Protein AF-0000000080323546 (afdb_homodimer)

Secondary structure (DSSP, 8-state):
--------------------------------PPPEEEEEEEEEPTT--HHHHHHHIIIIIHHHHHHTT----EEEEESS--SS-EEEEEEEESSHHHHHHHHHHHHH-HHHHHHTHHHHT--TTS-SEEEEEEEEEEEBTTB-S------SS-EEEEEEEE-SSHHHHHHHHHHIIIIIHHHHHHHT--EEEEEEEEEEEEESEEEEEEEESSHHHHHHHHHHHHH-HHHHHHHH-GGGTT--SEEEEEEEEE-TT---/-----------------------------------EEEEEEEEEPTT--HHHHHHHIIIIIHHHHHHTT----EEEEESS--SS-EEEEEEEESSHHHHHHHHHHHHH-HHHHHHTHHHHT--TTS-SEEEEEEEEEEEBTTB-S------SS-EEEEEEEE-SSHHHHHHHHHHIIIIIHHHHHHHT--EEEEEEEEEEEEESEEEEEEEESSHHHHHHHHHHHHH-HHHHHHHH-GGGTT--SEEEEEEEEE-TT---

Foldseek 3Di:
DDDPPPPPPDPDDPPPPPPPPVPPPPPPPPQPQFKKKKKKKFFFDPPADLVLVVQLVQQAVQVLLVVLPFQFKFKKWFPDADVRTMIMIITIARDVVRVVVSVVSSVVDPRNCVSCVVVVPDDPVRHGTPDMWMWMWIFQSVFRDFDDDPDDAKKKKKKKFAAPDPVLQVLVSVLCVVDLVVLCVVLVQAWGTKTQTPDTPRPRMIMTMTMDNDPVSVVSSVVSSCVDPVNVVSQPDPSNPRSGDDMDMTMIDTDPSRSD/DDDDVVVDDDDPPPPPPPPPPVPPPPPPPPQPQFKKKKKKKFFFDPPADLVLVVQLCQQAVQVLLVVLPFQFKFKKWFPDADVRTMIMIITIARDVVRVVVSVVSSVVDPSNCVSCVVVVPDDPVRHGTPDMWIWMWIFQSVFRAFDDDPDDAKKKKKKKFAAPDPVLQVLVSVLCVVDLVVLCVVLVQAWGTKTATPDTPRPRMIMTMTMDNDPVSVVSSVVSSCVDPVNVVSQPDPSNPRSGDDMDMTMIDTDPSRSD

pLDDT: mean 88.25, std 22.08, range [18.3, 98.88]

Organism: NCBI:txid1503925

InterPro domains:
  IPR011008 Dimeric alpha-beta barrel [SSF54909] (35-144)
  IPR011008 Dimeric alpha-beta barrel [SSF54909] (149-259)
  IPR012577 NIPSNAP [PF07978] (156-259)

Solvent-accessible surface area (backbone atoms only — not comparable to full-atom values): 27634 Å² total; per-residue (Å²): 137,83,84,78,77,74,74,75,75,80,71,79,76,78,76,72,71,73,70,75,69,66,73,74,70,73,69,78,71,67,76,80,77,39,26,23,34,38,43,34,44,36,35,36,28,88,89,41,65,64,63,54,58,52,47,29,42,63,64,9,52,51,55,35,38,38,76,66,71,36,76,54,41,26,32,32,31,47,66,73,70,54,90,62,39,51,42,35,39,39,42,60,26,74,29,60,54,45,45,53,51,42,56,53,50,37,71,67,29,68,66,26,52,61,48,30,42,71,61,65,62,51,52,76,89,56,36,56,40,72,35,27,34,27,30,34,21,42,31,33,86,89,39,28,55,75,45,75,78,88,65,86,59,55,38,31,39,40,38,38,41,25,18,62,35,64,58,25,33,49,37,44,54,48,47,43,70,74,50,43,57,64,43,37,58,78,23,55,39,48,66,30,42,39,25,44,49,76,26,15,68,63,34,34,29,34,40,34,30,28,39,26,68,36,72,66,53,41,53,52,14,52,54,46,37,72,66,31,69,68,47,53,54,54,73,66,36,72,84,50,58,73,18,61,74,46,77,47,77,45,52,28,30,58,44,94,80,28,56,80,138,80,84,79,73,78,76,67,82,83,74,79,75,77,74,72,72,71,71,74,70,65,72,76,71,73,69,77,70,68,75,79,78,38,26,24,35,40,43,34,43,36,36,36,28,88,89,40,64,64,62,53,57,53,46,27,42,64,61,9,51,52,54,36,38,37,76,65,70,37,77,54,42,28,33,32,33,48,66,74,70,54,91,62,39,51,42,36,38,39,42,58,27,72,29,58,54,46,44,54,50,43,55,54,49,36,71,67,29,66,66,28,52,61,48,31,42,71,62,64,61,52,51,76,90,56,37,54,39,73,35,27,34,28,27,34,22,41,31,34,87,88,38,27,56,75,45,75,77,89,64,86,59,56,38,33,40,39,38,36,40,26,16,62,34,64,56,25,34,51,38,42,54,47,46,42,70,74,51,42,57,65,43,36,59,77,22,55,39,47,66,29,41,37,25,43,50,77,27,16,67,64,32,35,30,35,40,34,30,28,39,27,67,37,73,66,51,42,53,50,14,52,54,43,37,71,67,30,68,67,45,53,52,54,73,68,34,72,84,50,57,72,19,59,75,46,77,46,78,45,52,29,31,58,43,95,81,28,56,80

Sequence (520 aa):
MQRRKFLQSSLVATAGIALNVNPAIAGDMYPVQKEVYEWREYEIRFGSDQSQLENYFKTALIPALNKQGVKTVGVFKEWAPSEPAKFYLLTPYSSLDNYLSVNTKVKADADYIKNSAAYNSLPADKPIYSRFTSSLMIAFDGFPKIVLPSGESRIFELRTYEGNSEDAVRRKIKMFHDGEFPIFERAKLNPVFCGEVIAGDKLPRLTYMITCNSMDERNKGWSAFVADAEWKRLVSDPQYANTISKISNTFLVPASYSQVMQRRKFLQSSLVATAGIALNVNPAIAGDMYPVQKEVYEWREYEIRFGSDQSQLENYFKTALIPALNKQGVKTVGVFKEWAPSEPAKFYLLTPYSSLDNYLSVNTKVKADADYIKNSAAYNSLPADKPIYSRFTSSLMIAFDGFPKIVLPSGESRIFELRTYEGNSEDAVRRKIKMFHDGEFPIFERAKLNPVFCGEVIAGDKLPRLTYMITCNSMDERNKGWSAFVADAEWKRLVSDPQYANTISKISNTFLVPASYSQV

Structure (mmCIF, N/CA/C/O backbone):
data_AF-0000000080323546-model_v1
#
loop_
_entity.id
_entity.type
_entity.pdbx_description
1 polymer 'NIPSNAP family containing protein'
#
loop_
_atom_site.group_PDB
_atom_site.id
_atom_site.type_symbol
_atom_site.label_atom_id
_atom_site.label_alt_id
_atom_site.label_comp_id
_atom_site.label_asym_id
_atom_site.label_entity_id
_atom_site.label_seq_id
_atom_site.pdbx_PDB_ins_code
_atom_site.Cartn_x
_atom_site.Cartn_y
_atom_site.Cartn_z
_atom_site.occupancy
_atom_site.B_iso_or_equiv
_atom_site.auth_seq_id
_atom_site.auth_comp_id
_atom_site.auth_asym_id
_atom_site.auth_atom_id
_atom_site.pdbx_PDB_model_num
ATOM 1 N N . MET A 1 1 ? -60.75 76.75 -2.133 1 25.05 1 MET A N 1
ATOM 2 C CA . MET A 1 1 ? -61.156 76.188 -3.43 1 25.05 1 MET A CA 1
ATOM 3 C C . MET A 1 1 ? -59.938 75.875 -4.293 1 25.05 1 MET A C 1
ATOM 5 O O . MET A 1 1 ? -60.062 75.625 -5.488 1 25.05 1 MET A O 1
ATOM 9 N N . GLN A 1 2 ? -58.688 76.188 -3.701 1 23.92 2 GLN A N 1
ATOM 10 C CA . GLN A 1 2 ? -57.406 76.438 -4.355 1 23.92 2 GLN A CA 1
ATOM 11 C C . GLN A 1 2 ? -56.969 75.188 -5.145 1 23.92 2 GLN A C 1
ATOM 13 O O . GLN A 1 2 ? -57.312 74.062 -4.785 1 23.92 2 GLN A O 1
ATOM 18 N N . ARG A 1 3 ? -56.438 75.438 -6.375 1 19.81 3 ARG A N 1
ATOM 19 C CA . ARG A 1 3 ? -55.969 74.938 -7.648 1 19.81 3 ARG A CA 1
ATOM 20 C C . ARG A 1 3 ? -54.906 73.812 -7.43 1 19.81 3 ARG A C 1
ATOM 22 O O . ARG A 1 3 ? -53.938 74.062 -6.707 1 19.81 3 ARG A O 1
ATOM 29 N N . ARG A 1 4 ? -55.375 72.562 -7.617 1 24.86 4 ARG A N 1
ATOM 30 C CA . ARG A 1 4 ? -54.875 71.188 -7.672 1 24.86 4 ARG A CA 1
ATOM 31 C C . ARG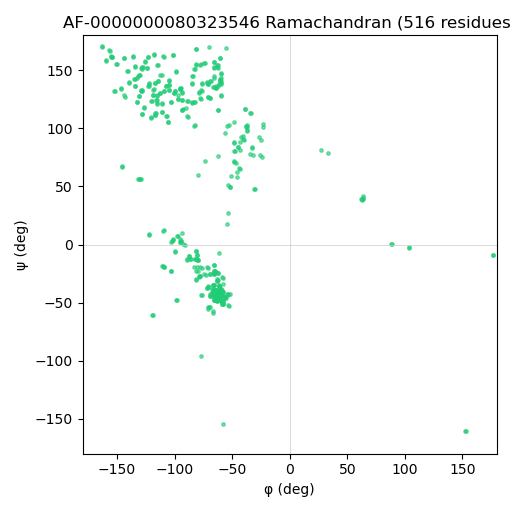 A 1 4 ? -53.688 71.062 -8.648 1 24.86 4 ARG A C 1
ATOM 33 O O . ARG A 1 4 ? -53.906 71.188 -9.867 1 24.86 4 ARG A O 1
ATOM 40 N N . LYS A 1 5 ? -52.625 71.875 -8.312 1 23.2 5 LYS A N 1
ATOM 41 C CA . LYS A 1 5 ? -51.406 71.875 -9.141 1 23.2 5 LYS A CA 1
ATOM 42 C C . LYS A 1 5 ? -51 70.438 -9.547 1 23.2 5 LYS A C 1
ATOM 44 O O . LYS A 1 5 ? -50.75 69.625 -8.688 1 23.2 5 LYS A O 1
ATOM 49 N N . PHE A 1 6 ? -51.688 69.938 -10.609 1 25.5 6 PHE A N 1
ATOM 50 C CA . PHE A 1 6 ? -51.531 68.625 -11.273 1 25.5 6 PHE A CA 1
ATOM 51 C C . PHE A 1 6 ? -50.094 68.375 -11.695 1 25.5 6 PHE A C 1
ATOM 53 O O . PHE A 1 6 ? -49.594 69.062 -12.594 1 25.5 6 PHE A O 1
ATOM 60 N N . LEU A 1 7 ? -49.125 68.562 -10.688 1 26.17 7 LEU A N 1
ATOM 61 C CA . LEU A 1 7 ? -47.719 68.312 -11.023 1 26.17 7 LEU A CA 1
ATOM 62 C C . LEU A 1 7 ? -47.531 67.062 -11.859 1 26.17 7 LEU A C 1
ATOM 64 O O . LEU A 1 7 ? -48.062 66 -11.492 1 26.17 7 LEU A O 1
ATOM 68 N N . GLN A 1 8 ? -47.531 67.188 -13.148 1 23.83 8 GLN A N 1
ATOM 69 C CA . GLN A 1 8 ? -47.312 66.312 -14.281 1 23.83 8 GLN A CA 1
ATOM 70 C C . GLN A 1 8 ? -46 65.562 -14.125 1 23.83 8 GLN A C 1
ATOM 72 O O . GLN A 1 8 ? -44.906 66.125 -14.195 1 23.83 8 GLN A O 1
ATOM 77 N N . SER A 1 9 ? -45.75 64.938 -12.961 1 26.73 9 SER A N 1
ATOM 78 C CA . SER A 1 9 ? -44.438 64.312 -12.828 1 26.73 9 SER A CA 1
ATOM 79 C C . SER A 1 9 ? -44.188 63.344 -13.984 1 26.73 9 SER A C 1
ATOM 81 O O . SER A 1 9 ? -45.094 62.562 -14.359 1 26.73 9 SER A O 1
ATOM 83 N N . SER A 1 10 ? -43.375 63.812 -14.969 1 25.27 10 SER A N 1
ATOM 84 C CA . SER A 1 10 ? -42.844 63.156 -16.156 1 25.27 10 SER A CA 1
ATOM 85 C C . SER A 1 10 ? -42.25 61.812 -15.812 1 25.27 10 SER A C 1
ATOM 87 O O . SER A 1 10 ? -41.469 61.688 -14.859 1 25.27 10 SER A O 1
ATOM 89 N N . LEU A 1 11 ? -42.906 60.719 -16.141 1 27.39 11 LEU A N 1
ATOM 90 C CA . LEU A 1 11 ? -42.719 59.281 -16.031 1 27.39 11 LEU A CA 1
ATOM 91 C C . LEU A 1 11 ? -41.469 58.844 -16.797 1 27.39 11 LEU A C 1
ATOM 93 O O . LEU A 1 11 ? -41 57.688 -16.641 1 27.39 11 LEU A O 1
ATOM 97 N N . VAL A 1 12 ? -40.812 59.75 -17.562 1 29.08 12 VAL A N 1
ATOM 98 C CA . VAL A 1 12 ? -40.312 58.906 -18.656 1 29.08 12 VAL A CA 1
ATOM 99 C C . VAL A 1 12 ? -39.5 57.75 -18.109 1 29.08 12 VAL A C 1
ATOM 101 O O . VAL A 1 12 ? -39 57.812 -16.984 1 29.08 12 VAL A O 1
ATOM 104 N N . ALA A 1 13 ? -39.188 56.781 -19.062 1 28.22 13 ALA A N 1
ATOM 105 C CA . ALA A 1 13 ? -38.812 55.438 -19.5 1 28.22 13 ALA A CA 1
ATOM 106 C C . ALA A 1 13 ? -37.344 55.125 -19.219 1 28.22 13 ALA A C 1
ATOM 108 O O . ALA A 1 13 ? -36.469 55.781 -19.75 1 28.22 13 ALA A O 1
ATOM 109 N N . THR A 1 14 ? -37 54.938 -17.984 1 28.62 14 THR A N 1
ATOM 110 C CA . THR A 1 14 ? -35.656 54.5 -17.656 1 28.62 14 THR A CA 1
ATOM 111 C C . THR A 1 14 ? -35.219 53.375 -18.578 1 28.62 14 THR A C 1
ATOM 113 O O . THR A 1 14 ? -35.906 52.344 -18.688 1 28.62 14 THR A O 1
ATOM 116 N N . ALA A 1 15 ? -34.688 53.719 -19.797 1 29.02 15 ALA A N 1
ATOM 117 C CA . ALA A 1 15 ? -34 52.75 -20.672 1 29.02 15 ALA A CA 1
ATOM 118 C C . ALA A 1 15 ? -33.062 51.844 -19.875 1 29.02 15 ALA A C 1
ATOM 120 O O . ALA A 1 15 ? -32.188 52.312 -19.141 1 29.02 15 ALA A O 1
ATOM 121 N N . GLY A 1 16 ? -33.594 50.75 -19.375 1 29.05 16 GLY A N 1
ATOM 122 C CA . GLY A 1 16 ? -32.844 49.656 -18.781 1 29.05 16 GLY A CA 1
ATOM 123 C C . GLY A 1 16 ? -31.641 49.219 -19.594 1 29.05 16 GLY A C 1
ATOM 124 O O . GLY A 1 16 ? -31.797 48.719 -20.703 1 29.05 16 GLY A O 1
ATOM 125 N N . ILE A 1 17 ? -30.656 50.156 -19.781 1 28.88 17 ILE A N 1
ATOM 126 C CA . ILE A 1 17 ? -29.484 49.562 -20.438 1 28.88 17 ILE A CA 1
ATOM 127 C C . ILE A 1 17 ? -29.094 48.281 -19.75 1 28.88 17 ILE A C 1
ATOM 129 O O . ILE A 1 17 ? -28.781 48.25 -18.562 1 28.88 17 ILE A O 1
ATOM 133 N N . ALA A 1 18 ? -29.719 47.156 -20.219 1 31.19 18 ALA A N 1
ATOM 134 C CA . ALA A 1 18 ? -29.234 45.844 -19.859 1 31.19 18 ALA A CA 1
ATOM 135 C C . ALA A 1 18 ? -27.734 45.719 -20.062 1 31.19 18 ALA A C 1
ATOM 137 O O . ALA A 1 18 ? -27.25 45.75 -21.188 1 31.19 18 ALA A O 1
ATOM 138 N N . LEU A 1 19 ? -26.984 46.438 -19.156 1 30.81 19 LEU A N 1
ATOM 139 C CA . LEU A 1 19 ? -25.578 46.031 -19.203 1 30.81 19 LEU A CA 1
ATOM 140 C C . LEU A 1 19 ? -25.469 44.5 -19.344 1 30.81 19 LEU A C 1
ATOM 142 O O . LEU A 1 19 ? -26.094 43.75 -18.594 1 30.81 19 LEU A O 1
ATOM 146 N N . ASN A 1 20 ? -25.375 44.094 -20.594 1 31.12 20 ASN A N 1
ATOM 147 C CA . ASN A 1 20 ? -24.906 42.719 -20.812 1 31.12 20 ASN A CA 1
ATOM 148 C C . ASN A 1 20 ? -23.734 42.375 -19.906 1 31.12 20 ASN A C 1
ATOM 150 O O . ASN A 1 20 ? -22.609 42.844 -20.125 1 31.12 20 ASN A O 1
ATOM 154 N N . VAL A 1 21 ? -23.969 42.344 -18.609 1 31.77 21 VAL A N 1
ATOM 155 C CA . VAL A 1 21 ? -22.922 41.75 -17.797 1 31.77 21 VAL A CA 1
ATOM 156 C C . VAL A 1 21 ? -22.5 40.406 -18.422 1 31.77 21 VAL A C 1
ATOM 158 O O . VAL A 1 21 ? -23.328 39.531 -18.578 1 31.77 21 VAL A O 1
ATOM 161 N N . ASN A 1 22 ? -21.656 40.5 -19.438 1 32.75 22 ASN A N 1
ATOM 162 C CA . ASN A 1 22 ? -21 39.25 -19.781 1 32.75 22 ASN A CA 1
ATOM 163 C C . ASN A 1 22 ? -20.688 38.438 -18.531 1 32.75 22 ASN A C 1
ATOM 165 O O . ASN A 1 22 ? -20 38.906 -17.641 1 32.75 22 ASN A O 1
ATOM 169 N N . PRO A 1 23 ? -21.531 37.469 -18.219 1 35.19 23 PRO A N 1
ATOM 170 C CA . PRO A 1 23 ? -21.094 36.656 -17.078 1 35.19 23 PRO A CA 1
ATOM 171 C C . PRO A 1 23 ? -19.578 36.438 -17.062 1 35.19 23 PRO A C 1
ATOM 173 O O . PRO A 1 23 ? -18.984 36.188 -18.109 1 35.19 23 PRO A O 1
ATOM 176 N N . ALA A 1 24 ? -18.812 37.125 -16.281 1 33.94 24 ALA A N 1
ATOM 177 C CA . ALA A 1 24 ? -17.469 36.656 -15.977 1 33.94 24 ALA A CA 1
ATOM 178 C C . ALA A 1 24 ? -17.391 35.125 -16.094 1 33.94 24 ALA A C 1
ATOM 180 O O . ALA A 1 24 ? -18.172 34.406 -15.461 1 33.94 24 ALA A O 1
ATOM 181 N N . ILE A 1 25 ? -17.031 34.562 -17.219 1 30.98 25 ILE A N 1
ATOM 182 C CA . ILE A 1 25 ? -16.625 33.188 -17.359 1 30.98 25 ILE A CA 1
ATOM 183 C C . ILE A 1 25 ? -15.898 32.719 -16.094 1 30.98 25 ILE A C 1
ATOM 185 O O . ILE A 1 25 ? -14.914 33.344 -15.688 1 30.98 25 ILE A O 1
ATOM 189 N N . ALA A 1 26 ? -16.594 32.312 -15.07 1 34.06 26 ALA A N 1
ATOM 190 C CA . ALA A 1 26 ? -15.914 31.469 -14.086 1 34.06 26 ALA A CA 1
ATOM 191 C C . ALA A 1 26 ? -14.719 30.75 -14.719 1 34.06 26 ALA A C 1
ATOM 193 O O . ALA A 1 26 ? -14.891 29.969 -15.656 1 34.06 26 ALA A O 1
ATOM 194 N N . GLY A 1 27 ? -13.648 31.406 -14.961 1 33.72 27 GLY A N 1
ATOM 195 C CA . GLY A 1 27 ? -12.461 30.688 -15.383 1 33.72 27 GLY A CA 1
ATOM 196 C C . GLY A 1 27 ? -12.461 29.234 -14.953 1 33.72 27 GLY A C 1
ATOM 197 O O . GLY A 1 27 ? -12.844 28.906 -13.82 1 33.72 27 GLY A O 1
ATOM 198 N N . ASP A 1 28 ? -12.727 28.312 -15.805 1 35.53 28 ASP A N 1
ATOM 199 C CA . ASP A 1 28 ? -12.539 26.875 -15.633 1 35.53 28 ASP A CA 1
ATOM 200 C C . ASP A 1 28 ? -11.359 26.578 -14.711 1 35.53 28 ASP A C 1
ATOM 202 O O . ASP A 1 28 ? -10.203 26.703 -15.117 1 35.53 28 ASP A O 1
ATOM 206 N N . MET A 1 29 ? -11.164 27.125 -13.609 1 37.09 29 MET A N 1
ATOM 207 C CA . MET A 1 29 ? -10.078 26.703 -12.727 1 37.09 29 MET A CA 1
ATOM 208 C C . MET A 1 29 ? -9.844 25.188 -12.836 1 37.09 29 MET A C 1
ATOM 210 O O . MET A 1 29 ? -10.703 24.391 -12.445 1 37.09 29 MET A O 1
ATOM 214 N N . TYR A 1 30 ? -9.234 24.656 -13.781 1 41.19 30 TYR A N 1
ATOM 215 C CA . TYR A 1 30 ? -8.789 23.266 -13.859 1 41.19 30 TYR A CA 1
ATOM 216 C C . TYR A 1 30 ? -8.297 22.781 -12.508 1 41.19 30 TYR A C 1
ATOM 218 O O . TYR A 1 30 ? -7.547 23.484 -11.82 1 41.19 30 TYR A O 1
ATOM 226 N N . PRO A 1 31 ? -9.102 22.031 -11.828 1 56.22 31 PRO A N 1
ATOM 227 C CA . PRO A 1 31 ? -8.625 21.516 -10.539 1 56.22 31 PRO A CA 1
ATOM 228 C C . PRO A 1 31 ? -7.125 21.219 -10.539 1 56.22 31 PRO A C 1
ATOM 230 O O . PRO A 1 31 ? -6.582 20.766 -11.547 1 56.22 31 PRO A O 1
ATOM 233 N N . VAL A 1 32 ? -6.254 21.953 -9.773 1 65.56 32 VAL A N 1
ATOM 234 C CA . VAL A 1 32 ? -4.828 21.688 -9.586 1 65.56 32 VAL A CA 1
ATOM 235 C C . VAL A 1 32 ? -4.586 20.188 -9.477 1 65.56 32 VAL A C 1
ATOM 237 O O . VAL A 1 32 ? -5.281 19.5 -8.734 1 65.56 32 VAL A O 1
ATOM 240 N N . GLN A 1 33 ? -3.84 19.688 -10.438 1 86.94 33 GLN A N 1
ATOM 241 C CA . GLN A 1 33 ? -3.482 18.266 -10.422 1 86.94 33 GLN A CA 1
ATOM 242 C C . GLN A 1 33 ? -2.658 17.922 -9.188 1 86.94 33 GLN A C 1
ATOM 244 O O . GLN A 1 33 ? -1.6 18.5 -8.953 1 86.94 33 GLN A O 1
ATOM 249 N N . LYS A 1 34 ? -3.16 17.094 -8.328 1 95.69 34 LYS A N 1
ATOM 250 C CA . LYS A 1 34 ? -2.5 16.625 -7.117 1 95.69 34 LYS A CA 1
ATOM 251 C C . LYS A 1 34 ? -1.434 15.586 -7.438 1 95.69 34 LYS A C 1
ATOM 253 O O . LYS A 1 34 ? -1.643 14.719 -8.289 1 95.69 34 LYS A O 1
ATOM 258 N N . GLU A 1 35 ? -0.323 15.727 -6.75 1 98.19 35 GLU A N 1
ATOM 259 C CA . GLU A 1 35 ? 0.716 14.711 -6.867 1 98.19 35 GLU A CA 1
ATOM 260 C C . GLU A 1 35 ? 0.326 13.438 -6.125 1 98.19 35 GLU A C 1
ATOM 262 O O . GLU A 1 35 ? -0.552 13.461 -5.258 1 98.19 35 GLU A O 1
ATOM 267 N N . VAL A 1 36 ? 0.93 12.383 -6.582 1 98.31 36 VAL A N 1
ATOM 268 C CA . VAL A 1 36 ? 0.912 11.094 -5.902 1 98.31 36 VAL A CA 1
ATOM 269 C C . VAL A 1 36 ? 2.293 10.797 -5.324 1 98.31 36 VAL A C 1
ATOM 271 O O . VAL A 1 36 ? 3.309 10.961 -6.004 1 98.31 36 VAL A O 1
ATOM 274 N N . TYR A 1 37 ? 2.334 10.375 -4.047 1 98.81 37 TYR A N 1
ATOM 275 C CA . TYR A 1 37 ? 3.605 10.062 -3.406 1 98.81 37 TYR A CA 1
ATOM 276 C C . TYR A 1 37 ? 3.713 8.57 -3.113 1 98.81 37 TYR A C 1
ATOM 278 O O . TYR A 1 37 ? 2.785 7.969 -2.568 1 98.81 37 TYR A O 1
ATOM 286 N N . GLU A 1 38 ? 4.805 7.996 -3.494 1 98.88 38 GLU A N 1
ATOM 287 C CA . GLU A 1 38 ? 5.172 6.707 -2.912 1 98.88 38 GLU A CA 1
ATOM 288 C C . GLU A 1 38 ? 6.168 6.879 -1.768 1 98.88 38 GLU A C 1
ATOM 290 O O . GLU A 1 38 ? 7.172 7.582 -1.912 1 98.88 38 GLU A O 1
ATOM 295 N N . TRP A 1 39 ? 5.832 6.355 -0.642 1 98.88 39 TRP A N 1
ATOM 296 C CA . TRP A 1 39 ? 6.711 6.293 0.52 1 98.88 39 TRP A CA 1
ATOM 297 C C . TRP A 1 39 ? 7.133 4.859 0.812 1 98.88 39 TRP A C 1
ATOM 299 O O . TRP A 1 39 ? 6.289 4.008 1.119 1 98.88 39 TRP A O 1
ATOM 309 N N . ARG A 1 40 ? 8.453 4.574 0.647 1 98.88 40 ARG A N 1
ATOM 310 C CA . ARG A 1 40 ? 8.977 3.246 0.968 1 98.88 40 ARG A CA 1
ATOM 311 C C . ARG A 1 40 ? 9.805 3.277 2.244 1 98.88 40 ARG A C 1
ATOM 313 O O . ARG A 1 40 ? 10.562 4.219 2.475 1 98.88 40 ARG A O 1
ATOM 320 N N . GLU A 1 41 ? 9.609 2.312 3.092 1 98.69 41 GLU A N 1
ATOM 321 C CA . GLU A 1 41 ? 10.406 2.078 4.293 1 98.69 41 GLU A CA 1
ATOM 322 C C . GLU A 1 41 ? 11.125 0.732 4.227 1 98.69 41 GLU A C 1
ATOM 324 O O . GLU A 1 41 ? 10.484 -0.321 4.262 1 98.69 41 GLU A O 1
ATOM 329 N N . TYR A 1 42 ? 12.469 0.757 4.109 1 98.44 42 TYR A N 1
ATOM 330 C CA . TYR A 1 42 ? 13.297 -0.444 4.074 1 98.44 42 TYR A CA 1
ATOM 331 C C . TYR A 1 42 ? 13.805 -0.796 5.465 1 98.44 42 TYR A C 1
ATOM 333 O O . TYR A 1 42 ? 14.391 0.045 6.152 1 98.44 42 TYR A O 1
ATOM 341 N N . GLU A 1 43 ? 13.539 -1.991 5.883 1 97.81 43 GLU A N 1
ATOM 342 C CA . GLU A 1 43 ? 14.164 -2.516 7.094 1 97.81 43 GLU A CA 1
ATOM 343 C C . GLU A 1 43 ? 15.43 -3.297 6.773 1 97.81 43 GLU A C 1
ATOM 345 O O . GLU A 1 43 ? 15.367 -4.371 6.168 1 97.81 43 GLU A O 1
ATOM 350 N N . ILE A 1 44 ? 16.547 -2.758 7.266 1 97.06 44 ILE A N 1
ATOM 351 C CA . ILE A 1 44 ? 17.828 -3.311 6.879 1 97.06 44 ILE A CA 1
ATOM 352 C C . ILE A 1 44 ? 18.078 -4.613 7.641 1 97.06 44 ILE A C 1
ATOM 354 O O . ILE A 1 44 ? 17.812 -4.695 8.844 1 97.06 44 ILE A O 1
ATOM 358 N N . ARG A 1 45 ? 18.484 -5.574 6.875 1 95.5 45 ARG A N 1
ATOM 359 C CA . ARG A 1 45 ? 18.844 -6.844 7.5 1 95.5 45 ARG A CA 1
ATOM 360 C C . ARG A 1 45 ? 20.109 -6.703 8.336 1 95.5 45 ARG A C 1
ATOM 362 O O . ARG A 1 45 ? 21.078 -6.059 7.918 1 95.5 45 ARG A O 1
ATOM 369 N N . PHE A 1 46 ? 20.078 -7.367 9.461 1 91.81 46 PHE A N 1
ATOM 370 C CA . PHE A 1 46 ? 21.234 -7.328 10.344 1 91.81 46 PHE A CA 1
ATOM 371 C C . PHE A 1 46 ? 22.469 -7.867 9.633 1 91.81 46 PHE A C 1
ATOM 373 O O . PHE A 1 46 ? 22.422 -8.922 8.992 1 91.81 46 PHE A O 1
ATOM 380 N N . GLY A 1 47 ? 23.547 -7.141 9.641 1 90.5 47 GLY A N 1
ATOM 381 C CA . GLY A 1 47 ? 24.828 -7.582 9.102 1 90.5 47 GLY A CA 1
ATOM 382 C C . GLY A 1 47 ? 24.984 -7.277 7.621 1 90.5 47 GLY A C 1
ATOM 383 O O . GLY A 1 47 ? 26.047 -7.539 7.043 1 90.5 47 GLY A O 1
ATOM 384 N N . SER A 1 48 ? 24.016 -6.684 7.062 1 92.19 48 SER A N 1
ATOM 385 C CA . SER A 1 48 ? 24.094 -6.398 5.633 1 92.19 48 SER A CA 1
ATOM 386 C C . SER A 1 48 ? 24.906 -5.145 5.359 1 92.19 48 SER A C 1
ATOM 388 O O . SER A 1 48 ? 25.109 -4.316 6.254 1 92.19 48 SER A O 1
ATOM 390 N N . ASP A 1 49 ? 25.469 -5.102 4.145 1 93.38 49 ASP A N 1
ATOM 391 C CA . ASP A 1 49 ? 26.203 -3.918 3.693 1 93.38 49 ASP A CA 1
ATOM 392 C C . ASP A 1 49 ? 25.234 -2.863 3.15 1 93.38 49 ASP A C 1
ATOM 394 O O . ASP A 1 49 ? 24.875 -2.895 1.973 1 93.38 49 ASP A O 1
ATOM 398 N N . GLN A 1 50 ? 24.984 -1.867 3.936 1 94.56 50 GLN A N 1
ATOM 399 C CA . GLN A 1 50 ? 24 -0.841 3.611 1 94.56 50 GLN A CA 1
ATOM 400 C C . GLN A 1 50 ? 24.438 -0.021 2.402 1 94.56 50 GLN A C 1
ATOM 402 O O . GLN A 1 50 ? 23.609 0.6 1.733 1 94.56 50 GLN A O 1
ATOM 407 N N . SER A 1 51 ? 25.75 0.022 2.184 1 95.62 51 SER A N 1
ATOM 408 C CA . SER A 1 51 ? 26.266 0.821 1.076 1 95.62 51 SER A CA 1
ATOM 409 C C . SER A 1 51 ? 25.75 0.304 -0.265 1 95.62 51 SER A C 1
ATOM 411 O O . SER A 1 51 ? 25.672 1.058 -1.237 1 95.62 51 SER A O 1
ATOM 413 N N . GLN A 1 52 ? 25.391 -0.954 -0.328 1 95.75 52 GLN A N 1
ATOM 414 C CA . GLN A 1 52 ? 24.844 -1.52 -1.561 1 95.75 52 GLN A CA 1
ATOM 415 C C . GLN A 1 52 ? 23.5 -0.885 -1.918 1 95.75 52 GLN A C 1
ATOM 417 O O . GLN A 1 52 ? 23.234 -0.601 -3.088 1 95.75 52 GLN A O 1
ATOM 422 N N . LEU A 1 53 ? 22.672 -0.661 -0.901 1 97.5 53 LEU A N 1
ATOM 423 C CA . LEU A 1 53 ? 21.406 0.003 -1.134 1 97.5 53 LEU A CA 1
ATOM 424 C C . LEU A 1 53 ? 21.609 1.469 -1.498 1 97.5 53 LEU A C 1
ATOM 426 O O . LEU A 1 53 ? 20.969 1.98 -2.42 1 97.5 53 LEU A O 1
ATOM 430 N N . GLU A 1 54 ? 22.484 2.105 -0.767 1 98.06 54 GLU A N 1
ATOM 431 C CA . GLU A 1 54 ? 22.781 3.506 -1.047 1 98.06 54 GLU A CA 1
ATOM 432 C C . GLU A 1 54 ? 23.312 3.686 -2.471 1 98.06 54 GLU A C 1
ATOM 434 O O . GLU A 1 54 ? 22.891 4.613 -3.174 1 98.06 54 GLU A O 1
ATOM 439 N N . ASN A 1 55 ? 24.203 2.773 -2.842 1 97.94 55 ASN A N 1
ATOM 440 C CA . ASN A 1 55 ? 24.75 2.834 -4.195 1 97.94 55 ASN A CA 1
ATOM 441 C C . ASN A 1 55 ? 23.656 2.594 -5.242 1 97.94 55 ASN A C 1
ATOM 443 O O . ASN A 1 55 ? 23.656 3.238 -6.293 1 97.94 55 ASN A O 1
ATOM 447 N N . TYR A 1 56 ? 22.797 1.686 -5 1 98.31 56 TYR A N 1
ATOM 448 C CA . TYR A 1 56 ? 21.672 1.422 -5.895 1 98.31 56 TYR A CA 1
ATOM 449 C C . TYR A 1 56 ? 20.812 2.668 -6.078 1 98.31 56 TYR A C 1
ATOM 451 O O . TYR A 1 56 ? 20.484 3.039 -7.207 1 98.31 56 TYR A O 1
ATOM 459 N N . PHE A 1 57 ? 20.438 3.338 -4.93 1 98.75 57 PHE A N 1
ATOM 460 C CA . PHE A 1 57 ? 19.641 4.559 -5.02 1 98.75 57 PHE A CA 1
ATOM 461 C C . PHE A 1 57 ? 20.375 5.617 -5.836 1 98.75 57 PHE A C 1
ATOM 463 O O . PHE A 1 57 ? 19.812 6.172 -6.785 1 98.75 57 PHE A O 1
ATOM 470 N N . LYS A 1 58 ? 21.609 5.797 -5.531 1 98.5 58 LYS A N 1
ATOM 471 C CA . LYS A 1 58 ? 22.406 6.918 -6.027 1 98.5 58 LYS A CA 1
ATOM 472 C C . LYS A 1 58 ? 22.734 6.746 -7.508 1 98.5 58 LYS A C 1
ATOM 474 O O . LYS A 1 58 ? 22.703 7.711 -8.273 1 98.5 58 LYS A O 1
ATOM 479 N N . THR A 1 59 ? 23 5.516 -7.938 1 98.56 59 THR A N 1
ATOM 480 C CA . THR A 1 59 ? 23.609 5.34 -9.25 1 98.56 59 THR A CA 1
ATOM 481 C C . THR A 1 59 ? 22.625 4.719 -10.227 1 98.56 59 THR A C 1
ATOM 483 O O . THR A 1 59 ? 22.828 4.773 -11.445 1 98.56 59 THR A O 1
ATOM 486 N N . ALA A 1 60 ? 21.578 4.113 -9.688 1 98.69 60 ALA A N 1
ATOM 487 C CA . ALA A 1 60 ? 20.672 3.395 -10.586 1 98.69 60 ALA A CA 1
ATOM 488 C C . ALA A 1 60 ? 19.266 3.979 -10.523 1 98.69 60 ALA A C 1
ATOM 490 O O . ALA A 1 60 ? 18.781 4.566 -11.5 1 98.69 60 ALA A O 1
ATOM 491 N N . LEU A 1 61 ? 18.641 3.961 -9.367 1 98.69 61 LEU A N 1
ATOM 492 C CA . LEU A 1 61 ? 17.219 4.273 -9.258 1 98.69 61 LEU A CA 1
ATOM 493 C C . LEU A 1 61 ? 16.953 5.758 -9.5 1 98.69 61 LEU A C 1
ATOM 495 O O . LEU A 1 61 ? 16.156 6.121 -10.367 1 98.69 61 LEU A O 1
ATOM 499 N N . ILE A 1 62 ? 17.641 6.648 -8.758 1 98.81 62 ILE A N 1
ATOM 500 C CA . ILE A 1 62 ? 17.359 8.078 -8.805 1 98.81 62 ILE A CA 1
ATOM 501 C C . ILE A 1 62 ? 17.672 8.617 -10.203 1 98.81 62 ILE A C 1
ATOM 503 O O . ILE A 1 62 ? 16.844 9.312 -10.805 1 98.81 62 ILE A O 1
ATOM 507 N N . PRO A 1 63 ? 18.828 8.273 -10.852 1 98.81 63 PRO A N 1
ATOM 508 C CA . PRO A 1 63 ? 19.062 8.742 -12.219 1 98.81 63 PRO A CA 1
ATOM 509 C C . PRO A 1 63 ? 18 8.266 -13.203 1 98.81 63 PRO A C 1
ATOM 511 O O . PRO A 1 63 ? 17.594 9.016 -14.094 1 98.81 63 PRO A O 1
ATOM 514 N N . ALA A 1 64 ? 17.578 7.051 -13.062 1 98.81 64 ALA A N 1
ATOM 515 C CA . ALA A 1 64 ? 16.562 6.523 -13.961 1 98.81 64 ALA A CA 1
ATOM 516 C C . ALA A 1 64 ? 15.234 7.254 -13.766 1 98.81 64 ALA A C 1
ATOM 518 O O . ALA A 1 64 ? 14.539 7.562 -14.734 1 98.81 64 ALA A O 1
ATOM 519 N N . LEU A 1 65 ? 14.867 7.496 -12.5 1 98.81 65 LEU A N 1
ATOM 520 C CA . LEU A 1 65 ? 13.664 8.266 -12.203 1 98.81 65 LEU A CA 1
ATOM 521 C C . LEU A 1 65 ? 13.766 9.672 -12.789 1 98.81 65 LEU A C 1
ATOM 523 O O . LEU A 1 65 ? 12.805 10.172 -13.383 1 98.81 65 LEU A O 1
ATOM 527 N N . ASN A 1 66 ? 14.898 10.266 -12.656 1 98.75 66 ASN A N 1
ATOM 528 C CA . ASN A 1 66 ? 15.117 11.602 -13.195 1 98.75 66 ASN A CA 1
ATOM 529 C C . ASN A 1 66 ? 14.938 11.625 -14.711 1 98.75 66 ASN A C 1
ATOM 531 O O . ASN A 1 66 ? 14.359 12.562 -15.266 1 98.75 66 ASN A O 1
ATOM 535 N N . LYS A 1 67 ? 15.438 10.609 -15.391 1 98.31 67 LYS A N 1
ATOM 536 C CA . LYS A 1 67 ? 15.289 10.484 -16.844 1 98.31 67 LYS A CA 1
ATOM 537 C C . LYS A 1 67 ? 13.82 10.453 -17.25 1 98.31 67 LYS A C 1
ATOM 539 O O . LYS A 1 67 ? 13.469 10.891 -18.344 1 98.31 67 LYS A O 1
ATOM 544 N N . GLN A 1 68 ? 13.031 9.969 -16.328 1 98.31 68 GLN A N 1
ATOM 545 C CA . GLN A 1 68 ? 11.609 9.844 -16.625 1 98.31 68 GLN A CA 1
ATOM 546 C C . GLN A 1 68 ? 10.82 11.031 -16.062 1 98.31 68 GLN A C 1
ATOM 548 O O . GLN A 1 68 ? 9.594 10.977 -15.961 1 98.31 68 GLN A O 1
ATOM 553 N N . GLY A 1 69 ? 11.438 12.039 -15.547 1 97.81 69 GLY A N 1
ATOM 554 C CA . GLY A 1 69 ? 10.781 13.289 -15.195 1 97.81 69 GLY A CA 1
ATOM 555 C C . GLY A 1 69 ? 10.539 13.438 -13.703 1 97.81 69 GLY A C 1
ATOM 556 O O . GLY A 1 69 ? 9.992 14.445 -13.25 1 97.81 69 GLY A O 1
ATOM 557 N N . VAL A 1 70 ? 10.883 12.453 -12.93 1 98.31 70 VAL A N 1
ATOM 558 C CA . VAL A 1 70 ? 10.781 12.555 -11.477 1 98.31 70 VAL A CA 1
ATOM 559 C C . VAL A 1 70 ? 12.07 13.133 -10.906 1 98.31 70 VAL A C 1
ATOM 561 O O . VAL A 1 70 ? 13.07 12.422 -10.773 1 98.31 70 VAL A O 1
ATOM 564 N N . LYS A 1 71 ? 12.055 14.375 -10.398 1 96.25 71 LYS A N 1
ATOM 565 C CA . LYS A 1 71 ? 13.312 15.07 -10.133 1 96.25 71 LYS A CA 1
ATOM 566 C C . LYS A 1 71 ? 13.414 15.484 -8.664 1 96.25 71 LYS A C 1
ATOM 568 O O . LYS A 1 71 ? 14.289 16.266 -8.297 1 96.25 71 LYS A O 1
ATOM 573 N N . THR A 1 72 ? 12.516 15.031 -7.824 1 97 72 THR A N 1
ATOM 574 C CA . THR A 1 72 ? 12.508 15.367 -6.402 1 97 72 THR A CA 1
ATOM 575 C C . THR A 1 72 ? 12.398 14.109 -5.551 1 97 72 THR A C 1
ATOM 577 O O . THR A 1 72 ? 11.531 14.016 -4.672 1 97 72 THR A O 1
ATOM 580 N N . VAL A 1 73 ? 13.352 13.219 -5.781 1 98.44 73 VAL A N 1
ATOM 581 C CA . VAL A 1 73 ? 13.367 11.961 -5.035 1 98.44 73 VAL A CA 1
ATOM 582 C C . VAL A 1 73 ? 14.086 12.164 -3.703 1 98.44 73 VAL A C 1
ATOM 584 O O . VAL A 1 73 ? 15.234 12.609 -3.67 1 98.44 73 VAL A O 1
ATOM 587 N N . GLY A 1 74 ? 13.375 11.875 -2.578 1 98 74 GLY A N 1
ATOM 588 C CA . GLY A 1 74 ? 13.977 11.992 -1.258 1 98 74 GLY A CA 1
ATOM 589 C C . GLY A 1 74 ? 14.438 10.664 -0.696 1 98 74 GLY A C 1
ATOM 590 O O . GLY A 1 74 ? 13.727 9.664 -0.787 1 98 74 GLY A O 1
ATOM 591 N N . VAL A 1 75 ? 15.672 10.609 -0.184 1 98.25 75 VAL A N 1
ATOM 592 C CA . VAL A 1 75 ? 16.203 9.477 0.572 1 98.25 75 VAL A CA 1
ATOM 593 C C . VAL A 1 75 ? 16.578 9.93 1.979 1 98.25 75 VAL A C 1
ATOM 595 O O . VAL A 1 75 ? 17.297 10.93 2.148 1 98.25 75 VAL A O 1
ATOM 598 N N . PHE A 1 76 ? 16.078 9.188 2.951 1 97.88 76 PHE A N 1
ATOM 599 C CA . PHE A 1 76 ? 16.281 9.617 4.332 1 97.88 76 PHE A CA 1
ATOM 600 C C . PHE A 1 76 ? 16.719 8.445 5.207 1 97.88 76 PHE A C 1
ATOM 602 O O . PHE A 1 76 ? 16.422 7.289 4.895 1 97.88 76 PHE A O 1
ATOM 609 N N . LYS A 1 77 ? 17.422 8.828 6.23 1 97.25 77 LYS A N 1
ATOM 610 C CA . LYS A 1 77 ? 17.734 7.941 7.352 1 97.25 77 LYS A CA 1
ATOM 611 C C . LYS A 1 77 ? 17.25 8.531 8.672 1 97.25 77 LYS A C 1
ATOM 613 O O . LYS A 1 77 ? 16.906 9.719 8.742 1 97.25 77 LYS A O 1
ATOM 618 N N . GLU A 1 78 ? 17.141 7.668 9.656 1 97.5 78 GLU A N 1
ATOM 619 C CA . GLU A 1 78 ? 16.703 8.156 10.961 1 97.5 78 GLU A CA 1
ATOM 620 C C . GLU A 1 78 ? 17.781 9.008 11.625 1 97.5 78 GLU A C 1
ATOM 622 O O . GLU A 1 78 ? 18.969 8.695 11.539 1 97.5 78 GLU A O 1
ATOM 627 N N . TRP A 1 79 ? 17.312 10.039 12.188 1 95.19 79 TRP A N 1
ATOM 628 C CA . TRP A 1 79 ? 18.219 10.883 12.953 1 95.19 79 TRP A CA 1
ATOM 629 C C . TRP A 1 79 ? 18.906 10.094 14.062 1 95.19 79 TRP A C 1
ATOM 631 O O . TRP A 1 79 ? 20.125 10.188 14.242 1 95.19 79 TRP A O 1
ATOM 641 N N . ALA A 1 80 ? 18.156 9.391 14.852 1 93.75 80 ALA A N 1
ATOM 642 C CA . ALA A 1 80 ? 18.625 8.367 15.781 1 93.75 80 ALA A CA 1
ATOM 643 C C . ALA A 1 80 ? 18.297 6.969 15.258 1 93.75 80 ALA A C 1
ATOM 645 O O . ALA A 1 80 ? 17.141 6.52 15.359 1 93.75 80 ALA A O 1
ATOM 646 N N . PRO A 1 81 ? 19.281 6.289 14.781 1 90.38 81 PRO A N 1
ATOM 647 C CA . PRO A 1 81 ? 19 5.023 14.102 1 90.38 81 PRO A CA 1
ATOM 648 C C . PRO A 1 81 ? 18.406 3.971 15.023 1 90.38 81 PRO A C 1
ATOM 650 O O . PRO A 1 81 ? 18.828 3.838 16.172 1 90.38 81 PRO A O 1
ATOM 653 N N . SER A 1 82 ? 17.406 3.338 14.562 1 92.38 82 SER A N 1
ATOM 654 C CA . SER A 1 82 ? 16.844 2.156 15.219 1 92.38 82 SER A CA 1
ATOM 655 C C . SER A 1 82 ? 17.641 0.905 14.867 1 92.38 82 SER A C 1
ATOM 657 O O . SER A 1 82 ? 18.594 0.969 14.094 1 92.38 82 SER A O 1
ATOM 659 N N . GLU A 1 83 ? 17.344 -0.133 15.617 1 91.5 83 GLU A N 1
ATOM 660 C CA . GLU A 1 83 ? 17.812 -1.479 15.297 1 91.5 83 GLU A CA 1
ATOM 661 C C . GLU A 1 83 ? 16.641 -2.434 15.102 1 91.5 83 GLU A C 1
ATOM 663 O O . GLU A 1 83 ? 15.906 -2.736 16.047 1 91.5 83 GLU A O 1
ATOM 668 N N . PRO A 1 84 ? 16.453 -2.809 13.859 1 94.5 84 PRO A N 1
ATOM 669 C CA . PRO A 1 84 ? 17.266 -2.643 12.656 1 94.5 84 PRO A CA 1
ATOM 670 C C . PRO A 1 84 ? 17.156 -1.238 12.062 1 94.5 84 PRO A C 1
ATOM 672 O O . PRO A 1 84 ? 16.141 -0.56 12.242 1 94.5 84 PRO A O 1
ATOM 675 N N . ALA A 1 85 ? 18.25 -0.92 11.344 1 95.5 85 ALA A N 1
ATOM 676 C CA . ALA A 1 85 ? 18.266 0.372 10.664 1 95.5 85 ALA A CA 1
ATOM 677 C C . ALA A 1 85 ? 17.203 0.428 9.57 1 95.5 85 ALA A C 1
ATOM 679 O O . ALA A 1 85 ? 16.812 -0.607 9.031 1 95.5 85 ALA A O 1
ATOM 680 N N . LYS A 1 86 ? 16.828 1.667 9.25 1 97.88 86 LYS A N 1
ATOM 681 C CA . LYS A 1 86 ? 15.812 1.859 8.219 1 97.88 86 LYS A CA 1
ATOM 682 C C . LYS A 1 86 ? 16.234 2.926 7.219 1 97.88 86 LYS A C 1
ATOM 684 O O . LYS A 1 86 ? 16.953 3.871 7.574 1 97.88 86 LYS A O 1
ATOM 689 N N . PHE A 1 87 ? 15.906 2.748 5.965 1 98.5 87 PHE A N 1
ATOM 690 C CA . PHE A 1 87 ? 15.961 3.762 4.918 1 98.5 87 PHE A CA 1
ATOM 691 C C . PHE A 1 87 ? 14.555 4.145 4.461 1 98.5 87 PHE A C 1
ATOM 693 O O . PHE A 1 87 ? 13.656 3.305 4.43 1 98.5 87 PHE A O 1
ATOM 700 N N . TYR A 1 88 ? 14.414 5.336 4.141 1 98.75 88 TYR A N 1
ATOM 701 C CA . TYR A 1 88 ? 13.141 5.848 3.639 1 98.75 88 TYR A CA 1
ATOM 702 C C . TYR A 1 88 ? 13.312 6.477 2.26 1 98.75 88 TYR A C 1
ATOM 704 O O . TYR A 1 88 ? 14.289 7.176 2.004 1 98.75 88 TYR A O 1
ATOM 712 N N . LEU A 1 89 ? 12.406 6.188 1.39 1 98.88 89 LEU A N 1
ATOM 713 C CA . LEU A 1 89 ? 12.43 6.691 0.021 1 98.88 89 LEU A CA 1
ATOM 714 C C . LEU A 1 89 ? 11.109 7.367 -0.333 1 98.88 89 LEU A C 1
ATOM 716 O O . LEU A 1 89 ? 10.047 6.754 -0.235 1 98.88 89 LEU A O 1
ATOM 720 N N . LEU A 1 90 ? 11.117 8.664 -0.645 1 98.81 90 LEU A N 1
ATOM 721 C CA . LEU A 1 90 ? 9.984 9.445 -1.122 1 98.81 90 LEU A CA 1
ATOM 722 C C . LEU A 1 90 ? 10.086 9.688 -2.623 1 98.81 90 LEU A C 1
ATOM 724 O O . LEU A 1 90 ? 11.055 10.281 -3.096 1 98.81 90 LEU A O 1
ATOM 728 N N . THR A 1 91 ? 9.102 9.289 -3.377 1 98.88 91 THR A N 1
ATOM 729 C CA . THR A 1 91 ? 9.086 9.516 -4.82 1 98.88 91 THR A CA 1
ATOM 730 C C . THR A 1 91 ? 7.77 10.164 -5.242 1 98.88 91 THR A C 1
ATOM 732 O O . THR A 1 91 ? 6.715 9.531 -5.203 1 98.88 91 THR A O 1
ATOM 735 N N . PRO A 1 92 ? 7.777 11.391 -5.68 1 98.62 92 PRO A N 1
ATOM 736 C CA . PRO A 1 92 ? 6.57 12.07 -6.16 1 98.62 92 PRO A CA 1
ATOM 737 C C . PRO A 1 92 ? 6.273 11.773 -7.625 1 98.62 92 PRO A C 1
ATOM 739 O O . PRO A 1 92 ? 7.191 11.711 -8.445 1 98.62 92 PRO A O 1
ATOM 742 N N . TYR A 1 93 ? 5.031 11.57 -7.93 1 98.38 93 TYR A N 1
ATOM 743 C CA . TYR A 1 93 ? 4.52 11.375 -9.281 1 98.38 93 TYR A CA 1
ATOM 744 C C . TYR A 1 93 ? 3.396 12.359 -9.586 1 98.38 93 TYR A C 1
ATOM 746 O O . TYR A 1 93 ? 2.723 12.844 -8.672 1 98.38 93 TYR A O 1
ATOM 754 N N . SER A 1 94 ? 3.168 12.625 -10.875 1 96.88 94 SER A N 1
ATOM 755 C CA . SER A 1 94 ? 2.156 13.602 -11.258 1 96.88 94 SER A CA 1
ATOM 756 C C . SER A 1 94 ? 0.755 13.008 -11.203 1 96.88 94 SER A C 1
ATOM 758 O O . SER A 1 94 ? -0.238 13.734 -11.195 1 96.88 94 SER A O 1
ATOM 760 N N . SER A 1 95 ? 0.665 11.703 -11.297 1 95.5 95 SER A N 1
ATOM 761 C CA . SER A 1 95 ? -0.592 10.961 -11.219 1 95.5 95 SER A CA 1
ATOM 762 C C . SER A 1 95 ? -0.35 9.484 -10.945 1 95.5 95 SER A C 1
ATOM 764 O O . SER A 1 95 ? 0.792 9.023 -10.969 1 95.5 95 SER A O 1
ATOM 766 N N . LEU A 1 96 ? -1.384 8.758 -10.672 1 95.31 96 LEU A N 1
ATOM 767 C CA . LEU A 1 96 ? -1.246 7.32 -10.484 1 95.31 96 LEU A CA 1
ATOM 768 C C . LEU A 1 96 ? -0.819 6.645 -11.781 1 95.31 96 LEU A C 1
ATOM 770 O O . LEU A 1 96 ? -0.029 5.699 -11.766 1 95.31 96 LEU A O 1
ATOM 774 N N . ASP A 1 97 ? -1.339 7.094 -12.859 1 93.12 97 ASP A N 1
ATOM 775 C CA . ASP A 1 97 ? -0.903 6.551 -14.141 1 93.12 97 ASP A CA 1
ATOM 776 C C . ASP A 1 97 ? 0.574 6.848 -14.391 1 93.12 97 ASP A C 1
ATOM 778 O O . ASP A 1 97 ? 1.296 6.016 -14.945 1 93.12 97 ASP A O 1
ATOM 782 N N . ASN A 1 98 ? 0.933 8.07 -14.016 1 96.5 98 ASN A N 1
ATOM 783 C CA . ASN A 1 98 ? 2.35 8.406 -14.102 1 96.5 98 ASN A CA 1
ATOM 784 C C . ASN A 1 98 ? 3.199 7.488 -13.227 1 96.5 98 ASN A C 1
ATOM 786 O O . ASN A 1 98 ? 4.285 7.07 -13.633 1 96.5 98 ASN A O 1
ATOM 790 N N . TYR A 1 99 ? 2.699 7.195 -12.07 1 97.94 99 TYR A N 1
ATOM 791 C CA . TYR A 1 99 ? 3.355 6.246 -11.18 1 97.94 99 TYR A CA 1
ATOM 792 C C . TYR A 1 99 ? 3.617 4.922 -11.883 1 97.94 99 TYR A C 1
ATOM 794 O O . TYR A 1 99 ? 4.746 4.426 -11.883 1 97.94 99 TYR A O 1
ATOM 802 N N . LEU A 1 100 ? 2.646 4.371 -12.461 1 95.94 100 LEU A N 1
ATOM 803 C CA . LEU A 1 100 ? 2.785 3.092 -13.148 1 95.94 100 LEU A CA 1
ATOM 804 C C . LEU A 1 100 ? 3.697 3.225 -14.367 1 95.94 100 LEU A C 1
ATOM 806 O O . LEU A 1 100 ? 4.59 2.396 -14.57 1 95.94 100 LEU A O 1
ATOM 810 N N . SER A 1 101 ? 3.49 4.246 -15.141 1 96.38 101 SER A N 1
ATOM 811 C CA . SER A 1 101 ? 4.246 4.445 -16.375 1 96.38 101 SER A CA 1
ATOM 812 C C . SER A 1 101 ? 5.73 4.645 -16.078 1 96.38 101 SER A C 1
ATOM 814 O O . SER A 1 101 ? 6.582 4.027 -16.734 1 96.38 101 SER A O 1
ATOM 816 N N . VAL A 1 102 ? 6.023 5.445 -15.125 1 98.19 102 VAL A N 1
ATOM 817 C CA . VAL A 1 102 ? 7.41 5.727 -14.773 1 98.19 102 VAL A CA 1
ATOM 818 C C . VAL A 1 102 ? 8.086 4.445 -14.289 1 98.19 102 VAL A C 1
ATOM 820 O O . VAL A 1 102 ? 9.195 4.117 -14.734 1 98.19 102 VAL A O 1
ATOM 823 N N . ASN A 1 103 ? 7.441 3.764 -13.406 1 97.31 103 ASN A N 1
ATOM 824 C CA . ASN A 1 103 ? 8.039 2.537 -12.891 1 97.31 103 ASN A CA 1
ATOM 825 C C . ASN A 1 103 ? 8.273 1.515 -14 1 97.31 103 ASN A C 1
ATOM 827 O O . ASN A 1 103 ? 9.305 0.836 -14.016 1 97.31 103 ASN A O 1
ATOM 831 N N . THR A 1 104 ? 7.359 1.435 -14.945 1 95.06 104 THR A N 1
ATOM 832 C CA . THR A 1 104 ? 7.508 0.532 -16.078 1 95.06 104 THR A CA 1
ATO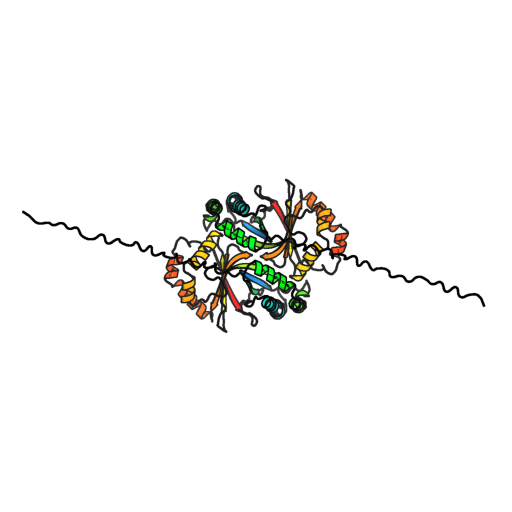M 833 C C . THR A 1 104 ? 8.688 0.947 -16.953 1 95.06 104 THR A C 1
ATOM 835 O O . THR A 1 104 ? 9.516 0.114 -17.328 1 95.06 104 THR A O 1
ATOM 838 N N . LYS A 1 105 ? 8.797 2.186 -17.203 1 97.88 105 LYS A N 1
ATOM 839 C CA . LYS A 1 105 ? 9.852 2.705 -18.078 1 97.88 105 LYS A CA 1
ATOM 840 C C . LYS A 1 105 ? 11.211 2.6 -17.406 1 97.88 105 LYS A C 1
ATOM 842 O O . LYS A 1 105 ? 12.219 2.326 -18.062 1 97.88 105 LYS A O 1
ATOM 847 N N . VAL A 1 106 ? 11.227 2.803 -16.094 1 98.12 106 VAL A N 1
ATOM 848 C CA . VAL A 1 106 ? 12.477 2.682 -15.344 1 98.12 106 VAL A CA 1
ATOM 849 C C . VAL A 1 106 ? 13 1.253 -15.445 1 98.12 106 VAL A C 1
ATOM 851 O O . VAL A 1 106 ? 14.188 1.038 -15.727 1 98.12 106 VAL A O 1
ATOM 854 N N . LYS A 1 107 ? 12.156 0.308 -15.297 1 95.25 107 LYS A N 1
ATOM 855 C CA . LYS A 1 107 ? 12.555 -1.096 -15.32 1 95.25 107 LYS A CA 1
ATOM 856 C C . LYS A 1 107 ? 13.086 -1.494 -16.703 1 95.25 107 LYS A C 1
ATOM 858 O O . LYS A 1 107 ? 13.875 -2.432 -16.812 1 95.25 107 LYS A O 1
ATOM 863 N N . ALA A 1 108 ? 12.703 -0.758 -17.703 1 95.81 108 ALA A N 1
ATOM 864 C CA . ALA A 1 108 ? 13.094 -1.079 -19.078 1 95.81 108 ALA A CA 1
ATOM 865 C C . ALA A 1 108 ? 14.273 -0.218 -19.531 1 95.81 108 ALA A C 1
ATOM 867 O O . ALA A 1 108 ? 14.805 -0.411 -20.625 1 95.81 108 ALA A O 1
ATOM 868 N N . ASP A 1 109 ? 14.664 0.721 -18.719 1 98 109 ASP A N 1
ATOM 869 C CA . ASP A 1 109 ? 15.727 1.657 -19.062 1 98 109 ASP A CA 1
ATOM 870 C C . ASP A 1 109 ? 17.078 0.961 -19.078 1 98 109 ASP A C 1
ATOM 872 O O . ASP A 1 109 ? 17.469 0.317 -18.109 1 98 109 ASP A O 1
ATOM 876 N N . ALA A 1 110 ? 17.844 1.084 -20.188 1 98.12 110 ALA A N 1
ATOM 877 C CA . ALA A 1 110 ? 19.109 0.382 -20.391 1 98.12 110 ALA A CA 1
ATOM 878 C C . ALA A 1 110 ? 20.125 0.779 -19.312 1 98.12 110 ALA A C 1
ATOM 880 O O . ALA A 1 110 ? 20.859 -0.071 -18.797 1 98.12 110 ALA A O 1
ATOM 881 N N . ASP A 1 111 ? 20.219 2.049 -19.047 1 98.5 111 ASP A N 1
ATOM 882 C CA . ASP A 1 111 ? 21.156 2.512 -18.016 1 98.5 111 ASP A CA 1
ATOM 883 C C . ASP A 1 111 ? 20.781 1.969 -16.641 1 98.5 111 ASP A C 1
ATOM 885 O O . ASP A 1 111 ? 21.656 1.57 -15.867 1 98.5 111 ASP A O 1
ATOM 889 N N . TYR A 1 112 ? 19.531 1.969 -16.328 1 98.5 112 TYR A N 1
ATOM 890 C CA . TYR A 1 112 ? 19.062 1.415 -15.062 1 98.5 112 TYR A CA 1
ATOM 891 C C . TYR A 1 112 ? 19.438 -0.058 -14.945 1 98.5 112 TYR A C 1
ATOM 893 O O . TYR A 1 112 ? 19.938 -0.495 -13.898 1 98.5 112 TYR A O 1
ATOM 901 N N . ILE A 1 113 ? 19.141 -0.806 -16 1 97.56 113 ILE A N 1
ATOM 902 C CA . ILE A 1 113 ? 19.438 -2.234 -16.016 1 97.56 113 ILE A CA 1
ATOM 903 C C . ILE A 1 113 ? 20.922 -2.457 -15.773 1 97.56 113 ILE A C 1
ATOM 905 O O . ILE A 1 113 ? 21.312 -3.281 -14.938 1 97.56 113 ILE A O 1
ATOM 909 N N . LYS A 1 114 ? 21.719 -1.723 -16.406 1 98.19 114 LYS A N 1
ATOM 910 C CA . LYS A 1 114 ? 23.156 -1.83 -16.266 1 98.19 114 LYS A CA 1
ATOM 911 C C . LYS A 1 114 ? 23.594 -1.426 -14.859 1 98.19 114 LYS A C 1
ATOM 913 O O . LYS A 1 114 ? 24.344 -2.16 -14.195 1 98.19 114 LYS A O 1
ATOM 918 N N . ASN A 1 115 ? 23.109 -0.291 -14.352 1 98.31 115 ASN A N 1
ATOM 919 C CA . ASN A 1 115 ? 23.594 0.305 -13.109 1 98.31 115 ASN A CA 1
ATOM 920 C C . ASN A 1 115 ? 23.031 -0.423 -11.891 1 98.31 115 ASN A C 1
ATOM 922 O O . ASN A 1 115 ? 23.562 -0.284 -10.781 1 98.31 115 ASN A O 1
ATOM 926 N N . SER A 1 116 ? 21.938 -1.184 -12.039 1 97.56 116 SER A N 1
ATOM 927 C CA . SER A 1 116 ? 21.344 -1.917 -10.922 1 97.56 116 SER A CA 1
ATOM 928 C C . SER A 1 116 ? 21.844 -3.359 -10.883 1 97.56 116 SER A C 1
ATOM 930 O O . SER A 1 116 ? 21.391 -4.156 -10.055 1 97.56 116 SER A O 1
ATOM 932 N N . ALA A 1 117 ? 22.734 -3.76 -11.773 1 96.44 117 ALA A N 1
ATOM 933 C CA . ALA A 1 117 ? 23.188 -5.145 -11.914 1 96.44 117 ALA A CA 1
ATOM 934 C C . ALA A 1 117 ? 23.797 -5.66 -10.609 1 96.44 117 ALA A C 1
ATOM 936 O O . ALA A 1 117 ? 23.5 -6.781 -10.188 1 96.44 117 ALA A O 1
ATOM 937 N N . ALA A 1 118 ? 24.672 -4.879 -9.992 1 94.62 118 ALA A N 1
ATOM 938 C CA . ALA A 1 118 ? 25.312 -5.293 -8.75 1 94.62 118 ALA A CA 1
ATOM 939 C C . ALA A 1 118 ? 24.281 -5.512 -7.648 1 94.62 118 ALA A C 1
ATOM 941 O O . ALA A 1 118 ? 24.359 -6.488 -6.898 1 94.62 118 ALA A O 1
ATOM 942 N N . TYR A 1 119 ? 23.312 -4.562 -7.586 1 95.5 119 TYR A N 1
ATOM 943 C CA . TYR A 1 119 ? 22.234 -4.645 -6.613 1 95.5 119 TYR A CA 1
ATOM 944 C C . TYR A 1 119 ? 21.359 -5.867 -6.871 1 95.5 119 TYR A C 1
ATOM 946 O O . TYR A 1 119 ? 20.984 -6.582 -5.934 1 95.5 119 TYR A O 1
ATOM 954 N N . ASN A 1 120 ? 21.078 -6.211 -8.102 1 93.38 120 ASN A N 1
ATOM 955 C CA . ASN A 1 120 ? 20.188 -7.297 -8.5 1 93.38 120 ASN A CA 1
ATOM 956 C C . ASN A 1 120 ? 20.891 -8.648 -8.422 1 93.38 120 ASN A C 1
ATOM 958 O O . ASN A 1 120 ? 20.234 -9.695 -8.414 1 93.38 120 ASN A O 1
ATOM 962 N N . SER A 1 121 ? 22.219 -8.672 -8.289 1 90.75 121 SER A N 1
ATOM 963 C CA . SER A 1 121 ? 22.984 -9.914 -8.305 1 90.75 121 SER A CA 1
ATOM 964 C C . SER A 1 121 ? 23.375 -10.344 -6.891 1 90.75 121 SER A C 1
ATOM 966 O O . SER A 1 121 ? 24.125 -11.305 -6.711 1 90.75 121 SER A O 1
ATOM 968 N N . LEU A 1 122 ? 22.875 -9.594 -5.922 1 90.5 122 LEU A N 1
ATOM 969 C CA . LEU A 1 122 ? 23.188 -9.984 -4.555 1 90.5 122 LEU A CA 1
ATOM 970 C C . LEU A 1 122 ? 22.672 -11.391 -4.262 1 90.5 122 LEU A C 1
ATOM 972 O O . LEU A 1 122 ? 21.562 -11.75 -4.68 1 90.5 122 LEU A O 1
ATOM 976 N N . PRO A 1 123 ? 23.516 -12.141 -3.559 1 89.75 123 PRO A N 1
ATOM 977 C CA . PRO A 1 123 ? 23.094 -13.516 -3.26 1 89.75 123 PRO A CA 1
ATOM 978 C C . PRO A 1 123 ? 21.828 -13.562 -2.391 1 89.75 123 PRO A C 1
ATOM 980 O O . PRO A 1 123 ? 21.641 -12.711 -1.517 1 89.75 123 PRO A O 1
ATOM 983 N N . ALA A 1 124 ? 21.094 -14.656 -2.57 1 89.75 124 ALA A N 1
ATOM 984 C CA . ALA A 1 124 ? 19.812 -14.82 -1.881 1 89.75 124 ALA A CA 1
ATOM 985 C C . ALA A 1 124 ? 20.016 -14.938 -0.372 1 89.75 124 ALA A C 1
ATOM 987 O O . ALA A 1 124 ? 19.125 -14.594 0.407 1 89.75 124 ALA A O 1
ATOM 988 N N . ASP A 1 125 ? 21.109 -15.344 0.041 1 90 125 ASP A N 1
ATOM 989 C CA . ASP A 1 125 ? 21.344 -15.562 1.465 1 90 125 ASP A CA 1
ATOM 990 C C . ASP A 1 125 ? 21.938 -14.312 2.121 1 90 125 ASP A C 1
ATOM 992 O O . ASP A 1 125 ? 22.203 -14.305 3.322 1 90 125 ASP A O 1
ATOM 996 N N . LYS A 1 126 ? 22.109 -13.32 1.303 1 90.56 126 LYS A N 1
ATOM 997 C CA . LYS A 1 126 ? 22.625 -12.062 1.836 1 90.56 126 LYS A CA 1
ATOM 998 C C . LYS A 1 126 ? 21.781 -10.883 1.36 1 90.56 126 LYS A C 1
ATOM 1000 O O . LYS A 1 126 ? 22.312 -9.914 0.808 1 90.56 126 LYS A O 1
ATOM 1005 N N . PRO A 1 127 ? 20.547 -10.977 1.647 1 92.38 127 PRO A N 1
ATOM 1006 C CA . PRO A 1 127 ? 19.719 -9.836 1.239 1 92.38 127 PRO A CA 1
ATOM 1007 C C . PRO A 1 127 ? 20.078 -8.555 1.986 1 92.38 127 PRO A C 1
ATOM 1009 O O . PRO A 1 127 ? 20.578 -8.609 3.109 1 92.38 127 PRO A O 1
ATOM 1012 N N . ILE A 1 128 ? 19.859 -7.434 1.364 1 95.19 128 ILE A N 1
ATOM 1013 C CA . ILE A 1 128 ? 20.188 -6.133 1.931 1 95.19 128 ILE A CA 1
ATOM 1014 C C . ILE A 1 128 ? 19.156 -5.746 2.986 1 95.19 128 ILE A C 1
ATOM 1016 O O . ILE A 1 128 ? 19.5 -5.215 4.043 1 95.19 128 ILE A O 1
ATOM 1020 N N . TYR A 1 129 ? 17.953 -5.953 2.721 1 97.25 129 TYR A N 1
ATOM 1021 C CA . TYR A 1 129 ? 16.844 -5.641 3.619 1 97.25 129 TYR A CA 1
ATOM 1022 C C . TYR A 1 129 ? 15.992 -6.879 3.885 1 97.25 129 TYR A C 1
ATOM 1024 O O . TYR A 1 129 ? 16 -7.824 3.096 1 97.25 129 TYR A O 1
ATOM 1032 N N . SER A 1 130 ? 15.352 -6.934 5.043 1 96.19 130 SER A N 1
ATOM 1033 C CA . SER A 1 130 ? 14.406 -8.016 5.312 1 96.19 130 SER A CA 1
ATOM 1034 C C . SER A 1 130 ? 13.148 -7.871 4.461 1 96.19 130 SER A C 1
ATOM 1036 O O . SER A 1 130 ? 12.719 -8.836 3.824 1 96.19 130 SER A O 1
ATOM 1038 N N . ARG A 1 131 ? 12.539 -6.688 4.547 1 97.56 131 ARG A N 1
ATOM 1039 C CA . ARG A 1 131 ? 11.375 -6.285 3.758 1 97.56 131 ARG A CA 1
ATOM 1040 C C . ARG A 1 131 ? 11.305 -4.766 3.623 1 97.56 131 ARG A C 1
ATOM 1042 O O . ARG A 1 131 ? 11.992 -4.043 4.344 1 97.56 131 ARG A O 1
ATOM 1049 N N . PHE A 1 132 ? 10.578 -4.324 2.674 1 98.19 132 PHE A N 1
ATOM 1050 C CA . PHE A 1 132 ? 10.18 -2.922 2.707 1 98.19 132 PHE A CA 1
ATOM 1051 C C . PHE A 1 132 ? 8.664 -2.783 2.562 1 98.19 132 PHE A C 1
ATOM 1053 O O . PHE A 1 132 ? 7.992 -3.713 2.111 1 98.19 132 PHE A O 1
ATOM 1060 N N . THR A 1 133 ? 8.164 -1.741 3.098 1 98.62 133 THR A N 1
ATOM 1061 C CA . THR A 1 133 ? 6.77 -1.336 2.947 1 98.62 133 THR A CA 1
ATOM 1062 C C . THR A 1 133 ? 6.648 -0.162 1.979 1 98.62 133 THR A C 1
ATOM 1064 O O . THR A 1 133 ? 7.449 0.772 2.025 1 98.62 133 THR A O 1
ATOM 1067 N N . SER A 1 134 ? 5.727 -0.262 1.068 1 98.75 134 SER A N 1
ATOM 1068 C CA . SER A 1 134 ? 5.414 0.838 0.162 1 98.75 134 SER A CA 1
ATOM 1069 C C . SER A 1 134 ? 3.992 1.344 0.377 1 98.75 134 SER A C 1
ATOM 1071 O O . SER A 1 134 ? 3.039 0.563 0.348 1 98.75 134 SER A O 1
ATOM 1073 N N . SER A 1 135 ? 3.848 2.598 0.638 1 98.75 135 SER A N 1
ATOM 1074 C CA . SER A 1 135 ? 2.541 3.24 0.721 1 98.75 135 SER A CA 1
ATOM 1075 C C . SER A 1 135 ? 2.357 4.262 -0.395 1 98.75 135 SER A C 1
ATOM 1077 O O . SER A 1 135 ? 3.297 4.977 -0.75 1 98.75 135 SER A O 1
ATOM 1079 N N . LEU A 1 136 ? 1.168 4.328 -0.947 1 98.81 136 LEU A N 1
ATOM 1080 C CA . LEU A 1 136 ? 0.787 5.363 -1.901 1 98.81 136 LEU A CA 1
ATOM 1081 C C . LEU A 1 136 ? -0.125 6.395 -1.248 1 98.81 136 LEU A C 1
ATOM 1083 O O . LEU A 1 136 ? -1.023 6.039 -0.481 1 98.81 136 LEU A O 1
ATOM 1087 N N . MET A 1 137 ? 0.179 7.633 -1.575 1 98.75 137 MET A N 1
ATOM 1088 C CA . MET A 1 137 ? -0.587 8.742 -1.016 1 98.75 137 MET A CA 1
ATOM 1089 C C . MET A 1 137 ? -1.038 9.703 -2.111 1 98.75 137 MET A C 1
ATOM 1091 O O . MET A 1 137 ? -0.316 9.922 -3.086 1 98.75 137 MET A O 1
ATOM 1095 N N . ILE A 1 138 ? -2.178 10.242 -1.897 1 98 138 ILE A N 1
ATOM 1096 C CA . ILE A 1 138 ? -2.611 11.375 -2.707 1 98 138 ILE A CA 1
ATOM 1097 C C . ILE A 1 138 ? -2.391 12.68 -1.937 1 98 138 ILE A C 1
ATOM 1099 O O . ILE A 1 138 ? -2.785 12.789 -0.773 1 98 138 ILE A O 1
ATOM 1103 N N . ALA A 1 139 ? -1.768 13.602 -2.588 1 98.56 139 ALA A N 1
ATOM 1104 C CA . ALA A 1 139 ? -1.531 14.898 -1.964 1 98.56 139 ALA A CA 1
ATOM 1105 C C . ALA A 1 139 ? -2.846 15.57 -1.576 1 98.56 139 ALA A C 1
ATOM 1107 O O . ALA A 1 139 ? -3.867 15.375 -2.24 1 98.56 139 ALA A O 1
ATOM 1108 N N . PHE A 1 140 ? -2.787 16.328 -0.477 1 98.25 140 PHE A N 1
ATOM 1109 C CA . PHE A 1 140 ? -3.947 17.109 -0.071 1 98.25 140 PHE A CA 1
ATOM 1110 C C . PHE A 1 140 ? -4.289 18.156 -1.124 1 98.25 140 PHE A C 1
ATOM 1112 O O . PHE A 1 140 ? -3.398 18.672 -1.806 1 98.25 140 PHE A O 1
ATOM 1119 N N . ASP A 1 141 ? -5.582 18.562 -1.156 1 96.5 141 ASP A N 1
ATOM 1120 C CA . ASP A 1 141 ? -6 19.625 -2.055 1 96.5 141 ASP A CA 1
ATOM 1121 C C . ASP A 1 141 ? -5.281 20.938 -1.722 1 96.5 141 ASP A C 1
ATOM 1123 O O . ASP A 1 141 ? -4.844 21.656 -2.621 1 96.5 141 ASP A O 1
ATOM 1127 N N . GLY A 1 142 ? -5.121 21.234 -0.476 1 96.88 142 GLY A N 1
ATOM 1128 C CA . GLY A 1 142 ? -4.512 22.484 -0.036 1 96.88 142 GLY A CA 1
ATOM 1129 C C . GLY A 1 142 ? -2.994 22.453 -0.062 1 96.88 142 GLY A C 1
ATOM 1130 O O . GLY A 1 142 ? -2.342 23.453 0.205 1 96.88 142 GLY A O 1
ATOM 1131 N N . PHE A 1 143 ? -2.428 21.328 -0.354 1 97.69 143 PHE A N 1
ATOM 1132 C CA . PHE A 1 143 ? -0.99 21.125 -0.481 1 97.69 143 PHE A CA 1
ATOM 1133 C C . PHE A 1 143 ? -0.687 20.094 -1.561 1 97.69 143 PHE A C 1
ATOM 1135 O O . PHE A 1 143 ? -0.163 19.016 -1.267 1 97.69 143 PHE A O 1
ATOM 1142 N N . PRO A 1 144 ? -0.962 20.438 -2.795 1 97.81 144 PRO A N 1
ATOM 1143 C CA . PRO A 1 144 ? -1.092 19.453 -3.877 1 97.81 144 PRO A CA 1
ATOM 1144 C C . PRO A 1 144 ? 0.258 19.016 -4.43 1 97.81 144 PRO A C 1
ATOM 1146 O O . PRO A 1 144 ? 0.322 18.062 -5.215 1 97.81 144 PRO A O 1
ATOM 1149 N N . LYS A 1 145 ? 1.387 19.703 -4.008 1 97.75 145 LYS A N 1
ATOM 1150 C CA . LYS A 1 145 ? 2.717 19.391 -4.52 1 97.75 145 LYS A CA 1
ATOM 1151 C C . LYS A 1 145 ? 3.764 19.469 -3.414 1 97.75 145 LYS A C 1
ATOM 1153 O O . LYS A 1 145 ? 3.639 20.266 -2.486 1 97.75 145 LYS A O 1
ATOM 1158 N N . ILE A 1 146 ? 4.73 18.656 -3.592 1 97.69 146 ILE A N 1
ATOM 1159 C CA . ILE A 1 146 ? 5.867 18.703 -2.676 1 97.69 146 ILE A CA 1
ATOM 1160 C C . ILE A 1 146 ? 6.516 20.078 -2.721 1 97.69 146 ILE A C 1
ATOM 1162 O O . ILE A 1 146 ? 6.594 20.703 -3.783 1 97.69 146 ILE A O 1
ATOM 1166 N N . VAL A 1 147 ? 6.957 20.531 -1.594 1 96 147 VAL A N 1
ATOM 1167 C CA . VAL A 1 147 ? 7.742 21.75 -1.486 1 96 147 VAL A CA 1
ATOM 1168 C C . VAL A 1 147 ? 9.148 21.422 -0.984 1 96 147 VAL A C 1
ATOM 1170 O O . VAL A 1 147 ? 9.312 20.844 0.09 1 96 147 VAL A O 1
ATOM 1173 N N . LEU A 1 148 ? 10.133 21.781 -1.771 1 93.44 148 LEU A N 1
ATOM 1174 C CA . LEU A 1 148 ? 11.523 21.5 -1.415 1 93.44 148 LEU A CA 1
ATOM 1175 C C . LEU A 1 148 ? 12.039 22.5 -0.392 1 93.44 148 LEU A C 1
ATOM 1177 O O . LEU A 1 148 ? 11.844 23.703 -0.549 1 93.44 148 LEU A O 1
ATOM 1181 N N . PRO A 1 149 ? 12.617 21.969 0.635 1 88.31 149 PRO A N 1
ATOM 1182 C CA . PRO A 1 149 ? 13.188 22.891 1.618 1 88.31 149 PRO A CA 1
ATOM 1183 C C . PRO A 1 149 ? 14.359 23.703 1.058 1 88.31 149 PRO A C 1
ATOM 1185 O O . PRO A 1 149 ? 15.07 23.234 0.167 1 88.31 149 PRO A O 1
ATOM 1188 N N . SER A 1 150 ? 14.547 24.969 1.404 1 75 150 SER A N 1
ATOM 1189 C CA . SER A 1 150 ? 15.602 25.859 0.945 1 75 150 SER A CA 1
ATOM 1190 C C . SER A 1 150 ? 16.906 25.625 1.711 1 75 150 SER A C 1
ATOM 1192 O O . SER A 1 150 ? 17.984 25.938 1.219 1 75 150 SER A O 1
ATOM 1194 N N . GLY A 1 151 ? 16.984 25.047 2.832 1 64.56 151 GLY A N 1
ATOM 1195 C CA . GLY A 1 151 ? 18.109 25.125 3.748 1 64.56 151 GLY A CA 1
ATOM 1196 C C . GLY A 1 151 ? 19.031 23.938 3.656 1 64.56 151 GLY A C 1
ATOM 1197 O O . GLY A 1 151 ? 18.672 22.906 3.076 1 64.56 151 GLY A O 1
ATOM 1198 N N . GLU A 1 152 ? 20.266 24.172 3.918 1 63.53 152 GLU A N 1
ATOM 1199 C CA . GLU A 1 152 ? 21.312 23.156 3.932 1 63.53 152 GLU A CA 1
ATOM 1200 C C . GLU A 1 152 ? 21.094 22.156 5.066 1 63.53 152 GLU A C 1
ATOM 1202 O O . GLU A 1 152 ? 21.156 20.938 4.852 1 63.53 152 GLU A O 1
ATOM 1207 N N . SER A 1 153 ? 21.031 22.797 6.367 1 63.56 153 SER A N 1
ATOM 1208 C CA . SER A 1 153 ? 20.891 21.891 7.5 1 63.56 153 SER A CA 1
ATOM 1209 C C . SER A 1 153 ? 19.422 21.688 7.859 1 63.56 153 SER A C 1
ATOM 1211 O O . SER A 1 153 ? 18.688 22.656 8.055 1 63.56 153 SER A O 1
ATOM 1213 N N . ARG A 1 154 ? 19.031 20.391 7.699 1 83.75 154 ARG A N 1
ATOM 1214 C CA . ARG A 1 154 ? 17.594 20.219 7.91 1 83.75 154 ARG A CA 1
ATOM 1215 C C . ARG A 1 154 ? 17.297 18.891 8.609 1 83.75 154 ARG A C 1
ATOM 1217 O O . ARG A 1 154 ? 18.047 17.922 8.453 1 83.75 154 ARG A O 1
ATOM 1224 N N . ILE A 1 155 ? 16.531 19.047 9.719 1 93.12 155 ILE A N 1
ATOM 1225 C CA . ILE A 1 155 ? 15.875 17.875 10.281 1 93.12 155 ILE A CA 1
ATOM 1226 C C . ILE A 1 155 ? 14.453 17.766 9.734 1 93.12 155 ILE A C 1
ATOM 1228 O O . ILE A 1 155 ? 13.75 18.766 9.594 1 93.12 155 ILE A O 1
ATOM 1232 N N . PHE A 1 156 ? 14.148 16.547 9.359 1 97.38 156 PHE A N 1
ATOM 1233 C CA . PHE A 1 156 ? 12.789 16.266 8.898 1 97.38 156 PHE A CA 1
ATOM 1234 C C . PHE A 1 156 ? 12.008 15.508 9.969 1 97.38 156 PHE A C 1
ATOM 1236 O O . PHE A 1 156 ? 12.57 14.672 10.68 1 97.38 156 PHE A O 1
ATOM 1243 N N . GLU A 1 157 ? 10.82 15.844 10.094 1 98.25 157 GLU A N 1
ATOM 1244 C CA . GLU A 1 157 ? 9.891 15.117 10.953 1 98.25 157 GLU A CA 1
ATOM 1245 C C . GLU A 1 157 ? 8.758 14.492 10.141 1 98.25 157 GLU A C 1
ATOM 1247 O O . GLU A 1 157 ? 7.961 15.203 9.531 1 98.25 157 GLU A O 1
ATOM 1252 N N . LEU A 1 158 ? 8.766 13.188 10.109 1 98.62 158 LEU A N 1
ATOM 1253 C CA . LEU A 1 158 ? 7.668 12.438 9.516 1 98.62 158 LEU A CA 1
ATOM 1254 C C . LEU A 1 158 ? 6.586 12.148 10.547 1 98.62 158 LEU A C 1
ATOM 1256 O O . LEU A 1 158 ? 6.863 11.555 11.594 1 98.62 158 LEU A O 1
ATOM 1260 N N . ARG A 1 159 ? 5.371 12.578 10.242 1 98.81 159 ARG A N 1
ATOM 1261 C CA . ARG A 1 159 ? 4.258 12.359 11.164 1 98.81 159 ARG A CA 1
ATOM 1262 C C . ARG A 1 159 ? 3.158 11.531 10.508 1 98.81 159 ARG A C 1
ATOM 1264 O O . ARG A 1 159 ? 2.693 11.867 9.414 1 98.81 159 ARG A O 1
ATOM 1271 N N . THR A 1 160 ? 2.828 10.453 11.117 1 98.81 160 THR A N 1
ATOM 1272 C CA . THR A 1 160 ? 1.746 9.578 10.68 1 98.81 160 THR A CA 1
ATOM 1273 C C . THR A 1 160 ? 0.576 9.633 11.664 1 98.81 160 THR A C 1
ATOM 1275 O O . THR A 1 160 ? 0.749 9.398 12.859 1 98.81 160 THR A O 1
ATOM 1278 N N . TYR A 1 161 ? -0.585 10.023 11.141 1 98.81 161 TYR A N 1
ATOM 1279 C CA . TYR A 1 161 ? -1.822 10.109 11.906 1 98.81 161 TYR A CA 1
ATOM 1280 C C . TYR A 1 161 ? -2.777 8.984 11.539 1 98.81 161 TYR A C 1
ATOM 1282 O O . TYR A 1 161 ? -3.307 8.953 10.422 1 98.81 161 TYR A O 1
ATOM 1290 N N . GLU A 1 162 ? -2.959 8.062 12.484 1 98.56 162 GLU A N 1
ATOM 1291 C CA . GLU A 1 162 ? -3.893 6.961 12.281 1 98.56 162 GLU A CA 1
ATOM 1292 C C . GLU A 1 162 ? -5.258 7.277 12.883 1 98.56 162 GLU A C 1
ATOM 1294 O O . GLU A 1 162 ? -5.348 7.797 14 1 98.56 162 GLU A O 1
ATOM 1299 N N . GLY A 1 163 ? -6.324 7.02 12.133 1 97.38 163 GLY A N 1
ATOM 1300 C CA . GLY A 1 163 ? -7.68 7.184 12.625 1 97.38 163 GLY A CA 1
ATOM 1301 C C . GLY A 1 163 ? -8.398 5.867 12.844 1 97.38 163 GLY A C 1
ATOM 1302 O O . GLY A 1 163 ? -8.008 4.84 12.289 1 97.38 163 GLY A O 1
ATOM 1303 N N . ASN A 1 164 ? -9.477 5.922 13.641 1 94.62 164 ASN A N 1
ATOM 1304 C CA . ASN A 1 164 ? -10.242 4.715 13.953 1 94.62 164 ASN A CA 1
ATOM 1305 C C . ASN A 1 164 ? -11.188 4.336 12.82 1 94.62 164 ASN A C 1
ATOM 1307 O O . ASN A 1 164 ? -11.742 3.238 12.812 1 94.62 164 ASN A O 1
ATOM 1311 N N . SER A 1 165 ? -11.383 5.223 11.914 1 94.44 165 SER A N 1
ATOM 1312 C CA . SER A 1 165 ? -12.227 4.992 10.75 1 94.44 165 SER A CA 1
ATOM 1313 C C . SER A 1 165 ? -11.812 5.871 9.578 1 94.44 165 SER A C 1
ATOM 1315 O O . SER A 1 165 ? -11.094 6.855 9.766 1 94.44 165 SER A O 1
ATOM 1317 N N . GLU A 1 166 ? -12.242 5.484 8.414 1 95.38 166 GLU A N 1
ATOM 1318 C CA . GLU A 1 166 ? -11.953 6.293 7.23 1 95.38 166 GLU A CA 1
ATOM 1319 C C . GLU A 1 166 ? -12.578 7.684 7.352 1 95.38 166 GLU A C 1
ATOM 1321 O O . GLU A 1 166 ? -11.977 8.672 6.934 1 95.38 166 GLU A O 1
ATOM 1326 N N . ASP A 1 167 ? -13.719 7.793 7.953 1 94.88 167 ASP A N 1
ATOM 1327 C CA . ASP A 1 167 ? -14.367 9.086 8.164 1 94.88 167 ASP A CA 1
ATOM 1328 C C . ASP A 1 167 ? -13.555 9.961 9.117 1 94.88 167 ASP A C 1
ATOM 1330 O O . ASP A 1 167 ? -13.461 11.172 8.93 1 94.88 167 ASP A O 1
ATOM 1334 N N . ALA A 1 168 ? -13.055 9.336 10.172 1 96.38 168 ALA A N 1
ATOM 1335 C CA . ALA A 1 168 ? -12.242 10.094 11.125 1 96.38 168 ALA A CA 1
ATOM 1336 C C . ALA A 1 168 ? -11.055 10.75 10.422 1 96.38 168 ALA A C 1
ATOM 1338 O O . ALA A 1 168 ? -10.773 11.93 10.648 1 96.38 168 ALA A O 1
ATOM 1339 N N . VAL A 1 169 ? -10.352 10.031 9.555 1 97.81 169 VAL A N 1
ATOM 1340 C CA . VAL A 1 169 ? -9.203 10.562 8.828 1 97.81 169 VAL A CA 1
ATOM 1341 C C . VAL A 1 169 ? -9.664 11.641 7.852 1 97.81 169 VAL A C 1
ATOM 1343 O O . VAL A 1 169 ? -9.008 12.68 7.703 1 97.81 169 VAL A O 1
ATOM 1346 N N . ARG A 1 170 ? -10.781 11.391 7.207 1 96.62 170 ARG A N 1
ATOM 1347 C CA . ARG A 1 170 ? -11.344 12.391 6.312 1 96.62 170 ARG A CA 1
ATOM 1348 C C . ARG A 1 170 ? -11.57 13.711 7.043 1 96.62 170 ARG A C 1
ATOM 1350 O O . ARG A 1 170 ? -11.234 14.781 6.52 1 96.62 170 ARG A O 1
ATOM 1357 N N . ARG A 1 171 ? -12.148 13.664 8.242 1 97.12 171 ARG A N 1
ATOM 1358 C CA . ARG A 1 171 ? -12.414 14.867 9.023 1 97.12 171 ARG A CA 1
ATOM 1359 C C . ARG A 1 171 ? -11.117 15.539 9.453 1 97.12 171 ARG A C 1
ATOM 1361 O O . ARG A 1 171 ? -11.039 16.766 9.508 1 97.12 171 ARG A O 1
ATOM 1368 N N . LYS A 1 172 ? -10.102 14.734 9.734 1 98.56 172 LYS A N 1
ATOM 1369 C CA . LYS A 1 172 ? -8.82 15.336 10.07 1 98.56 172 LYS A CA 1
ATOM 1370 C C . LYS A 1 172 ? -8.234 16.078 8.875 1 98.56 172 LYS A C 1
ATOM 1372 O O . LYS A 1 172 ? -7.699 17.188 9.023 1 98.56 172 LYS A O 1
ATOM 1377 N N . ILE A 1 173 ? -8.328 15.469 7.746 1 98.56 173 ILE A N 1
ATOM 1378 C CA . ILE A 1 173 ? -7.832 16.125 6.539 1 98.56 173 ILE A CA 1
ATOM 1379 C C . ILE A 1 173 ? -8.602 17.422 6.293 1 98.56 173 ILE A C 1
ATOM 1381 O O . ILE A 1 173 ? -8.016 18.438 5.922 1 98.56 173 ILE A O 1
ATOM 1385 N N . LYS A 1 174 ? -9.891 17.359 6.52 1 98.06 174 LYS A N 1
ATOM 1386 C CA . LYS A 1 174 ? -10.688 18.578 6.441 1 98.06 174 LYS A CA 1
ATOM 1387 C C . LYS A 1 174 ? -10.164 19.641 7.406 1 98.06 174 LYS A C 1
ATOM 1389 O O . LYS A 1 174 ? -10.156 20.828 7.082 1 98.06 174 LYS A O 1
ATOM 1394 N N . MET A 1 175 ? -9.789 19.234 8.57 1 98.56 175 MET A N 1
ATOM 1395 C CA . MET A 1 175 ? -9.266 20.141 9.578 1 98.56 175 MET A CA 1
ATOM 1396 C C . MET A 1 175 ? -8.008 20.844 9.07 1 98.56 175 MET A C 1
ATOM 1398 O O . MET A 1 175 ? -7.832 22.047 9.281 1 98.56 175 MET A O 1
ATOM 1402 N N . PHE A 1 176 ? -7.109 20.094 8.406 1 98.56 176 PHE A N 1
ATOM 1403 C CA . PHE A 1 176 ? -5.949 20.703 7.762 1 98.56 176 PHE A CA 1
ATOM 1404 C C . PHE A 1 176 ? -6.371 21.828 6.824 1 98.56 176 PHE A C 1
ATOM 1406 O O . PHE A 1 176 ? -5.809 22.922 6.867 1 98.56 176 PHE A O 1
ATOM 1413 N N . HIS A 1 177 ? -7.41 21.625 6.043 1 97.94 177 HIS A N 1
ATOM 1414 C CA . HIS A 1 177 ? -7.855 22.547 5 1 97.94 177 HIS A CA 1
ATOM 1415 C C . HIS A 1 177 ? -8.609 23.719 5.594 1 97.94 177 HIS A C 1
ATOM 1417 O O . HIS A 1 177 ? -8.578 24.828 5.043 1 97.94 177 HIS A O 1
ATOM 1423 N N . ASP A 1 178 ? -9.227 23.484 6.758 1 97.5 178 ASP A N 1
ATOM 1424 C CA . ASP A 1 178 ? -10.039 24.531 7.363 1 97.5 178 ASP A CA 1
ATOM 1425 C C . ASP A 1 178 ? -9.18 25.516 8.141 1 97.5 178 ASP A C 1
ATOM 1427 O O . ASP A 1 178 ? -9.641 26.609 8.492 1 97.5 178 ASP A O 1
ATOM 1431 N N . GLY A 1 179 ? -7.859 25.094 8.359 1 97.31 179 GLY A N 1
ATOM 1432 C CA . GLY A 1 179 ? -7.172 26.172 9.062 1 97.31 179 GLY A CA 1
ATOM 1433 C C . GLY A 1 179 ? -5.75 25.812 9.445 1 97.31 179 GLY A C 1
ATOM 1434 O O . GLY A 1 179 ? -4.969 26.688 9.844 1 97.31 179 GLY A O 1
ATOM 1435 N N . GLU A 1 180 ? -5.297 24.594 9.312 1 97.75 180 GLU A N 1
ATOM 1436 C CA . GLU A 1 180 ? -4.008 24.234 9.891 1 97.75 180 GLU A CA 1
ATOM 1437 C C . GLU A 1 180 ? -2.854 24.719 9.016 1 97.75 180 GLU A C 1
ATOM 1439 O O . GLU A 1 180 ? -1.77 25.016 9.523 1 97.75 180 GLU A O 1
ATOM 1444 N N . PHE A 1 181 ? -3.061 24.844 7.793 1 97.56 181 PHE A N 1
ATOM 1445 C CA . PHE A 1 181 ? -1.964 25.203 6.902 1 97.56 181 PHE A CA 1
ATOM 1446 C C . PHE A 1 181 ? -1.427 26.594 7.23 1 97.56 181 PHE A C 1
ATOM 1448 O O . PHE A 1 181 ? -0.221 26.766 7.406 1 97.56 181 PHE A O 1
ATOM 1455 N N . PRO A 1 182 ? -2.305 27.625 7.418 1 97.94 182 PRO A N 1
ATOM 1456 C CA . PRO A 1 182 ? -1.768 28.922 7.812 1 97.94 182 PRO A CA 1
ATOM 1457 C C . PRO A 1 182 ? -1.064 28.891 9.164 1 97.94 182 PRO A C 1
ATOM 1459 O O . PRO A 1 182 ? -0.114 29.641 9.391 1 97.94 182 PRO A O 1
ATOM 1462 N N . ILE A 1 183 ? -1.484 28.047 10.039 1 98.56 183 ILE A N 1
ATOM 1463 C CA . ILE A 1 183 ? -0.861 27.953 11.359 1 98.56 183 ILE A CA 1
ATOM 1464 C C . ILE A 1 183 ? 0.553 27.391 11.211 1 98.56 183 ILE A C 1
ATOM 1466 O O . ILE A 1 183 ? 1.483 27.859 11.867 1 98.56 183 ILE A O 1
ATOM 1470 N N . PHE A 1 184 ? 0.743 26.312 10.359 1 98.25 184 PHE A N 1
ATOM 1471 C CA . PHE A 1 184 ? 2.072 25.797 10.062 1 98.25 184 PHE A CA 1
ATOM 1472 C C . PHE A 1 184 ? 3.002 26.906 9.602 1 98.25 184 PHE A C 1
ATOM 1474 O O . PHE A 1 184 ? 4.156 26.984 10.023 1 98.25 184 PHE A O 1
ATOM 1481 N N . GLU A 1 185 ? 2.459 27.75 8.773 1 96.69 185 GLU A N 1
ATOM 1482 C CA . GLU A 1 185 ? 3.25 28.844 8.234 1 96.69 185 GLU A CA 1
ATOM 1483 C C . GLU A 1 185 ? 3.662 29.812 9.336 1 96.69 185 GLU A C 1
ATOM 1485 O O . GLU A 1 185 ? 4.84 30.172 9.453 1 96.69 185 GLU A O 1
ATOM 1490 N N . ARG A 1 186 ? 2.715 30.219 10.18 1 98.06 186 ARG A N 1
ATOM 1491 C CA . ARG A 1 186 ? 3.012 31.156 11.266 1 98.06 186 ARG A CA 1
ATOM 1492 C C . ARG A 1 186 ? 3.996 30.547 12.258 1 98.06 186 ARG A C 1
ATOM 1494 O O . ARG A 1 186 ? 4.852 31.25 12.805 1 98.06 186 ARG A O 1
ATOM 1501 N N . ALA A 1 187 ? 3.893 29.266 12.367 1 98.25 187 ALA A N 1
ATOM 1502 C CA . ALA A 1 187 ? 4.699 28.547 13.352 1 98.25 187 ALA A CA 1
ATOM 1503 C C . ALA A 1 187 ? 6.055 28.156 12.773 1 98.25 187 ALA A C 1
ATOM 1505 O O . ALA A 1 187 ? 6.906 27.609 13.484 1 98.25 187 ALA A O 1
ATOM 1506 N N . LYS A 1 188 ? 6.273 28.297 11.484 1 95.75 188 LYS A N 1
ATOM 1507 C CA . LYS A 1 188 ? 7.512 27.984 10.773 1 95.75 188 LYS A CA 1
ATOM 1508 C C . LYS A 1 188 ? 7.82 26.484 10.844 1 95.75 188 LYS A C 1
ATOM 1510 O O . LYS A 1 188 ? 8.961 26.094 11.117 1 95.75 188 LYS A O 1
ATOM 1515 N N . LEU A 1 189 ? 6.828 25.656 10.688 1 96.5 189 LEU A N 1
ATOM 1516 C CA . LEU A 1 189 ? 6.973 24.203 10.672 1 96.5 189 LEU A CA 1
ATOM 1517 C C . LEU A 1 189 ? 7.09 23.688 9.25 1 96.5 189 LEU A C 1
ATOM 1519 O O . LEU A 1 189 ? 7.188 22.484 9.031 1 96.5 189 LEU A O 1
ATOM 1523 N N . ASN A 1 190 ? 7.145 24.406 8.273 1 95 190 ASN A N 1
ATOM 1524 C CA . ASN A 1 190 ? 7.492 24.297 6.859 1 95 190 ASN A CA 1
ATOM 1525 C C . ASN A 1 190 ? 7.117 22.922 6.301 1 95 190 ASN A C 1
ATOM 1527 O O . ASN A 1 190 ? 7.98 22.062 6.102 1 95 190 ASN A O 1
ATOM 1531 N N . PRO A 1 191 ? 5.898 22.609 5.969 1 97.06 191 PRO A N 1
ATOM 1532 C CA . PRO A 1 191 ? 5.527 21.328 5.391 1 97.06 191 PRO A CA 1
ATOM 1533 C C . PRO A 1 191 ? 6.246 21.047 4.074 1 97.06 191 PRO A C 1
ATOM 1535 O O . PRO A 1 191 ? 6.453 21.953 3.27 1 97.06 191 PRO A O 1
ATOM 1538 N N . VAL A 1 192 ? 6.656 19.75 3.9 1 97.56 192 VAL A N 1
ATOM 1539 C CA . VAL A 1 192 ? 7.289 19.266 2.678 1 97.56 192 VAL A CA 1
ATOM 1540 C C . VAL A 1 192 ? 6.254 18.578 1.798 1 97.56 192 VAL A C 1
ATOM 1542 O O . VAL A 1 192 ? 6.188 18.812 0.591 1 97.56 192 VAL A O 1
ATOM 1545 N N . PHE A 1 193 ? 5.465 17.703 2.357 1 98.31 193 PHE A N 1
ATOM 1546 C CA . PHE A 1 193 ? 4.309 17.109 1.696 1 98.31 193 PHE A CA 1
ATOM 1547 C C . PHE A 1 193 ? 3.229 16.75 2.709 1 98.31 193 PHE A C 1
ATOM 1549 O O . PHE A 1 193 ? 3.508 16.609 3.902 1 98.31 193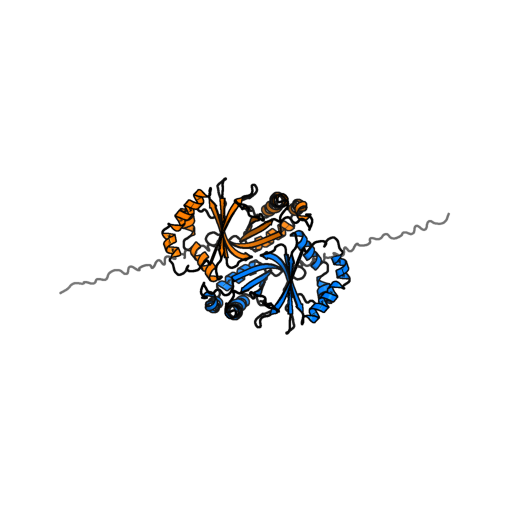 PHE A O 1
ATOM 1556 N N . CYS A 1 194 ? 2.006 16.672 2.303 1 98.81 194 CYS A N 1
ATOM 1557 C CA . CYS A 1 194 ? 0.841 16.172 3.02 1 98.81 194 CYS A CA 1
ATOM 1558 C C . CYS A 1 194 ? 0.039 15.211 2.152 1 98.81 194 CYS A C 1
ATOM 1560 O O . CYS A 1 194 ? -0.406 15.578 1.062 1 98.81 194 CYS A O 1
ATOM 1562 N N . GLY A 1 195 ? -0.116 13.984 2.691 1 98.81 195 GLY A N 1
ATOM 1563 C CA . GLY A 1 195 ? -0.763 12.992 1.843 1 98.81 195 GLY A CA 1
ATOM 1564 C C . GLY A 1 195 ? -1.742 12.109 2.594 1 98.81 195 GLY A C 1
ATOM 1565 O O . GLY A 1 195 ? -1.488 11.727 3.736 1 98.81 195 GLY A O 1
ATOM 1566 N N . GLU A 1 196 ? -2.85 11.852 1.956 1 98.69 196 GLU A N 1
ATOM 1567 C CA . GLU A 1 196 ? -3.744 10.781 2.385 1 98.69 196 GLU A CA 1
ATOM 1568 C C . GLU A 1 196 ? -3.277 9.43 1.859 1 98.69 196 GLU A C 1
ATOM 1570 O O . GLU A 1 196 ? -3.133 9.242 0.649 1 98.69 196 GLU A O 1
ATOM 1575 N N . VAL A 1 197 ? -3.047 8.492 2.734 1 98.81 197 VAL A N 1
ATOM 1576 C CA . VAL A 1 197 ? -2.578 7.188 2.289 1 98.81 197 VAL A CA 1
ATOM 1577 C C . VAL A 1 197 ? -3.75 6.383 1.729 1 98.81 197 VAL A C 1
ATOM 1579 O O . VAL A 1 197 ? -4.742 6.152 2.426 1 98.81 197 VAL A O 1
ATOM 1582 N N . ILE A 1 198 ? -3.58 5.914 0.508 1 98.19 198 ILE A N 1
ATOM 1583 C CA . ILE A 1 198 ? -4.68 5.223 -0.156 1 98.19 198 ILE A CA 1
ATOM 1584 C C . ILE A 1 198 ? -4.371 3.732 -0.263 1 98.19 198 ILE A C 1
ATOM 1586 O O . ILE A 1 198 ? -5.27 2.918 -0.465 1 98.19 198 ILE A O 1
ATOM 1590 N N . ALA A 1 199 ? -3.137 3.359 -0.145 1 98.69 199 ALA A N 1
ATOM 1591 C CA . ALA A 1 199 ? -2.674 1.975 -0.089 1 98.69 199 ALA A CA 1
ATOM 1592 C C . ALA A 1 199 ? -1.446 1.842 0.807 1 98.69 199 ALA A C 1
ATOM 1594 O O . ALA A 1 199 ? -0.536 2.672 0.749 1 98.69 199 ALA A O 1
ATOM 1595 N N . GLY A 1 200 ? -1.415 0.903 1.617 1 98.56 200 GLY A N 1
ATOM 1596 C CA . GLY A 1 200 ? -0.347 0.693 2.582 1 98.56 200 GLY A CA 1
ATOM 1597 C C . GLY A 1 200 ? -0.808 -0.034 3.832 1 98.56 200 GLY A C 1
ATOM 1598 O O . GLY A 1 200 ? -1.809 -0.753 3.805 1 98.56 200 GLY A O 1
ATOM 1599 N N . ASP A 1 201 ? -0.014 0.105 4.883 1 98.06 201 ASP A N 1
ATOM 1600 C CA . ASP A 1 201 ? -0.335 -0.542 6.152 1 98.06 201 ASP A CA 1
ATOM 1601 C C . ASP A 1 201 ? -0.945 0.452 7.137 1 98.06 201 ASP A C 1
ATOM 1603 O O . ASP A 1 201 ? -1.004 1.651 6.859 1 98.06 201 ASP A O 1
ATOM 1607 N N . LYS A 1 202 ? -1.579 -0.063 8.148 1 97.81 202 LYS A N 1
ATOM 1608 C CA . LYS A 1 202 ? -2.092 0.693 9.281 1 97.81 202 LYS A CA 1
ATOM 1609 C C . LYS A 1 202 ? -3.152 1.698 8.844 1 97.81 202 LYS A C 1
ATOM 1611 O O . LYS A 1 202 ? -3.176 2.834 9.328 1 97.81 202 LYS A O 1
ATOM 1616 N N . LEU A 1 203 ? -3.951 1.289 7.93 1 98.31 203 LEU A N 1
ATOM 1617 C CA . LEU A 1 203 ? -5.012 2.168 7.445 1 98.31 203 LEU A CA 1
ATOM 1618 C C . LEU A 1 203 ? -6.223 2.117 8.367 1 98.31 203 LEU A C 1
ATOM 1620 O O . LEU A 1 203 ? -6.449 1.113 9.047 1 98.31 203 LEU A O 1
ATOM 1624 N N . PRO A 1 204 ? -6.953 3.27 8.391 1 98 204 PRO A N 1
ATOM 1625 C CA . PRO A 1 204 ? -6.789 4.523 7.652 1 98 204 PRO A CA 1
ATOM 1626 C C . PRO A 1 204 ? -5.797 5.477 8.312 1 98 204 PRO A C 1
ATOM 1628 O O . PRO A 1 204 ? -5.73 5.547 9.547 1 98 204 PRO A O 1
ATOM 1631 N N . ARG A 1 205 ? -5.055 6.207 7.441 1 98.81 205 ARG A N 1
ATOM 1632 C CA . ARG A 1 205 ? -4.098 7.152 8.008 1 98.81 205 ARG A CA 1
ATOM 1633 C C . ARG A 1 205 ? -3.715 8.219 6.984 1 98.81 205 ARG A C 1
ATOM 1635 O O . ARG A 1 205 ? -3.943 8.047 5.785 1 98.81 205 ARG A O 1
ATOM 1642 N N . LEU A 1 206 ? -3.25 9.312 7.461 1 98.88 206 LEU A N 1
ATOM 1643 C CA . LEU A 1 206 ? -2.527 10.32 6.688 1 98.88 206 LEU A CA 1
ATOM 1644 C C . LEU A 1 206 ? -1.083 10.43 7.156 1 98.88 206 LEU A C 1
ATOM 1646 O O . LEU A 1 206 ? -0.755 10.016 8.273 1 98.88 206 LEU A O 1
ATOM 1650 N N . THR A 1 207 ? -0.256 10.867 6.285 1 98.88 207 THR A N 1
ATOM 1651 C CA . THR A 1 207 ? 1.153 11.102 6.582 1 98.88 207 THR A CA 1
ATOM 1652 C C . THR A 1 207 ? 1.609 12.445 6.023 1 98.88 207 THR A C 1
ATOM 1654 O O . THR A 1 207 ? 1.24 12.82 4.906 1 98.88 207 THR A O 1
ATOM 1657 N N . TYR A 1 208 ? 2.346 13.172 6.809 1 98.75 208 TYR A N 1
ATOM 1658 C CA . TYR A 1 208 ? 2.949 14.406 6.312 1 98.75 208 TYR A CA 1
ATOM 1659 C C . TYR A 1 208 ? 4.332 14.617 6.914 1 98.75 208 TYR A C 1
ATOM 1661 O O . TYR A 1 208 ? 4.699 13.953 7.891 1 98.75 208 TYR A O 1
ATOM 1669 N N . MET A 1 209 ? 5.082 15.438 6.266 1 98.38 209 MET A N 1
ATOM 1670 C CA . MET A 1 209 ? 6.457 15.719 6.66 1 98.38 209 MET A CA 1
ATOM 1671 C C . MET A 1 209 ? 6.691 17.219 6.77 1 98.38 209 MET A C 1
ATOM 1673 O O . MET A 1 209 ? 6.242 17.984 5.914 1 98.38 209 MET A O 1
ATOM 1677 N N . ILE A 1 210 ? 7.305 17.594 7.836 1 97.56 210 ILE A N 1
ATOM 1678 C CA . ILE A 1 210 ? 7.754 18.969 7.98 1 97.56 210 ILE A CA 1
ATOM 1679 C C . ILE A 1 210 ? 9.273 19.016 8.102 1 97.56 210 ILE A C 1
ATOM 1681 O O . ILE A 1 210 ? 9.914 17.984 8.32 1 97.56 210 ILE A O 1
ATOM 1685 N N . THR A 1 211 ? 9.844 20.156 7.914 1 96.44 211 THR A N 1
ATOM 1686 C CA . THR A 1 211 ? 11.281 20.328 8.07 1 96.44 211 THR A CA 1
ATOM 1687 C C . THR A 1 211 ? 11.594 21.609 8.852 1 96.44 211 THR A C 1
ATOM 1689 O O . THR A 1 211 ? 10.844 22.578 8.781 1 96.44 211 THR A O 1
ATOM 1692 N N . CYS A 1 212 ? 12.562 21.562 9.664 1 94.69 212 CYS A N 1
ATOM 1693 C CA . CYS A 1 212 ? 13.125 22.672 10.414 1 94.69 212 CYS A CA 1
ATOM 1694 C C . CYS A 1 212 ? 14.648 22.641 10.391 1 94.69 212 CYS A C 1
ATOM 1696 O O . CYS A 1 212 ? 15.25 21.594 10.156 1 94.69 212 CYS A O 1
ATOM 1698 N N . ASN A 1 213 ? 15.203 23.75 10.695 1 92 213 ASN A N 1
ATOM 1699 C CA . ASN A 1 213 ? 16.656 23.828 10.641 1 92 213 ASN A CA 1
ATOM 1700 C C . ASN A 1 213 ? 17.312 23.078 11.789 1 92 213 ASN A C 1
ATOM 1702 O O . ASN A 1 213 ? 18.484 22.734 11.727 1 92 213 ASN A O 1
ATOM 1706 N N . SER A 1 214 ? 16.594 22.953 12.906 1 92.12 214 SER A N 1
ATOM 1707 C CA . SER A 1 214 ? 17.094 22.25 14.086 1 92.12 214 SER A CA 1
ATOM 1708 C C . SER A 1 214 ? 15.961 21.75 14.961 1 92.12 214 SER A C 1
ATOM 1710 O O . SER A 1 214 ? 14.805 22.156 14.789 1 92.12 214 SER A O 1
ATOM 1712 N N . MET A 1 215 ? 16.359 20.859 15.898 1 94.25 215 MET A N 1
ATOM 1713 C CA . MET A 1 215 ? 15.383 20.375 16.859 1 94.25 215 MET A CA 1
ATOM 1714 C C . MET A 1 215 ? 14.828 21.516 17.703 1 94.25 215 MET A C 1
ATOM 1716 O O . MET A 1 215 ? 13.648 21.516 18.047 1 94.25 215 MET A O 1
ATOM 1720 N N . ASP A 1 216 ? 15.648 22.469 18.016 1 95.81 216 ASP A N 1
ATOM 1721 C CA . ASP A 1 216 ? 15.211 23.625 18.797 1 95.81 216 ASP A CA 1
ATOM 1722 C C . ASP A 1 216 ? 14.141 24.422 18.047 1 95.81 216 ASP A C 1
ATOM 1724 O O . ASP A 1 216 ? 13.133 24.812 18.625 1 95.81 216 ASP A O 1
ATOM 1728 N N . GLU A 1 217 ? 14.375 24.656 16.797 1 94.62 217 GLU A N 1
ATOM 1729 C CA . GLU A 1 217 ? 13.398 25.375 15.992 1 94.62 217 GLU A CA 1
ATOM 1730 C C . GLU A 1 217 ? 12.102 24.594 15.859 1 94.62 217 GLU A C 1
ATOM 1732 O O . GLU A 1 217 ? 11.008 25.172 15.875 1 94.62 217 GLU A O 1
ATOM 1737 N N . ARG A 1 218 ? 12.289 23.328 15.711 1 96.75 218 ARG A N 1
ATOM 1738 C CA . ARG A 1 218 ? 11.117 22.453 15.68 1 96.75 218 ARG A CA 1
ATOM 1739 C C . ARG A 1 218 ? 10.305 22.594 16.969 1 96.75 218 ARG A C 1
ATOM 1741 O O . ARG A 1 218 ? 9.078 22.734 16.922 1 96.75 218 ARG A O 1
ATOM 1748 N N . ASN A 1 219 ? 10.945 22.484 18.078 1 97.94 219 ASN A N 1
ATOM 1749 C CA . ASN A 1 219 ? 10.266 22.594 19.359 1 97.94 219 ASN A CA 1
ATOM 1750 C C . ASN A 1 219 ? 9.562 23.938 19.516 1 97.94 219 ASN A C 1
ATOM 1752 O O . ASN A 1 219 ? 8.422 24 19.984 1 97.94 219 ASN A O 1
ATOM 1756 N N . LYS A 1 220 ? 10.211 25 19.141 1 98.06 220 LYS A N 1
ATOM 1757 C CA . LYS A 1 220 ? 9.609 26.328 19.172 1 98.06 220 LYS A CA 1
ATOM 1758 C C . LYS A 1 220 ? 8.391 26.406 18.266 1 98.06 220 LYS A C 1
ATOM 1760 O O . LYS A 1 220 ? 7.371 27 18.625 1 98.06 220 LYS A O 1
ATOM 1765 N N . GLY A 1 221 ? 8.57 25.859 17.094 1 98.38 221 GLY A N 1
ATOM 1766 C CA . GLY A 1 221 ? 7.461 25.859 16.141 1 98.38 221 GLY A CA 1
ATOM 1767 C C . GLY A 1 221 ? 6.223 25.172 16.672 1 98.38 221 GLY A C 1
ATOM 1768 O O . GLY A 1 221 ? 5.117 25.703 16.594 1 98.38 221 GLY A O 1
ATOM 1769 N N . TRP A 1 222 ? 6.406 24.016 17.234 1 98.31 222 TRP A N 1
ATOM 1770 C CA . TRP A 1 222 ? 5.262 23.281 17.75 1 98.31 222 TRP A CA 1
ATOM 1771 C C . TRP A 1 222 ? 4.652 24 18.953 1 98.31 222 TRP A C 1
ATOM 1773 O O . TRP A 1 222 ? 3.436 23.969 19.141 1 98.31 222 TRP A O 1
ATOM 1783 N N . SER A 1 223 ? 5.473 24.578 19.812 1 98.56 223 SER A N 1
ATOM 1784 C CA . SER A 1 223 ? 4.957 25.391 20.906 1 98.56 223 SER A CA 1
ATOM 1785 C C . SER A 1 223 ? 4.09 26.531 20.391 1 98.56 223 SER A C 1
ATOM 1787 O O . SER A 1 223 ? 3.02 26.797 20.938 1 98.56 223 SER A O 1
ATOM 1789 N N . ALA A 1 224 ? 4.578 27.203 19.359 1 98.69 224 ALA A N 1
ATOM 1790 C CA . ALA A 1 224 ? 3.816 28.281 18.734 1 98.69 224 ALA A CA 1
ATOM 1791 C C . ALA A 1 224 ? 2.518 27.75 18.141 1 98.69 224 ALA A C 1
ATOM 1793 O O . ALA A 1 224 ? 1.476 28.406 18.219 1 98.69 224 ALA A O 1
ATOM 1794 N N . PHE A 1 225 ? 2.619 26.609 17.516 1 98.69 225 PHE A N 1
ATOM 1795 C CA . PHE A 1 225 ? 1.452 26 16.891 1 98.69 225 PHE A CA 1
ATOM 1796 C C . PHE A 1 225 ? 0.346 25.766 17.922 1 98.69 225 PHE A C 1
ATOM 1798 O O . PHE A 1 225 ? -0.792 26.203 17.719 1 98.69 225 PHE A O 1
ATOM 1805 N N . VAL A 1 226 ? 0.595 25.125 19.078 1 98.06 226 VAL A N 1
ATOM 1806 C CA . VAL A 1 226 ? -0.389 24.75 20.094 1 98.06 226 VAL A CA 1
ATOM 1807 C C . VAL A 1 226 ? -0.932 25.984 20.781 1 98.06 226 VAL A C 1
ATOM 1809 O O . VAL A 1 226 ? -2.062 25.984 21.281 1 98.06 226 VAL A O 1
ATOM 1812 N N . ALA A 1 227 ? -0.159 27.078 20.797 1 98.12 227 ALA A N 1
ATOM 1813 C CA . ALA A 1 227 ? -0.558 28.312 21.453 1 98.12 227 ALA A CA 1
ATOM 1814 C C . ALA A 1 227 ? -1.382 29.188 20.516 1 98.12 227 ALA A C 1
ATOM 1816 O O . ALA A 1 227 ? -1.982 30.188 20.938 1 98.12 227 ALA A O 1
ATOM 1817 N N . ASP A 1 228 ? -1.404 28.859 19.25 1 98.5 228 ASP A N 1
ATOM 1818 C CA . ASP A 1 228 ? -2.074 29.672 18.234 1 98.5 228 ASP A CA 1
ATOM 1819 C C . ASP A 1 228 ? -3.578 29.734 18.484 1 98.5 228 ASP A C 1
ATOM 1821 O O . ASP A 1 228 ? -4.215 28.703 18.734 1 98.5 228 ASP A O 1
ATOM 1825 N N . ALA A 1 229 ? -4.203 30.906 18.359 1 98.19 229 ALA A N 1
ATOM 1826 C CA . ALA A 1 229 ? -5.617 31.109 18.656 1 98.19 229 ALA A CA 1
ATOM 1827 C C . ALA A 1 229 ? -6.5 30.328 17.688 1 98.19 229 ALA A C 1
ATOM 1829 O O . ALA A 1 229 ? -7.535 29.781 18.078 1 98.19 229 ALA A O 1
ATOM 1830 N N . GLU A 1 230 ? -6.066 30.328 16.469 1 98 230 GLU A N 1
ATOM 1831 C CA . GLU A 1 230 ? -6.844 29.578 15.484 1 98 230 GLU A CA 1
ATOM 1832 C C . GLU A 1 230 ? -6.797 28.078 15.766 1 98 230 GLU A C 1
ATOM 1834 O O . GLU A 1 230 ? -7.773 27.359 15.516 1 98 230 GLU A O 1
ATOM 1839 N N . TRP A 1 231 ? -5.688 27.594 16.25 1 98.31 231 TRP A N 1
ATOM 1840 C CA . TRP A 1 231 ? -5.605 26.188 16.625 1 98.31 231 TRP A CA 1
ATOM 1841 C C . TRP A 1 231 ? -6.586 25.859 17.75 1 98.31 231 TRP A C 1
ATOM 1843 O O . TRP A 1 231 ? -7.289 24.844 17.703 1 98.31 231 TRP A O 1
ATOM 1853 N N . LYS A 1 232 ? -6.648 26.703 18.734 1 97.94 232 LYS A N 1
ATOM 1854 C CA . LYS A 1 232 ? -7.566 26.5 19.859 1 97.94 232 LYS A CA 1
ATOM 1855 C C . LYS A 1 232 ? -9.016 26.438 19.375 1 97.94 232 LYS A C 1
ATOM 1857 O O . LYS A 1 232 ? -9.805 25.641 19.891 1 97.94 232 LYS A O 1
ATOM 1862 N N . ARG A 1 233 ? -9.273 27.234 18.453 1 97.62 233 ARG A N 1
ATOM 1863 C CA . ARG A 1 233 ? -10.609 27.203 17.859 1 97.62 233 ARG A CA 1
ATOM 1864 C C . ARG A 1 233 ? -10.867 25.891 17.141 1 97.62 233 ARG A C 1
ATOM 1866 O O . ARG A 1 233 ? -11.906 25.25 17.344 1 97.62 233 ARG A O 1
ATOM 1873 N N . LEU A 1 234 ? -9.914 25.438 16.297 1 97.88 234 LEU A N 1
ATOM 1874 C CA . LEU A 1 234 ? -10.055 24.234 15.492 1 97.88 234 LEU A CA 1
ATOM 1875 C C . LEU A 1 234 ? -10.203 23 16.375 1 97.88 234 LEU A C 1
ATOM 1877 O O . LEU A 1 234 ? -11.102 22.188 16.172 1 97.88 234 LEU A O 1
ATOM 1881 N N . VAL A 1 235 ? -9.344 22.875 17.375 1 97 235 VAL A N 1
ATOM 1882 C CA . VAL A 1 235 ? -9.281 21.656 18.172 1 97 235 VAL A CA 1
ATOM 1883 C C . VAL A 1 235 ? -10.516 21.547 19.047 1 97 235 VAL A C 1
ATOM 1885 O O . VAL A 1 235 ? -10.906 20.453 19.469 1 97 235 VAL A O 1
ATOM 1888 N N . SER A 1 236 ? -11.273 22.703 19.328 1 97.38 236 SER A N 1
ATOM 1889 C CA . SER A 1 236 ? -12.469 22.719 20.172 1 97.38 236 SER A CA 1
ATOM 1890 C C . SER A 1 236 ? -13.727 22.453 19.359 1 97.38 236 SER A C 1
ATOM 1892 O O . SER A 1 236 ? -14.797 22.219 19.922 1 97.38 236 SER A O 1
ATOM 1894 N N . ASP A 1 237 ? -13.609 22.516 18.047 1 97.94 237 ASP A N 1
ATOM 1895 C CA . ASP A 1 237 ? -14.758 22.266 17.188 1 97.94 237 ASP A CA 1
ATOM 1896 C C . ASP A 1 237 ? -15.172 20.797 17.234 1 97.94 237 ASP A C 1
ATOM 1898 O O . ASP A 1 237 ? -14.367 19.906 16.906 1 97.94 237 ASP A O 1
ATOM 1902 N N . PRO A 1 238 ? -16.453 20.5 17.531 1 96.88 238 PRO A N 1
ATOM 1903 C CA . PRO A 1 238 ? -16.891 19.109 17.688 1 96.88 238 PRO A CA 1
ATOM 1904 C C . PRO A 1 238 ? -16.781 18.297 16.391 1 96.88 238 PRO A C 1
ATOM 1906 O O . PRO A 1 238 ? -16.641 17.078 16.438 1 96.88 238 PRO A O 1
ATOM 1909 N N . GLN A 1 239 ? -16.797 18.906 15.297 1 96.25 239 GLN A N 1
ATOM 1910 C CA . GLN A 1 239 ? -16.719 18.172 14.039 1 96.25 239 GLN A CA 1
ATOM 1911 C C . GLN A 1 239 ? -15.367 17.484 13.883 1 96.25 239 GLN A C 1
ATOM 1913 O O . GLN A 1 239 ? -15.234 16.562 13.078 1 96.25 239 GLN A O 1
ATOM 1918 N N . TYR A 1 240 ? -14.352 17.922 14.672 1 97.62 240 TYR A N 1
ATOM 1919 C CA . TYR A 1 240 ? -13.016 17.344 14.562 1 97.62 240 TYR A CA 1
ATOM 1920 C C . TYR A 1 240 ? -12.68 16.484 15.781 1 97.62 240 TYR A C 1
ATOM 1922 O O . TYR A 1 240 ? -11.523 16.109 15.984 1 97.62 240 TYR A O 1
ATOM 1930 N N . ALA A 1 241 ? -13.68 16.188 16.594 1 95.81 241 ALA A N 1
ATOM 1931 C CA . ALA A 1 241 ? -13.469 15.336 17.766 1 95.81 241 ALA A CA 1
ATOM 1932 C C . ALA A 1 241 ? -13.125 13.914 17.344 1 95.81 241 ALA A C 1
ATOM 1934 O O . ALA A 1 241 ? -13.695 13.391 16.375 1 95.81 241 ALA A O 1
ATOM 1935 N N . ASN A 1 242 ? -12.156 13.289 17.938 1 95.75 242 ASN A N 1
ATOM 1936 C CA . ASN A 1 242 ? -11.805 11.883 17.797 1 95.75 242 ASN A CA 1
ATOM 1937 C C . ASN A 1 242 ? -11.383 11.547 16.359 1 95.75 242 ASN A C 1
ATOM 1939 O O . ASN A 1 242 ? -11.758 10.5 15.828 1 95.75 242 ASN A O 1
ATOM 1943 N N . THR A 1 243 ? -10.648 12.43 15.719 1 96.44 243 THR A N 1
ATOM 1944 C CA . THR A 1 243 ? -10.234 12.211 14.336 1 96.44 243 THR A CA 1
ATOM 1945 C C . THR A 1 243 ? -9.016 11.297 14.281 1 96.44 243 THR A C 1
ATOM 1947 O O . THR A 1 243 ? -8.812 10.586 13.297 1 96.44 243 THR A O 1
ATOM 1950 N N . ILE A 1 244 ? -8.188 11.367 15.312 1 97.38 244 ILE A N 1
ATOM 1951 C CA . ILE A 1 244 ? -6.93 10.625 15.289 1 97.38 244 ILE A CA 1
ATOM 1952 C C . ILE A 1 244 ? -6.797 9.797 16.562 1 97.38 244 ILE A C 1
ATOM 1954 O O . ILE A 1 244 ? -7.016 10.312 17.672 1 97.38 244 ILE A O 1
ATOM 1958 N N . SER A 1 245 ? -6.453 8.555 16.375 1 96.38 245 SER A N 1
ATOM 1959 C CA . SER A 1 245 ? -6.34 7.645 17.516 1 96.38 245 SER A CA 1
ATOM 1960 C C . SER A 1 245 ? -4.883 7.398 17.891 1 96.38 245 SER A C 1
ATOM 1962 O O . SER A 1 245 ? -4.582 6.98 19 1 96.38 245 SER A O 1
ATOM 1964 N N . LYS A 1 246 ? -3.938 7.602 16.938 1 97.31 246 LYS A N 1
ATOM 1965 C CA . LYS A 1 246 ? -2.516 7.363 17.172 1 97.31 246 LYS A CA 1
ATOM 1966 C C . LYS A 1 246 ? -1.653 8.273 16.297 1 97.31 246 LYS A C 1
ATOM 1968 O O . LYS A 1 246 ? -1.925 8.438 15.109 1 97.31 246 LYS A O 1
ATOM 1973 N N . ILE A 1 247 ? -0.685 8.906 16.859 1 98.06 247 ILE A N 1
ATOM 1974 C CA . ILE A 1 247 ? 0.306 9.711 16.156 1 98.06 247 ILE A CA 1
ATOM 1975 C C . ILE A 1 247 ? 1.688 9.078 16.312 1 98.06 247 ILE A C 1
ATOM 1977 O O . ILE A 1 247 ? 2.088 8.711 17.422 1 98.06 247 ILE A O 1
ATOM 1981 N N . SER A 1 248 ? 2.369 8.867 15.234 1 97.88 248 SER A N 1
ATOM 1982 C CA . SER A 1 248 ? 3.764 8.43 15.234 1 97.88 248 SER A CA 1
ATOM 1983 C C . SER A 1 248 ? 4.664 9.461 14.562 1 97.88 248 SER A C 1
ATOM 1985 O O . SER A 1 248 ? 4.328 9.984 13.5 1 97.88 248 SER A O 1
ATOM 1987 N N . ASN A 1 249 ? 5.727 9.711 15.242 1 97.38 249 ASN A N 1
ATOM 1988 C CA . ASN A 1 249 ? 6.719 10.625 14.695 1 97.38 249 ASN A CA 1
ATOM 1989 C C . ASN A 1 249 ? 8.055 9.922 14.453 1 97.38 249 ASN A C 1
ATOM 1991 O O . ASN A 1 249 ? 8.477 9.086 15.258 1 97.38 249 ASN A O 1
ATOM 1995 N N . THR A 1 250 ? 8.656 10.242 13.359 1 97.56 250 THR A N 1
ATOM 1996 C CA . THR A 1 250 ? 10.016 9.805 13.039 1 97.56 250 THR A CA 1
ATOM 1997 C C . THR A 1 250 ? 10.867 10.977 12.578 1 97.56 250 THR A C 1
ATOM 1999 O O . THR A 1 250 ? 10.461 11.742 11.711 1 97.56 250 THR A O 1
ATOM 2002 N N . PHE A 1 251 ? 11.992 11.086 13.242 1 98.12 251 PHE A N 1
ATOM 2003 C CA . PHE A 1 251 ? 12.914 12.148 12.852 1 98.12 251 PHE A CA 1
ATOM 2004 C C . PHE A 1 251 ? 13.938 11.633 11.852 1 98.12 251 PHE A C 1
ATOM 2006 O O . PHE A 1 251 ? 14.57 10.602 12.07 1 98.12 251 PHE A O 1
ATOM 2013 N N . LEU A 1 252 ? 14.086 12.414 10.766 1 97.62 252 LEU A N 1
ATOM 2014 C CA . LEU A 1 252 ? 14.875 11.938 9.633 1 97.62 252 LEU A CA 1
ATOM 2015 C C . LEU A 1 252 ? 15.914 12.977 9.219 1 97.62 252 LEU A C 1
ATOM 2017 O O . LEU A 1 252 ? 15.727 14.18 9.445 1 97.62 252 LEU A O 1
ATOM 2021 N N . VAL A 1 253 ? 16.984 12.453 8.672 1 95.69 253 VAL A N 1
ATOM 2022 C CA . VAL A 1 253 ? 18 13.281 8 1 95.69 253 VAL A CA 1
ATOM 2023 C C . VAL A 1 253 ? 18.156 12.812 6.559 1 95.69 253 VAL A C 1
ATOM 2025 O O . VAL A 1 253 ? 18.125 11.617 6.273 1 95.69 253 VAL A O 1
ATOM 2028 N N . PRO A 1 254 ? 18.281 13.742 5.641 1 95.62 254 PRO A N 1
ATOM 2029 C CA . PRO A 1 254 ? 18.438 13.344 4.238 1 95.62 254 PRO A CA 1
ATOM 2030 C C . PRO A 1 254 ? 19.812 12.742 3.941 1 95.62 254 PRO A C 1
ATOM 2032 O O . PRO A 1 254 ? 20.812 13.18 4.508 1 95.62 254 PRO A O 1
ATOM 2035 N N . ALA A 1 255 ? 19.844 11.68 3.133 1 95.31 255 ALA A N 1
ATOM 2036 C CA . ALA A 1 255 ? 21.109 11.242 2.576 1 95.31 255 ALA A CA 1
ATOM 2037 C C . ALA A 1 255 ? 21.75 12.336 1.722 1 95.31 255 ALA A C 1
ATOM 2039 O O . ALA A 1 255 ? 21.047 13.234 1.244 1 95.31 255 ALA A O 1
ATOM 2040 N N . SER A 1 256 ? 23.078 12.234 1.476 1 94 256 SER A N 1
ATOM 2041 C CA . SER A 1 256 ? 23.812 13.266 0.743 1 94 256 SER A CA 1
ATOM 2042 C C . SER A 1 256 ? 23.344 13.352 -0.705 1 94 256 SER A C 1
ATOM 2044 O O . SER A 1 256 ? 23.5 14.391 -1.354 1 94 256 SER A O 1
ATOM 2046 N N . TYR A 1 257 ? 22.766 12.312 -1.222 1 95.81 257 TYR A N 1
ATOM 2047 C CA . TYR A 1 257 ? 22.344 12.258 -2.615 1 95.81 257 TYR A CA 1
ATOM 2048 C C . TYR A 1 257 ? 20.844 12.453 -2.734 1 95.81 257 TYR A C 1
ATOM 2050 O O . TYR A 1 257 ? 20.266 12.281 -3.814 1 95.81 257 TYR A O 1
ATOM 2058 N N . SER A 1 258 ? 20.125 12.695 -1.567 1 96.38 258 SER A N 1
ATOM 2059 C CA . SER A 1 258 ? 18.703 13.016 -1.581 1 96.38 258 SER A CA 1
ATOM 2060 C C . SER A 1 258 ? 18.438 14.297 -2.365 1 96.38 258 SER A C 1
ATOM 2062 O O . SER A 1 258 ? 19.188 15.266 -2.26 1 96.38 258 SER A O 1
ATOM 2064 N N . GLN A 1 259 ? 17.359 14.281 -3.115 1 96.25 259 GLN A N 1
ATOM 2065 C CA . GLN A 1 259 ? 17 15.461 -3.895 1 96.25 259 GLN A CA 1
ATOM 2066 C C . GLN A 1 259 ? 16 16.344 -3.135 1 96.25 259 GLN A C 1
ATOM 2068 O O . GLN A 1 259 ? 15.438 17.281 -3.697 1 96.25 259 GLN A O 1
ATOM 2073 N N . VAL A 1 260 ? 15.727 15.898 -1.911 1 94.38 260 VAL A N 1
ATOM 2074 C CA . VAL A 1 260 ? 14.844 16.641 -1.014 1 94.38 260 VAL A CA 1
ATOM 2075 C C . VAL A 1 260 ? 15.617 17.047 0.24 1 94.38 260 VAL A C 1
ATOM 2077 O O . VAL A 1 260 ? 16.453 16.281 0.736 1 94.38 260 VAL A O 1
ATOM 2080 N N . MET B 1 1 ? 31.734 -33.75 -88.875 1 21.91 1 MET B N 1
ATOM 2081 C CA . MET B 1 1 ? 32.094 -32.375 -89.062 1 21.91 1 MET B CA 1
ATOM 2082 C C . MET B 1 1 ? 31.031 -31.438 -88.5 1 21.91 1 MET B C 1
ATOM 2084 O O . MET B 1 1 ? 31.359 -30.453 -87.812 1 21.91 1 MET B O 1
ATOM 2088 N N . GLN B 1 2 ? 29.812 -31.516 -89.125 1 18.3 2 GLN B N 1
ATOM 2089 C CA . GLN B 1 2 ? 29.094 -30.266 -89.375 1 18.3 2 GLN B CA 1
ATOM 2090 C C . GLN B 1 2 ? 28.438 -29.766 -88.062 1 18.3 2 GLN B C 1
ATOM 2092 O O . GLN B 1 2 ? 28.578 -28.594 -87.688 1 18.3 2 GLN B O 1
ATOM 2097 N N . ARG B 1 3 ? 27.047 -30.188 -88 1 19.84 3 ARG B N 1
ATOM 2098 C CA . ARG B 1 3 ? 25.922 -29.266 -87.875 1 19.84 3 ARG B CA 1
ATOM 2099 C C . ARG B 1 3 ? 25.859 -28.594 -86.5 1 19.84 3 ARG B C 1
ATOM 2101 O O . ARG B 1 3 ? 26.406 -29.109 -85.562 1 19.84 3 ARG B O 1
ATOM 2108 N N . ARG B 1 4 ? 24.969 -27.625 -86.5 1 22.92 4 ARG B N 1
ATOM 2109 C CA . ARG B 1 4 ? 24.5 -26.312 -86.062 1 22.92 4 ARG B CA 1
ATOM 2110 C C . ARG B 1 4 ? 23.891 -26.391 -84.688 1 22.92 4 ARG B C 1
ATOM 2112 O O . ARG B 1 4 ? 22.781 -26.891 -84.5 1 22.92 4 ARG B O 1
ATOM 2119 N N . LYS B 1 5 ? 24.609 -26.812 -83.625 1 23.94 5 LYS B N 1
ATOM 2120 C CA . LYS B 1 5 ? 24.141 -27 -82.312 1 23.94 5 LYS B CA 1
ATOM 2121 C C . LYS B 1 5 ? 23.469 -25.734 -81.75 1 23.94 5 LYS B C 1
ATOM 2123 O O . LYS B 1 5 ? 23.266 -25.578 -80.562 1 23.94 5 LYS B O 1
ATOM 2128 N N . PHE B 1 6 ? 23.094 -24.766 -82.812 1 26.47 6 PHE B N 1
ATOM 2129 C CA . PHE B 1 6 ? 22.906 -23.422 -82.312 1 26.47 6 PHE B CA 1
ATOM 2130 C C . PHE B 1 6 ? 21.766 -23.391 -81.312 1 26.47 6 PHE B C 1
ATOM 2132 O O . PHE B 1 6 ? 20.609 -23.672 -81.625 1 26.47 6 PHE B O 1
ATOM 2139 N N . LEU B 1 7 ? 21.969 -23.875 -80.062 1 26.86 7 LEU B N 1
ATOM 2140 C CA . LEU B 1 7 ? 21.156 -23.922 -78.875 1 26.86 7 LEU B CA 1
ATOM 2141 C C . LEU B 1 7 ? 20.594 -22.547 -78.5 1 26.86 7 LEU B C 1
ATOM 2143 O O . LEU B 1 7 ? 21.312 -21.703 -77.938 1 26.86 7 LEU B O 1
ATOM 2147 N N . GLN B 1 8 ? 19.984 -21.859 -79.562 1 23.31 8 GLN B N 1
ATOM 2148 C CA . GLN B 1 8 ? 19.641 -20.453 -79.375 1 23.31 8 GLN B CA 1
ATOM 2149 C C . GLN B 1 8 ? 18.703 -20.266 -78.188 1 23.31 8 GLN B C 1
ATOM 2151 O O . GLN B 1 8 ? 18.703 -19.219 -77.5 1 23.31 8 GLN B O 1
ATOM 2156 N N . SER B 1 9 ? 17.797 -21.266 -77.938 1 23.64 9 SER B N 1
ATOM 2157 C CA . SER B 1 9 ? 16.484 -20.656 -77.812 1 23.64 9 SER B CA 1
ATOM 2158 C C . SER B 1 9 ? 16.469 -19.609 -76.688 1 23.64 9 SER B C 1
ATOM 2160 O O . SER B 1 9 ? 17.422 -19.531 -75.875 1 23.64 9 SER B O 1
ATOM 2162 N N . SER B 1 10 ? 15.133 -19.344 -76.062 1 24.38 10 SER B N 1
ATOM 2163 C CA . SER B 1 10 ? 14.062 -18.391 -75.812 1 24.38 10 SER B CA 1
ATOM 2164 C C . SER B 1 10 ? 14.227 -17.766 -74.438 1 24.38 10 SER B C 1
ATOM 2166 O O . SER B 1 10 ? 14.781 -18.375 -73.5 1 24.38 10 SER B O 1
ATOM 2168 N N . LEU B 1 11 ? 14.195 -16.422 -74.375 1 27.97 11 LEU B N 1
ATOM 2169 C CA . LEU B 1 11 ? 14.219 -15.258 -73.5 1 27.97 11 LEU B CA 1
ATOM 2170 C C . LEU B 1 11 ? 13.148 -15.359 -72.438 1 27.97 11 LEU B C 1
ATOM 2172 O O . LEU B 1 11 ? 12.953 -14.422 -71.688 1 27.97 11 LEU B O 1
ATOM 2176 N N . VAL B 1 12 ? 12.688 -16.516 -72 1 29.33 12 VAL B N 1
ATOM 2177 C CA . VAL B 1 12 ? 11.461 -16.281 -71.25 1 29.33 12 VAL B CA 1
ATOM 2178 C C . VAL B 1 12 ? 11.711 -15.289 -70.125 1 29.33 12 VAL B C 1
ATOM 2180 O O . VAL B 1 12 ? 12.641 -15.469 -69.312 1 29.33 12 VAL B O 1
ATOM 2183 N N . ALA B 1 13 ? 11.406 -13.992 -70.375 1 28.28 13 ALA B N 1
ATOM 2184 C CA . ALA B 1 13 ? 11.336 -12.859 -69.438 1 28.28 13 ALA B CA 1
ATOM 2185 C C . ALA B 1 13 ? 10.594 -13.242 -68.188 1 28.28 13 ALA B C 1
ATOM 2187 O O . ALA B 1 13 ? 9.461 -13.719 -68.25 1 28.28 13 ALA B O 1
ATOM 2188 N N . THR B 1 14 ? 11.297 -13.852 -67.25 1 28 14 THR B N 1
ATOM 2189 C CA . THR B 1 14 ? 10.781 -14.094 -65.875 1 28 14 THR B CA 1
ATOM 2190 C C . THR B 1 14 ? 10.148 -12.828 -65.312 1 28 14 THR B C 1
ATOM 2192 O O . THR B 1 14 ? 10.828 -11.812 -65.125 1 28 14 THR B O 1
ATOM 2195 N N . ALA B 1 15 ? 8.922 -12.375 -65.875 1 27.98 15 ALA B N 1
ATOM 2196 C CA . ALA B 1 15 ? 8.148 -11.328 -65.188 1 27.98 15 ALA B CA 1
ATOM 2197 C C . ALA B 1 15 ? 8.164 -11.516 -63.688 1 27.98 15 ALA B C 1
ATOM 2199 O O . ALA B 1 15 ? 7.82 -12.586 -63.156 1 27.98 15 ALA B O 1
ATOM 2200 N N . GLY B 1 16 ? 9.125 -10.938 -63.031 1 28.64 16 GLY B N 1
ATOM 2201 C CA . GLY B 1 16 ? 9.203 -10.766 -61.594 1 28.64 16 GLY B CA 1
ATOM 2202 C C . GLY B 1 16 ? 7.902 -10.273 -60.969 1 28.64 16 GLY B C 1
ATOM 2203 O O . GLY B 1 16 ? 7.488 -9.133 -61.219 1 28.64 16 GLY B O 1
ATOM 2204 N N . ILE B 1 17 ? 6.801 -11.023 -61.156 1 27.19 17 ILE B N 1
ATOM 2205 C CA . ILE B 1 17 ? 5.641 -10.523 -60.438 1 27.19 17 ILE B CA 1
ATOM 2206 C C . ILE B 1 17 ? 6.035 -10.242 -59 1 27.19 17 ILE B C 1
ATOM 2208 O O . ILE B 1 17 ? 6.465 -11.141 -58.25 1 27.19 17 ILE B O 1
ATOM 2212 N N . ALA B 1 18 ? 6.531 -9.039 -58.781 1 30.12 18 ALA B N 1
ATOM 2213 C CA . ALA B 1 18 ? 6.648 -8.555 -57.406 1 30.12 18 ALA B CA 1
ATOM 2214 C C . ALA B 1 18 ? 5.344 -8.758 -56.625 1 30.12 18 ALA B C 1
ATOM 2216 O O . ALA B 1 18 ? 4.316 -8.172 -56.969 1 30.12 18 ALA B O 1
ATOM 2217 N N . LEU B 1 19 ? 5.074 -10.031 -56.312 1 29.94 19 LEU B N 1
ATOM 2218 C CA . LEU B 1 19 ? 4.004 -10.133 -55.312 1 29.94 19 LEU B CA 1
ATOM 2219 C C . LEU B 1 19 ? 4.152 -9.062 -54.25 1 29.94 19 LEU B C 1
ATOM 2221 O O . LEU B 1 19 ? 5.23 -8.906 -53.656 1 29.94 19 LEU B O 1
ATOM 2225 N N . ASN B 1 20 ? 3.521 -7.961 -54.5 1 30.56 20 ASN B N 1
ATOM 2226 C CA . ASN B 1 20 ? 3.285 -7.051 -53.406 1 30.56 20 ASN B CA 1
ATOM 2227 C C . ASN B 1 20 ? 2.814 -7.801 -52.156 1 30.56 20 ASN B C 1
ATOM 2229 O O . ASN B 1 20 ? 1.673 -8.258 -52.094 1 30.56 20 ASN B O 1
ATOM 2233 N N . VAL B 1 21 ? 3.658 -8.625 -51.594 1 31.31 21 VAL B N 1
ATOM 2234 C CA . VAL B 1 21 ? 3.287 -9.094 -50.25 1 31.31 21 VAL B CA 1
ATOM 2235 C C . VAL B 1 21 ? 2.863 -7.906 -49.406 1 31.31 21 VAL B C 1
ATOM 2237 O O . VAL B 1 21 ? 3.648 -6.98 -49.188 1 31.31 21 VAL B O 1
ATOM 2240 N N . ASN B 1 22 ? 1.634 -7.469 -49.594 1 32.06 22 ASN B N 1
ATOM 2241 C CA . ASN B 1 22 ? 1.145 -6.602 -48.531 1 32.06 22 ASN B CA 1
ATOM 2242 C C . ASN B 1 22 ? 1.643 -7.062 -47.156 1 32.06 22 ASN B C 1
ATOM 2244 O O . ASN B 1 22 ? 1.403 -8.203 -46.75 1 32.06 22 ASN B O 1
ATOM 2248 N N . PRO B 1 23 ? 2.678 -6.469 -46.688 1 34.69 23 PRO B N 1
ATOM 2249 C CA . PRO B 1 23 ? 2.99 -6.898 -45.312 1 34.69 23 PRO B CA 1
ATOM 2250 C C . PRO B 1 23 ? 1.739 -7.125 -44.469 1 34.69 23 PRO B C 1
ATOM 2252 O O . PRO B 1 23 ? 0.784 -6.352 -44.531 1 34.69 23 PRO B O 1
ATOM 2255 N N . ALA B 1 24 ? 1.283 -8.336 -44.25 1 33.38 24 ALA B N 1
ATOM 2256 C CA . ALA B 1 24 ? 0.375 -8.578 -43.125 1 33.38 24 ALA B CA 1
ATOM 2257 C C . ALA B 1 24 ? 0.562 -7.539 -42.031 1 33.38 24 ALA B C 1
ATOM 2259 O O . ALA B 1 24 ? 1.673 -7.352 -41.531 1 33.38 24 ALA B O 1
ATOM 2260 N N . ILE B 1 25 ? -0.149 -6.434 -42.062 1 30.88 25 ILE B N 1
ATOM 2261 C CA . ILE B 1 25 ? -0.288 -5.543 -40.906 1 30.88 25 ILE B CA 1
ATOM 2262 C C . ILE B 1 25 ? -0.263 -6.359 -39.625 1 30.88 25 ILE B C 1
ATOM 2264 O O . ILE B 1 25 ? -1.076 -7.266 -39.438 1 30.88 25 ILE B O 1
ATOM 2268 N N . ALA B 1 26 ? 0.873 -6.699 -39.094 1 33.5 26 ALA B N 1
ATOM 2269 C CA . ALA B 1 26 ? 0.883 -7.062 -37.656 1 33.5 26 ALA B CA 1
ATOM 2270 C C . ALA B 1 26 ? -0.266 -6.387 -36.938 1 33.5 26 ALA B C 1
ATOM 2272 O O . ALA B 1 26 ? -0.362 -5.16 -36.906 1 33.5 26 ALA B O 1
ATOM 2273 N N . GLY B 1 27 ? -1.459 -6.848 -37.062 1 33.81 27 GLY B N 1
ATOM 2274 C CA . GLY B 1 27 ? -2.51 -6.344 -36.188 1 33.81 27 GLY B CA 1
ATOM 2275 C C . GLY B 1 27 ? -1.982 -5.754 -34.906 1 33.81 27 GLY B C 1
ATOM 2276 O O . GLY B 1 27 ? -1.1 -6.332 -34.281 1 33.81 27 GLY B O 1
ATOM 2277 N N . ASP B 1 28 ? -1.88 -4.48 -34.781 1 35.78 28 ASP B N 1
ATOM 2278 C CA . ASP B 1 28 ? -1.619 -3.734 -33.562 1 35.78 28 ASP B CA 1
ATOM 2279 C C . ASP B 1 28 ? -2.184 -4.465 -32.344 1 35.78 28 ASP B C 1
ATOM 2281 O O . ASP B 1 28 ? -3.398 -4.469 -32.125 1 35.78 28 ASP B O 1
ATOM 2285 N N . MET B 1 29 ? -2.02 -5.668 -32.094 1 37.28 29 MET B N 1
ATOM 2286 C CA . MET B 1 29 ? -2.477 -6.27 -30.844 1 37.28 29 MET B CA 1
ATOM 2287 C C . MET B 1 29 ? -2.398 -5.266 -29.703 1 37.28 29 MET B C 1
ATOM 2289 O O . MET B 1 29 ? -1.308 -4.852 -29.297 1 37.28 29 MET B O 1
ATOM 2293 N N . TYR B 1 30 ? -3.248 -4.34 -29.547 1 41.19 30 TYR B N 1
ATOM 2294 C CA . TYR B 1 30 ? -3.359 -3.479 -28.375 1 41.19 30 TYR B CA 1
ATOM 2295 C C . TYR B 1 30 ? -3.068 -4.258 -27.094 1 41.19 30 TYR B C 1
ATOM 2297 O O . TYR B 1 30 ? -3.545 -5.383 -26.922 1 41.19 30 TYR B O 1
ATOM 2305 N N . PRO B 1 31 ? -1.917 -4.078 -26.562 1 56.56 31 PRO B N 1
ATOM 2306 C CA . PRO B 1 31 ? -1.631 -4.789 -25.312 1 56.56 31 PRO B CA 1
ATOM 2307 C C . PRO B 1 31 ? -2.863 -4.938 -24.422 1 56.56 31 PRO B C 1
ATOM 2309 O O . PRO B 1 31 ? -3.703 -4.031 -24.375 1 56.56 31 PRO B O 1
ATOM 2312 N N . VAL B 1 32 ? -3.426 -6.164 -24.172 1 66.38 32 VAL B N 1
ATOM 2313 C CA . VAL B 1 32 ? -4.512 -6.457 -23.25 1 66.38 32 VAL B CA 1
ATOM 2314 C C . VAL B 1 32 ? -4.359 -5.613 -21.984 1 66.38 32 VAL B C 1
ATOM 2316 O O . VAL B 1 32 ? -3.27 -5.539 -21.406 1 66.38 32 VAL B O 1
ATOM 2319 N N . GLN B 1 33 ? -5.352 -4.75 -21.781 1 87 33 GLN B N 1
ATOM 2320 C CA . GLN B 1 33 ? -5.355 -3.92 -20.578 1 87 33 GLN B CA 1
ATOM 2321 C C . GLN B 1 33 ? -5.434 -4.777 -19.312 1 87 33 GLN B C 1
ATOM 2323 O O . GLN B 1 33 ? -6.367 -5.562 -19.141 1 87 33 GLN B O 1
ATOM 2328 N N . LYS B 1 34 ? -4.441 -4.758 -18.5 1 95.75 34 LYS B N 1
ATOM 2329 C CA . LYS B 1 34 ? -4.359 -5.484 -17.234 1 95.75 34 LYS B CA 1
ATOM 2330 C C . LYS B 1 34 ? -5.199 -4.805 -16.156 1 95.75 34 LYS B C 1
ATOM 2332 O O . LYS B 1 34 ? -5.219 -3.578 -16.062 1 95.75 34 LYS B O 1
ATOM 2337 N N . GLU B 1 35 ? -5.871 -5.648 -15.398 1 98.25 35 GLU B N 1
ATOM 2338 C CA . GLU B 1 35 ? -6.598 -5.129 -14.242 1 98.25 35 GLU B CA 1
ATOM 2339 C C . GLU B 1 35 ? -5.645 -4.758 -13.109 1 98.25 35 GLU B C 1
ATOM 2341 O O . GLU B 1 35 ? -4.5 -5.215 -13.086 1 98.25 35 GLU B O 1
ATOM 2346 N N . VAL B 1 36 ? -6.137 -3.873 -12.305 1 98.31 36 VAL B N 1
ATOM 2347 C CA . VAL B 1 36 ? -5.531 -3.529 -11.023 1 98.31 36 VAL B CA 1
ATOM 2348 C C . VAL B 1 36 ? -6.395 -4.062 -9.883 1 98.31 36 VAL B C 1
ATOM 2350 O O . VAL B 1 36 ? -7.613 -3.895 -9.891 1 98.31 36 VAL B O 1
ATOM 2353 N N . TYR B 1 37 ? -5.754 -4.723 -8.914 1 98.81 37 TYR B N 1
ATOM 2354 C CA . TYR B 1 37 ? -6.488 -5.27 -7.773 1 98.81 37 TYR B CA 1
ATOM 2355 C C . TYR B 1 37 ? -6.125 -4.539 -6.488 1 98.81 37 TYR B C 1
ATOM 2357 O O . TYR B 1 37 ? -4.941 -4.344 -6.191 1 98.81 37 TYR B O 1
ATOM 2365 N N . GLU B 1 38 ? -7.113 -4.133 -5.766 1 98.88 38 GLU B N 1
ATOM 2366 C CA . GLU B 1 38 ? -6.883 -3.799 -4.363 1 98.88 38 GLU B CA 1
ATOM 2367 C C . GLU B 1 38 ? -7.258 -4.965 -3.451 1 98.88 38 GLU B C 1
ATOM 2369 O O . GLU B 1 38 ? -8.344 -5.531 -3.576 1 98.88 38 GLU B O 1
ATOM 2374 N N . TRP B 1 39 ? -6.344 -5.375 -2.646 1 98.88 39 TRP B N 1
ATOM 2375 C CA . TRP B 1 39 ? -6.559 -6.375 -1.607 1 98.88 39 TRP B CA 1
ATOM 2376 C C . TRP B 1 39 ? -6.477 -5.746 -0.22 1 98.88 39 TRP B C 1
ATOM 2378 O O . TRP B 1 39 ? -5.426 -5.23 0.171 1 98.88 39 TRP B O 1
ATOM 2388 N N . ARG B 1 40 ? -7.625 -5.73 0.512 1 98.88 40 ARG B N 1
ATOM 2389 C CA . ARG B 1 40 ? -7.633 -5.219 1.879 1 98.88 40 ARG B CA 1
ATOM 2390 C C . ARG B 1 40 ? -7.777 -6.355 2.889 1 98.88 40 ARG B C 1
ATOM 2392 O O . ARG B 1 40 ? -8.531 -7.301 2.664 1 98.88 40 ARG B O 1
ATOM 2399 N N . GLU B 1 41 ? -7.012 -6.305 3.93 1 98.69 41 GLU B N 1
ATOM 2400 C CA . GLU B 1 41 ? -7.098 -7.203 5.078 1 98.69 41 GLU B CA 1
ATOM 2401 C C . GLU B 1 41 ? -7.453 -6.438 6.352 1 98.69 41 GLU B C 1
ATOM 2403 O O . GLU B 1 41 ? -6.652 -5.645 6.848 1 98.69 41 GLU B O 1
ATOM 2408 N N . TYR B 1 42 ? -8.68 -6.668 6.883 1 98.44 42 TYR B N 1
ATOM 2409 C CA . TYR B 1 42 ? -9.148 -6.047 8.117 1 98.44 42 TYR B CA 1
ATOM 2410 C C . TYR B 1 42 ? -8.875 -6.945 9.32 1 98.44 42 TYR B C 1
ATOM 2412 O O . TYR B 1 42 ? -9.25 -8.117 9.32 1 98.44 42 TYR B O 1
ATOM 2420 N N . GLU B 1 43 ? -8.195 -6.414 10.281 1 97.81 43 GLU B N 1
ATOM 2421 C CA . GLU B 1 43 ? -8.062 -7.098 11.57 1 97.81 43 GLU B CA 1
ATOM 2422 C C . GLU B 1 43 ? -9.133 -6.633 12.555 1 97.81 43 GLU B C 1
ATOM 2424 O O . GLU B 1 43 ? -9.117 -5.484 13 1 97.81 43 GLU B O 1
ATOM 2429 N N . ILE B 1 44 ? -9.992 -7.586 12.914 1 97.06 44 ILE B N 1
ATOM 2430 C CA . ILE B 1 44 ? -11.164 -7.23 13.711 1 97.06 44 ILE B CA 1
ATOM 2431 C C . ILE B 1 44 ? -10.742 -7 15.156 1 97.06 44 ILE B C 1
ATOM 2433 O O . ILE B 1 44 ? -9.945 -7.762 15.711 1 97.06 44 ILE B O 1
ATOM 2437 N N . ARG B 1 45 ? -11.227 -5.906 15.656 1 95.56 45 ARG B N 1
ATOM 2438 C CA . ARG B 1 45 ? -10.961 -5.621 17.062 1 95.56 45 ARG B CA 1
ATOM 2439 C C . ARG B 1 45 ? -11.703 -6.598 17.969 1 95.56 45 ARG B C 1
ATOM 2441 O O . ARG B 1 45 ? -12.867 -6.922 17.719 1 95.56 45 ARG B O 1
ATOM 2448 N N . PHE B 1 46 ? -11.016 -6.977 19 1 91.94 46 PHE B N 1
ATOM 2449 C CA . PHE B 1 46 ? -11.625 -7.898 19.953 1 91.94 46 PHE B CA 1
ATOM 2450 C C . PHE B 1 46 ? -12.891 -7.305 20.547 1 91.94 46 PHE B C 1
ATOM 2452 O O . PHE B 1 46 ? -12.906 -6.145 20.969 1 91.94 46 PHE B O 1
ATOM 2459 N N . GLY B 1 47 ? -13.992 -8.016 20.516 1 90.56 47 GLY B N 1
ATOM 2460 C CA . GLY B 1 47 ? -15.242 -7.609 21.156 1 90.56 47 GLY B CA 1
ATOM 2461 C C . GLY B 1 47 ? -16.125 -6.766 20.25 1 90.56 47 GLY B C 1
ATOM 2462 O O . GLY B 1 47 ? -17.234 -6.406 20.625 1 90.56 47 GLY B O 1
ATOM 2463 N N . SER B 1 48 ? -15.672 -6.539 19.078 1 92.31 48 SER B N 1
ATOM 2464 C CA . SER B 1 48 ? -16.453 -5.699 18.172 1 92.31 48 SER B CA 1
ATOM 2465 C C . SER B 1 48 ? -17.562 -6.496 17.5 1 92.31 48 SER B C 1
ATOM 2467 O O . SER B 1 48 ? -17.5 -7.727 17.438 1 92.31 48 SER B O 1
ATOM 2469 N N . ASP B 1 49 ? -18.594 -5.754 17.094 1 93.44 49 ASP B N 1
ATOM 2470 C CA . ASP B 1 49 ? -19.688 -6.352 16.328 1 93.44 49 ASP B CA 1
ATOM 2471 C C . ASP B 1 49 ? -19.344 -6.426 14.844 1 93.44 49 ASP B C 1
ATOM 2473 O O . ASP B 1 49 ? -19.562 -5.469 14.102 1 93.44 49 ASP B O 1
ATOM 2477 N N . GLN B 1 50 ? -18.984 -7.59 14.414 1 94.5 50 GLN B N 1
ATOM 2478 C CA . GLN B 1 50 ? -18.516 -7.801 13.047 1 94.5 50 GLN B CA 1
ATOM 2479 C C . GLN B 1 50 ? -19.625 -7.551 12.031 1 94.5 50 GLN B C 1
ATOM 2481 O O . GLN B 1 50 ? -19.344 -7.281 10.859 1 94.5 50 GLN B O 1
ATOM 2486 N N . SER B 1 51 ? -20.859 -7.703 12.484 1 95.62 51 SER B N 1
ATOM 2487 C CA . SER B 1 51 ? -21.984 -7.531 11.57 1 95.62 51 SER B CA 1
ATOM 2488 C C . SER B 1 51 ? -22.031 -6.105 11.023 1 95.62 51 SER B C 1
ATOM 2490 O O . SER B 1 51 ? -22.578 -5.871 9.945 1 95.62 51 SER B O 1
ATOM 2492 N N . GLN B 1 52 ? -21.469 -5.168 11.75 1 95.69 52 GLN B N 1
ATOM 2493 C CA . GLN B 1 52 ? -21.453 -3.787 11.289 1 95.69 52 GLN B CA 1
ATOM 2494 C C . GLN B 1 52 ? -20.594 -3.641 10.031 1 95.69 52 GLN B C 1
ATOM 2496 O O . GLN B 1 52 ? -20.953 -2.914 9.109 1 95.69 52 GLN B O 1
ATOM 2501 N N . LEU B 1 53 ? -19.469 -4.336 10 1 97.5 53 LEU B N 1
ATOM 2502 C CA . LEU B 1 53 ? -18.609 -4.312 8.812 1 97.5 53 LEU B CA 1
ATOM 2503 C C . LEU B 1 53 ? -19.281 -5.043 7.652 1 97.5 53 LEU B C 1
ATOM 2505 O O . LEU B 1 53 ? -19.266 -4.559 6.52 1 97.5 53 LEU B O 1
ATOM 2509 N N . GLU B 1 54 ? -19.844 -6.18 7.969 1 98.06 54 GLU B N 1
ATOM 2510 C CA . GLU B 1 54 ? -20.531 -6.949 6.938 1 98.06 54 GLU B CA 1
ATOM 2511 C C . GLU B 1 54 ? -21.672 -6.141 6.316 1 98.06 54 GLU B C 1
ATOM 2513 O O . GLU B 1 54 ? -21.844 -6.137 5.094 1 98.06 54 GLU B O 1
ATOM 2518 N N . ASN B 1 55 ? -22.422 -5.484 7.203 1 97.94 55 ASN B N 1
ATOM 2519 C CA . ASN B 1 55 ? -23.516 -4.652 6.711 1 97.94 55 ASN B CA 1
ATOM 2520 C C . ASN B 1 55 ? -23 -3.496 5.859 1 97.94 55 ASN B C 1
ATOM 2522 O O . ASN B 1 55 ? -23.609 -3.146 4.848 1 97.94 55 ASN B O 1
ATOM 2526 N N . TYR B 1 56 ? -21.938 -2.883 6.246 1 98.31 56 TYR B N 1
ATOM 2527 C CA . TYR B 1 56 ? -21.328 -1.812 5.469 1 98.31 56 TYR B CA 1
ATOM 2528 C C . TYR B 1 56 ? -20.938 -2.299 4.078 1 98.31 56 TYR B C 1
ATOM 2530 O O . TYR B 1 56 ? -21.25 -1.644 3.078 1 98.31 56 TYR B O 1
ATOM 2538 N N . PHE B 1 57 ? -20.25 -3.494 4.004 1 98.75 57 PHE B N 1
ATOM 2539 C CA . PHE B 1 57 ? -19.875 -4.047 2.709 1 98.75 57 PHE B CA 1
ATOM 2540 C C . PHE B 1 57 ? -21.109 -4.301 1.852 1 98.75 57 PHE B C 1
ATOM 2542 O O . PHE B 1 57 ? -21.172 -3.838 0.711 1 98.75 57 PHE B O 1
ATOM 2549 N N . LYS B 1 58 ? -22.078 -4.91 2.441 1 98.5 58 LYS B N 1
ATOM 2550 C CA . LYS B 1 58 ? -23.234 -5.449 1.731 1 98.5 58 LYS B CA 1
ATOM 2551 C C . LYS B 1 58 ? -24.141 -4.332 1.251 1 98.5 58 LYS B C 1
ATOM 2553 O O . LYS B 1 58 ? -24.688 -4.395 0.142 1 98.5 58 LYS B O 1
ATOM 2558 N N . THR B 1 59 ? -24.297 -3.273 2.043 1 98.56 59 THR B N 1
ATOM 2559 C CA . THR B 1 59 ? -25.391 -2.336 1.777 1 98.56 59 THR B CA 1
ATOM 2560 C C . THR B 1 59 ? -24.844 -1.002 1.278 1 98.56 59 THR B C 1
ATOM 2562 O O . THR B 1 59 ? -25.578 -0.193 0.712 1 98.56 59 THR B O 1
ATOM 2565 N N . ALA B 1 60 ? -23.562 -0.773 1.526 1 98.69 60 ALA B N 1
ATOM 2566 C CA . ALA B 1 60 ? -23.031 0.544 1.183 1 98.69 60 ALA B CA 1
ATOM 2567 C C . ALA B 1 60 ? -21.922 0.432 0.148 1 98.69 60 ALA B C 1
ATOM 2569 O O . ALA B 1 60 ? -22.078 0.862 -0.997 1 98.69 60 ALA B O 1
ATOM 2570 N N . LEU B 1 61 ? -20.844 -0.271 0.47 1 98.69 61 LEU B N 1
ATOM 2571 C CA . LEU B 1 61 ? -19.641 -0.237 -0.348 1 98.69 61 LEU B CA 1
ATOM 2572 C C . LEU B 1 61 ? -19.859 -0.967 -1.669 1 98.69 61 LEU B C 1
ATOM 2574 O O . LEU B 1 61 ? -19.641 -0.396 -2.74 1 98.69 61 LEU B O 1
ATOM 2578 N N . ILE B 1 62 ? -20.281 -2.229 -1.639 1 98.81 62 ILE B N 1
ATOM 2579 C CA . ILE B 1 62 ? -20.375 -3.061 -2.834 1 98.81 62 ILE B CA 1
ATOM 2580 C C . ILE B 1 62 ? -21.406 -2.461 -3.801 1 98.81 62 ILE B C 1
ATOM 2582 O O . ILE B 1 62 ? -21.109 -2.289 -4.988 1 98.81 62 ILE B O 1
ATOM 2586 N N . PRO B 1 63 ? -22.625 -2.027 -3.35 1 98.81 63 PRO B N 1
ATOM 2587 C CA . PRO B 1 63 ? -23.547 -1.392 -4.285 1 98.81 63 PRO B CA 1
ATOM 2588 C C . PRO B 1 63 ? -22.984 -0.13 -4.926 1 98.81 63 PRO B C 1
ATOM 2590 O O . PRO B 1 63 ? -23.203 0.122 -6.113 1 98.81 63 PRO B O 1
ATOM 2593 N N . ALA B 1 64 ? -22.297 0.654 -4.16 1 98.81 64 ALA B N 1
ATOM 2594 C CA . ALA B 1 64 ? -21.703 1.874 -4.703 1 98.81 64 ALA B CA 1
ATOM 2595 C C . ALA B 1 64 ? -20.625 1.551 -5.738 1 98.81 64 ALA B C 1
ATOM 2597 O O . ALA B 1 64 ? -20.547 2.211 -6.777 1 98.81 64 ALA B O 1
ATOM 2598 N N . LEU B 1 65 ? -19.797 0.545 -5.422 1 98.81 65 LEU B N 1
ATOM 2599 C CA . LEU B 1 65 ? -18.781 0.094 -6.379 1 98.81 65 LEU B CA 1
ATOM 2600 C C . LEU B 1 65 ? -19.453 -0.414 -7.656 1 98.81 65 LEU B C 1
ATOM 2602 O O . LEU B 1 65 ? -19 -0.094 -8.758 1 98.81 65 LEU B O 1
ATOM 2606 N N . ASN B 1 66 ? -20.484 -1.142 -7.508 1 98.75 66 ASN B N 1
ATOM 2607 C CA . ASN B 1 66 ? -21.219 -1.659 -8.664 1 98.75 66 ASN B CA 1
ATOM 2608 C C . ASN B 1 66 ? -21.75 -0.531 -9.539 1 98.75 66 ASN B C 1
ATOM 2610 O O . ASN B 1 66 ? -21.719 -0.618 -10.766 1 98.75 66 ASN B O 1
ATOM 2614 N N . LYS B 1 67 ? -22.281 0.508 -8.914 1 98.31 67 LYS B N 1
ATOM 2615 C CA . LYS B 1 67 ? -22.781 1.675 -9.633 1 98.31 67 LYS B CA 1
ATOM 2616 C C . LYS B 1 67 ? -21.703 2.311 -10.492 1 98.31 67 LYS B C 1
ATOM 2618 O O . LYS B 1 67 ? -21.984 2.902 -11.531 1 98.31 67 LYS B O 1
ATOM 2623 N N . GLN B 1 68 ? -20.484 2.129 -10.023 1 98.31 68 GLN B N 1
ATOM 2624 C CA . GLN B 1 68 ? -19.359 2.738 -10.727 1 98.31 68 GLN B CA 1
ATOM 2625 C C . GLN B 1 68 ? -18.688 1.734 -11.664 1 98.31 68 GLN B C 1
ATOM 2627 O O . GLN B 1 68 ? -17.578 1.962 -12.125 1 98.31 68 GLN B O 1
ATOM 2632 N N . GLY B 1 69 ? -19.219 0.572 -11.852 1 97.81 69 GLY B N 1
ATOM 2633 C CA . GLY B 1 69 ? -18.75 -0.348 -12.883 1 97.81 69 GLY B CA 1
ATOM 2634 C C . GLY B 1 69 ? -17.906 -1.476 -12.328 1 97.81 69 GLY B C 1
ATOM 2635 O O . GLY B 1 69 ? -17.438 -2.334 -13.086 1 97.81 69 GLY B O 1
ATOM 2636 N N . VAL B 1 70 ? -17.641 -1.491 -11.062 1 98.38 70 VAL B N 1
ATOM 2637 C CA . VAL B 1 70 ? -16.906 -2.592 -10.445 1 98.38 70 VAL B CA 1
ATOM 2638 C C . VAL B 1 70 ? -17.891 -3.67 -9.992 1 98.38 70 VAL B C 1
ATOM 2640 O O . VAL B 1 70 ? -18.547 -3.525 -8.953 1 98.38 70 VAL B O 1
ATOM 2643 N N . LYS B 1 71 ? -17.906 -4.832 -10.633 1 96.38 71 LYS B N 1
ATOM 2644 C CA . LYS B 1 71 ? -19.016 -5.754 -10.445 1 96.38 71 LYS B CA 1
ATOM 2645 C C . LYS B 1 71 ? -18.531 -7.109 -9.945 1 96.38 71 LYS B C 1
ATOM 2647 O O . LYS B 1 71 ? -19.297 -8.078 -9.93 1 96.38 71 LYS B O 1
ATOM 2652 N N . THR B 1 72 ? -17.281 -7.234 -9.594 1 97.06 72 THR B N 1
ATOM 265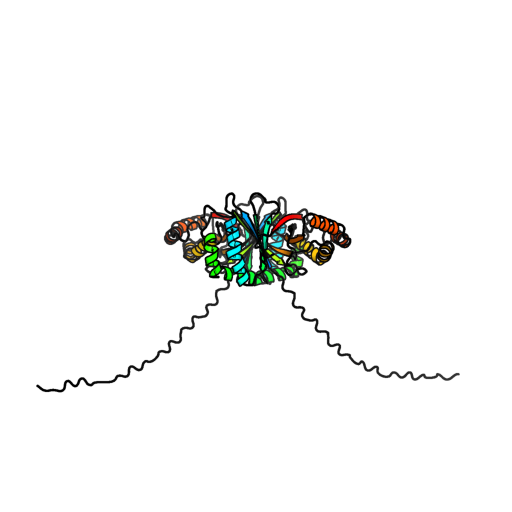3 C CA . THR B 1 72 ? -16.703 -8.484 -9.117 1 97.06 72 THR B CA 1
ATOM 2654 C C . THR B 1 72 ? -15.945 -8.266 -7.812 1 97.06 72 THR B C 1
ATOM 2656 O O . THR B 1 72 ? -14.781 -8.664 -7.691 1 97.06 72 THR B O 1
ATOM 2659 N N . VAL B 1 73 ? -16.672 -7.727 -6.848 1 98.44 73 VAL B N 1
ATOM 2660 C CA . VAL B 1 73 ? -16.062 -7.465 -5.543 1 98.44 73 VAL B CA 1
ATOM 2661 C C . VAL B 1 73 ? -16.125 -8.727 -4.684 1 98.44 73 VAL B C 1
ATOM 2663 O O . VAL B 1 73 ? -17.203 -9.297 -4.477 1 98.44 73 VAL B O 1
ATOM 2666 N N . GLY B 1 74 ? -14.938 -9.203 -4.23 1 97.94 74 GLY B N 1
ATOM 2667 C CA . GLY B 1 74 ? -14.883 -10.375 -3.369 1 97.94 74 GLY B CA 1
ATOM 2668 C C . GLY B 1 74 ? -14.734 -10.023 -1.899 1 97.94 74 GLY B C 1
ATOM 2669 O O . GLY B 1 74 ? -13.945 -9.156 -1.538 1 97.94 74 GLY B O 1
ATOM 2670 N N . VAL B 1 75 ? -15.562 -10.633 -1.037 1 98.19 75 VAL B N 1
ATOM 2671 C CA . VAL B 1 75 ? -15.43 -10.57 0.414 1 98.19 75 VAL B CA 1
ATOM 2672 C C . VAL B 1 75 ? -15.219 -11.969 0.979 1 98.19 75 VAL B C 1
ATOM 2674 O O . VAL B 1 75 ? -15.969 -12.891 0.665 1 98.19 75 VAL B O 1
ATOM 2677 N N . PHE B 1 76 ? -14.172 -12.086 1.789 1 97.88 76 PHE B N 1
ATOM 2678 C CA . PHE B 1 76 ? -13.812 -13.414 2.275 1 97.88 76 PHE B CA 1
ATOM 2679 C C . PHE B 1 76 ? -13.531 -13.383 3.773 1 97.88 76 PHE B C 1
ATOM 2681 O O . PHE B 1 76 ? -13.164 -12.344 4.32 1 97.88 76 PHE B O 1
ATOM 2688 N N . LYS B 1 77 ? -13.742 -14.531 4.344 1 97.25 77 LYS B N 1
ATOM 2689 C CA . LYS B 1 77 ? -13.312 -14.844 5.703 1 97.25 77 LYS B CA 1
ATOM 2690 C C . LYS B 1 77 ? -12.422 -16.078 5.727 1 97.25 77 LYS B C 1
ATOM 2692 O O . LYS B 1 77 ? -12.359 -16.828 4.746 1 97.25 77 LYS B O 1
ATOM 2697 N N . GLU B 1 78 ? -11.688 -16.219 6.812 1 97.44 78 GLU B N 1
ATOM 2698 C CA . GLU B 1 78 ? -10.82 -17.391 6.926 1 97.44 78 GLU B CA 1
ATOM 2699 C C . GLU B 1 78 ? -11.641 -18.656 7.137 1 97.44 78 GLU B C 1
ATOM 2701 O O . GLU B 1 78 ? -12.633 -18.641 7.867 1 97.44 78 GLU B O 1
ATOM 2706 N N . TRP B 1 79 ? -11.211 -19.641 6.461 1 95.19 79 TRP B N 1
ATOM 2707 C CA . TRP B 1 79 ? -11.836 -20.938 6.648 1 95.19 79 TRP B CA 1
ATOM 2708 C C . TRP B 1 79 ? -11.75 -21.391 8.109 1 95.19 79 TRP B C 1
ATOM 2710 O O . TRP B 1 79 ? -12.734 -21.844 8.68 1 95.19 79 TRP B O 1
ATOM 2720 N N . ALA B 1 80 ? -10.586 -21.344 8.672 1 93.56 80 ALA B N 1
ATOM 2721 C CA . ALA B 1 80 ? -10.336 -21.453 10.109 1 93.56 80 ALA B CA 1
ATOM 2722 C C . ALA B 1 80 ? -9.977 -20.094 10.711 1 93.56 80 ALA B C 1
ATOM 2724 O O . ALA B 1 80 ? -8.852 -19.625 10.562 1 93.56 80 ALA B O 1
ATOM 2725 N N . PRO B 1 81 ? -10.914 -19.547 11.414 1 90.12 81 PRO B N 1
ATOM 2726 C CA . PRO B 1 81 ? -10.711 -18.156 11.859 1 90.12 81 PRO B CA 1
ATOM 2727 C C . PRO B 1 81 ? -9.531 -18.016 12.82 1 90.12 81 PRO B C 1
ATOM 2729 O O . PRO B 1 81 ? -9.336 -18.859 13.695 1 90.12 81 PRO B O 1
ATOM 2732 N N . SER B 1 82 ? -8.727 -17.047 12.594 1 92.25 82 SER B N 1
ATOM 2733 C CA . SER B 1 82 ? -7.691 -16.641 13.539 1 92.25 82 SER B CA 1
ATOM 2734 C C . SER B 1 82 ? -8.258 -15.75 14.633 1 92.25 82 SER B C 1
ATOM 2736 O O . SER B 1 82 ? -9.453 -15.438 14.633 1 92.25 82 SER B O 1
ATOM 2738 N N . GLU B 1 83 ? -7.441 -15.547 15.641 1 91.44 83 GLU B N 1
ATOM 2739 C CA . GLU B 1 83 ? -7.695 -14.539 16.672 1 91.44 83 GLU B CA 1
ATOM 2740 C C . GLU B 1 83 ? -6.562 -13.516 16.719 1 91.44 83 GLU B C 1
ATOM 2742 O O . GLU B 1 83 ? -5.434 -13.852 17.094 1 91.44 83 GLU B O 1
ATOM 2747 N N . PRO B 1 84 ? -6.887 -12.328 16.281 1 94.5 84 PRO B N 1
ATOM 2748 C CA . PRO B 1 84 ? -8.18 -11.742 15.914 1 94.5 84 PRO B CA 1
ATOM 2749 C C . PRO B 1 84 ? -8.672 -12.203 14.539 1 94.5 84 PRO B C 1
ATOM 2751 O O . PRO B 1 84 ? -7.859 -12.555 13.68 1 94.5 84 PRO B O 1
ATOM 2754 N N . ALA B 1 85 ? -10.008 -12.117 14.445 1 95.44 85 ALA B N 1
ATOM 2755 C CA . ALA B 1 85 ? -10.617 -12.469 13.164 1 95.44 85 ALA B CA 1
ATOM 2756 C C . ALA B 1 85 ? -10.211 -11.469 12.078 1 95.44 85 ALA B C 1
ATOM 2758 O O . ALA B 1 85 ? -9.883 -10.32 12.375 1 95.44 85 ALA B O 1
ATOM 2759 N N . LYS B 1 86 ? -10.297 -11.953 10.836 1 97.88 86 LYS B N 1
ATOM 2760 C CA . LYS B 1 86 ? -9.938 -11.102 9.703 1 97.88 86 LYS B CA 1
ATOM 2761 C C . LYS B 1 86 ? -11 -11.156 8.609 1 97.88 86 LYS B C 1
ATOM 2763 O O . LYS B 1 86 ? -11.656 -12.188 8.43 1 97.88 86 LYS B O 1
ATOM 2768 N N . PHE B 1 87 ? -11.227 -10.062 7.941 1 98.44 87 PHE B N 1
ATOM 2769 C CA . PHE B 1 87 ? -11.977 -9.969 6.695 1 98.44 87 PHE B CA 1
ATOM 2770 C C . PHE B 1 87 ? -11.055 -9.578 5.543 1 98.44 87 PHE B C 1
ATOM 2772 O O . PHE B 1 87 ? -10.109 -8.805 5.73 1 98.44 87 PHE B O 1
ATOM 2779 N N . TYR B 1 88 ? -11.344 -10.086 4.441 1 98.75 88 TYR B N 1
ATOM 2780 C CA . TYR B 1 88 ? -10.586 -9.773 3.234 1 98.75 88 TYR B CA 1
ATOM 2781 C C . TYR B 1 88 ? -11.5 -9.211 2.148 1 98.75 88 TYR B C 1
ATOM 2783 O O . TYR B 1 88 ? -12.617 -9.695 1.955 1 98.75 88 TYR B O 1
ATOM 2791 N N . LEU B 1 89 ? -11.055 -8.195 1.505 1 98.88 89 LEU B N 1
ATOM 2792 C CA . LEU B 1 89 ? -11.805 -7.527 0.449 1 98.88 89 LEU B CA 1
ATOM 2793 C C . LEU B 1 89 ? -10.977 -7.418 -0.826 1 98.88 89 LEU B C 1
ATOM 2795 O O . LEU B 1 89 ? -9.883 -6.852 -0.812 1 98.88 89 LEU B O 1
ATOM 2799 N N . LEU B 1 90 ? -11.406 -8.039 -1.918 1 98.81 90 LEU B N 1
ATOM 2800 C CA . LEU B 1 90 ? -10.812 -7.945 -3.248 1 98.81 90 LEU B CA 1
ATOM 2801 C C . LEU B 1 90 ? -11.641 -7.031 -4.148 1 98.81 90 LEU B C 1
ATOM 2803 O O . LEU B 1 90 ? -12.828 -7.281 -4.375 1 98.81 90 LEU B O 1
ATOM 2807 N N . THR B 1 91 ? -11.055 -6.008 -4.691 1 98.88 91 THR B N 1
ATOM 2808 C CA . THR B 1 91 ? -11.742 -5.098 -5.602 1 98.88 91 THR B CA 1
ATOM 2809 C C . THR B 1 91 ? -10.945 -4.922 -6.891 1 98.88 91 THR B C 1
ATOM 2811 O O . THR B 1 91 ? -9.867 -4.316 -6.887 1 98.88 91 THR B O 1
ATOM 2814 N N . PRO B 1 92 ? -11.422 -5.391 -8.008 1 98.69 92 PRO B N 1
ATOM 2815 C CA . PRO B 1 92 ? -10.75 -5.215 -9.305 1 98.69 92 PRO B CA 1
ATOM 2816 C C . PRO B 1 92 ? -11.094 -3.887 -9.969 1 98.69 92 PRO B C 1
ATOM 2818 O O . PRO B 1 92 ? -12.25 -3.453 -9.93 1 98.69 92 PRO B O 1
ATOM 2821 N N . TYR B 1 93 ? -10.117 -3.256 -10.539 1 98.44 93 TYR B N 1
ATOM 2822 C CA . TYR B 1 93 ? -10.258 -2.033 -11.32 1 98.44 93 TYR B CA 1
ATOM 2823 C C . TYR B 1 93 ? -9.641 -2.203 -12.703 1 98.44 93 TYR B C 1
ATOM 2825 O O . TYR B 1 93 ? -8.75 -3.041 -12.898 1 98.44 93 TYR B O 1
ATOM 2833 N N . SER B 1 94 ? -10.07 -1.381 -13.648 1 96.94 94 SER B N 1
ATOM 2834 C CA . SER B 1 94 ? -9.586 -1.516 -15.016 1 96.94 94 SER B CA 1
ATOM 2835 C C . SER B 1 94 ? -8.227 -0.856 -15.188 1 96.94 94 SER B C 1
ATOM 2837 O O . SER B 1 94 ? -7.527 -1.108 -16.172 1 96.94 94 SER B O 1
ATOM 2839 N N . SER B 1 95 ? -7.91 0.08 -14.328 1 95.56 95 SER B N 1
ATOM 2840 C CA . SER B 1 95 ? -6.629 0.78 -14.328 1 95.56 95 SER B CA 1
ATOM 2841 C C . SER B 1 95 ? -6.391 1.489 -12.992 1 95.56 95 SER B C 1
ATOM 2843 O O . SER B 1 95 ? -7.285 1.549 -12.148 1 95.56 95 SER B O 1
ATOM 2845 N N . LEU B 1 96 ? -5.215 1.976 -12.797 1 95.38 96 LEU B N 1
ATOM 2846 C CA . LEU B 1 96 ? -4.938 2.748 -11.586 1 95.38 96 LEU B CA 1
ATOM 2847 C C . LEU B 1 96 ? -5.75 4.039 -11.57 1 95.38 96 LEU B C 1
ATOM 2849 O O . LEU B 1 96 ? -6.215 4.469 -10.516 1 95.38 96 LEU B O 1
ATOM 2853 N N . ASP B 1 97 ? -5.891 4.656 -12.688 1 93.19 97 ASP B N 1
ATOM 2854 C CA . ASP B 1 97 ? -6.738 5.844 -12.758 1 93.19 97 ASP B CA 1
ATOM 2855 C C . ASP B 1 97 ? -8.188 5.504 -12.43 1 93.19 97 ASP B C 1
ATOM 2857 O O . ASP B 1 97 ? -8.883 6.285 -11.773 1 93.19 97 ASP B O 1
ATOM 2861 N N . ASN B 1 98 ? -8.594 4.359 -12.961 1 96.5 98 ASN B N 1
ATOM 2862 C CA . ASN B 1 98 ? -9.93 3.891 -12.609 1 96.5 98 ASN B CA 1
ATOM 2863 C C . ASN B 1 98 ? -10.062 3.664 -11.109 1 96.5 98 ASN B C 1
ATOM 2865 O O . ASN B 1 98 ? -11.086 3.994 -10.516 1 96.5 98 ASN B O 1
ATOM 2869 N N . TYR B 1 99 ? -9.047 3.113 -10.523 1 97.94 99 TYR B N 1
ATOM 2870 C CA . TYR B 1 99 ? -8.992 2.934 -9.078 1 97.94 99 TYR B CA 1
ATOM 2871 C C . TYR B 1 99 ? -9.25 4.25 -8.352 1 97.94 99 TYR B C 1
ATOM 2873 O O . TYR B 1 99 ? -10.109 4.328 -7.477 1 97.94 99 TYR B O 1
ATOM 2881 N N . LEU B 1 100 ? -8.547 5.242 -8.688 1 95.88 100 LEU B N 1
ATOM 2882 C CA . LEU B 1 100 ? -8.695 6.539 -8.039 1 95.88 100 LEU B CA 1
ATOM 2883 C C . LEU B 1 100 ? -10.062 7.141 -8.344 1 95.88 100 LEU B C 1
ATOM 2885 O O . LEU B 1 100 ? -10.742 7.633 -7.438 1 95.88 100 LEU B O 1
ATOM 2889 N N . SER B 1 101 ? -10.469 7.09 -9.586 1 96.38 101 SER B N 1
ATOM 2890 C CA . SER B 1 101 ? -11.727 7.691 -10.008 1 96.38 101 SER B CA 1
ATOM 2891 C C . SER B 1 101 ? -12.914 7.027 -9.328 1 96.38 101 SER B C 1
ATOM 2893 O O . SER B 1 101 ? -13.812 7.711 -8.82 1 96.38 101 SER B O 1
ATOM 2895 N N . VAL B 1 102 ? -12.906 5.738 -9.297 1 98.25 102 VAL B N 1
ATOM 2896 C CA . VAL B 1 102 ? -14 4.996 -8.688 1 98.25 102 VAL B CA 1
ATOM 2897 C C . VAL B 1 102 ? -14.086 5.32 -7.199 1 98.25 102 VAL B C 1
ATOM 2899 O O . VAL B 1 102 ? -15.164 5.613 -6.68 1 98.25 102 VAL B O 1
ATOM 2902 N N . ASN B 1 103 ? -12.977 5.262 -6.543 1 97.31 103 ASN B N 1
ATOM 2903 C CA . ASN B 1 103 ? -12.984 5.551 -5.113 1 97.31 103 ASN B CA 1
ATOM 2904 C C . ASN B 1 103 ? -13.469 6.969 -4.828 1 97.31 103 ASN B C 1
ATOM 2906 O O . ASN B 1 103 ? -14.219 7.195 -3.877 1 97.31 103 ASN B O 1
ATOM 2910 N N . THR B 1 104 ? -13.078 7.918 -5.668 1 95 104 THR B N 1
ATOM 2911 C CA . THR B 1 104 ? -13.523 9.297 -5.523 1 95 104 THR B CA 1
ATOM 2912 C C . THR B 1 104 ? -15.031 9.406 -5.738 1 95 104 THR B C 1
ATOM 2914 O O . THR B 1 104 ? -15.734 10.031 -4.941 1 95 104 THR B O 1
ATOM 2917 N N . LYS B 1 105 ? -15.523 8.758 -6.723 1 97.94 105 LYS B N 1
ATOM 2918 C CA . LYS B 1 105 ? -16.938 8.82 -7.062 1 97.94 105 LYS B CA 1
ATOM 2919 C C . LYS B 1 105 ? -17.781 8.102 -6.02 1 97.94 105 LYS B C 1
ATOM 2921 O O . LYS B 1 105 ? -18.891 8.539 -5.703 1 97.94 105 LYS B O 1
ATOM 2926 N N . VAL B 1 106 ? -17.25 7.012 -5.492 1 98.12 106 VAL B N 1
ATOM 2927 C CA . VAL B 1 106 ? -17.953 6.273 -4.457 1 98.12 106 VAL B CA 1
ATOM 2928 C C . VAL B 1 106 ? -18.141 7.156 -3.227 1 98.12 106 VAL B C 1
ATOM 2930 O O . VAL B 1 106 ? -19.25 7.238 -2.676 1 98.12 106 VAL B O 1
ATOM 2933 N N . LYS B 1 107 ? -17.141 7.855 -2.852 1 95.25 107 LYS B N 1
ATOM 2934 C CA . LYS B 1 107 ? -17.188 8.695 -1.656 1 95.25 107 LYS B CA 1
ATOM 2935 C C . LYS B 1 107 ? -18.188 9.836 -1.827 1 95.25 107 LYS B C 1
ATOM 2937 O O . LYS B 1 107 ? -18.703 10.359 -0.844 1 95.25 107 LYS B O 1
ATOM 2942 N N . ALA B 1 108 ? -18.484 10.188 -3.055 1 95.81 108 ALA B N 1
ATOM 2943 C CA . ALA B 1 108 ? -19.375 11.305 -3.346 1 95.81 108 ALA B CA 1
ATOM 2944 C C . ALA B 1 108 ? -20.781 10.812 -3.672 1 95.81 108 ALA B C 1
ATOM 2946 O O . ALA B 1 108 ? -21.688 11.617 -3.85 1 95.81 108 ALA B O 1
ATOM 2947 N N . ASP B 1 109 ? -20.938 9.523 -3.76 1 98 109 ASP B N 1
ATOM 2948 C CA . ASP B 1 109 ? -22.219 8.938 -4.137 1 98 109 ASP B CA 1
ATOM 2949 C C . ASP B 1 109 ? -23.25 9.102 -3.021 1 98 109 ASP B C 1
ATOM 2951 O O . ASP B 1 109 ? -23 8.719 -1.876 1 98 109 ASP B O 1
ATOM 2955 N N . ALA B 1 110 ? -24.438 9.656 -3.328 1 98.12 110 ALA B N 1
ATOM 2956 C CA . ALA B 1 110 ? -25.469 9.977 -2.34 1 98.12 110 ALA B CA 1
ATOM 2957 C C . ALA B 1 110 ? -25.953 8.719 -1.625 1 98.12 110 ALA B C 1
ATOM 2959 O O . ALA B 1 110 ? -26.156 8.727 -0.408 1 98.12 110 ALA B O 1
ATOM 2960 N N . ASP B 1 111 ? -26.188 7.672 -2.371 1 98.5 111 ASP B N 1
ATOM 2961 C CA . ASP B 1 111 ? -26.641 6.426 -1.761 1 98.5 111 ASP B CA 1
ATOM 2962 C C . ASP B 1 111 ? -25.562 5.855 -0.831 1 98.5 111 ASP B C 1
ATOM 2964 O O . ASP B 1 111 ? -25.875 5.355 0.251 1 98.5 111 ASP B O 1
ATOM 2968 N N . TYR B 1 112 ? -24.344 5.895 -1.231 1 98.5 112 TYR B N 1
ATOM 2969 C CA . TYR B 1 112 ? -23.25 5.438 -0.393 1 98.5 112 TYR B CA 1
ATOM 2970 C C . TYR B 1 112 ? -23.188 6.223 0.912 1 98.5 112 TYR B C 1
ATOM 2972 O O . TYR B 1 112 ? -23.047 5.637 1.989 1 98.5 112 TYR B O 1
ATOM 2980 N N . ILE B 1 113 ? -23.25 7.547 0.768 1 97.62 113 ILE B N 1
ATOM 2981 C CA . ILE B 1 113 ? -23.188 8.414 1.938 1 97.62 113 ILE B CA 1
ATOM 2982 C C . ILE B 1 113 ? -24.312 8.055 2.902 1 97.62 113 ILE B C 1
ATOM 2984 O O . ILE B 1 113 ? -24.094 7.895 4.105 1 97.62 113 ILE B O 1
ATOM 2988 N N . LYS B 1 114 ? -25.453 7.867 2.395 1 98.25 114 LYS B N 1
ATOM 2989 C CA . LYS B 1 114 ? -26.609 7.508 3.209 1 98.25 114 LYS B CA 1
ATOM 2990 C C . LYS B 1 114 ? -26.438 6.129 3.832 1 98.25 114 LYS B C 1
ATOM 2992 O O . LYS B 1 114 ? -26.609 5.957 5.039 1 98.25 114 LYS B O 1
ATOM 2997 N N . ASN B 1 115 ? -26.047 5.133 3.043 1 98.31 115 ASN B N 1
ATOM 2998 C CA . ASN B 1 115 ? -26.016 3.734 3.463 1 98.31 115 ASN B CA 1
ATOM 2999 C C . ASN B 1 115 ? -24.828 3.439 4.367 1 98.31 115 ASN B C 1
ATOM 3001 O O . ASN B 1 115 ? -24.812 2.43 5.074 1 98.31 115 ASN B O 1
ATOM 3005 N N . SER B 1 116 ? -23.781 4.281 4.352 1 97.62 116 SER B N 1
ATOM 3006 C CA . SER B 1 116 ? -22.609 4.074 5.188 1 97.62 116 SER B CA 1
ATOM 3007 C C . SER B 1 116 ? -22.703 4.867 6.484 1 97.62 116 SER B C 1
ATOM 3009 O O . SER B 1 116 ? -21.766 4.883 7.285 1 97.62 116 SER B O 1
ATOM 3011 N N . ALA B 1 117 ? -23.797 5.586 6.727 1 96.44 117 ALA B N 1
ATOM 3012 C CA . ALA B 1 117 ? -23.938 6.484 7.867 1 96.44 117 ALA B CA 1
ATOM 3013 C C . ALA B 1 117 ? -23.75 5.738 9.188 1 96.44 117 ALA B C 1
ATOM 3015 O O . ALA B 1 117 ? -23.062 6.219 10.086 1 96.44 117 ALA B O 1
ATOM 3016 N N . ALA B 1 118 ? -24.391 4.594 9.328 1 94.62 118 ALA B N 1
ATOM 3017 C CA . ALA B 1 118 ? -24.297 3.814 10.562 1 94.62 118 ALA B CA 1
ATOM 3018 C C . ALA B 1 118 ? -22.859 3.379 10.812 1 94.62 118 ALA B C 1
ATOM 3020 O O . ALA B 1 118 ? -22.375 3.447 11.945 1 94.62 118 ALA B O 1
ATOM 3021 N N . TYR B 1 119 ? -22.203 2.928 9.719 1 95.5 119 TYR B N 1
ATOM 3022 C CA . TYR B 1 119 ? -20.797 2.514 9.781 1 95.5 119 TYR B CA 1
ATOM 3023 C C . TYR B 1 119 ? -19.906 3.688 10.148 1 95.5 119 TYR B C 1
ATOM 3025 O O . TYR B 1 119 ? -19 3.551 10.977 1 95.5 119 TYR B O 1
ATOM 3033 N N . ASN B 1 120 ? -20.141 4.867 9.641 1 93.44 120 ASN B N 1
ATOM 3034 C CA . ASN B 1 120 ? -19.312 6.055 9.828 1 93.44 120 ASN B CA 1
ATOM 3035 C C . ASN B 1 120 ? -19.594 6.723 11.172 1 93.44 120 ASN B C 1
ATOM 3037 O O . ASN B 1 120 ? -18.797 7.539 11.641 1 93.44 120 ASN B O 1
ATOM 3041 N N . SER B 1 121 ? -20.672 6.348 11.867 1 90.81 121 SER B N 1
ATOM 3042 C CA . SER B 1 121 ? -21.062 6.996 13.117 1 90.81 121 SER B CA 1
ATOM 3043 C C . SER B 1 121 ? -20.656 6.156 14.328 1 90.81 121 SER B C 1
ATOM 3045 O O . SER B 1 121 ? -21.016 6.484 15.461 1 90.81 121 SER B O 1
ATOM 3047 N N . LEU B 1 122 ? -19.969 5.074 14.047 1 90.62 122 LEU B N 1
ATOM 3048 C CA . LEU B 1 122 ? -19.531 4.266 15.18 1 90.62 122 LEU B CA 1
ATOM 3049 C C . LEU B 1 122 ? -18.641 5.078 16.109 1 90.62 122 LEU B C 1
ATOM 3051 O O . LEU B 1 122 ? -17.797 5.859 15.664 1 90.62 122 LEU B O 1
ATOM 3055 N N . PRO B 1 123 ? -18.875 4.859 17.406 1 89.81 123 PRO B N 1
ATOM 3056 C CA . PRO B 1 123 ? -18.078 5.625 18.359 1 89.81 123 PRO B CA 1
ATOM 3057 C C . PRO B 1 123 ? -16.578 5.301 18.266 1 89.81 123 PRO B C 1
ATOM 3059 O O . PRO B 1 123 ? -16.219 4.152 18.016 1 89.81 123 PRO B O 1
ATOM 3062 N N . ALA B 1 124 ? -15.797 6.301 18.641 1 89.81 124 ALA B N 1
ATOM 3063 C CA . ALA B 1 124 ? -14.344 6.188 18.531 1 89.81 124 ALA B CA 1
ATOM 3064 C C . ALA B 1 124 ? -13.805 5.117 19.469 1 89.81 124 ALA B C 1
ATOM 3066 O O . ALA B 1 124 ? -12.75 4.527 19.219 1 89.81 124 ALA B O 1
ATOM 3067 N N . ASP B 1 125 ? -14.461 4.844 20.484 1 89.94 125 ASP B N 1
ATOM 3068 C CA . ASP B 1 125 ? -13.969 3.896 21.484 1 89.94 125 ASP B CA 1
ATOM 3069 C C . ASP B 1 125 ? -14.445 2.479 21.172 1 89.94 125 ASP B C 1
ATOM 3071 O O . ASP B 1 125 ? -14.133 1.54 21.906 1 89.94 125 ASP B O 1
ATOM 3075 N N . LYS B 1 126 ? -15.195 2.391 20.109 1 90.56 126 LYS B N 1
ATOM 3076 C CA . LYS B 1 126 ? -15.664 1.071 19.703 1 90.56 126 LYS B CA 1
ATOM 3077 C C . LYS B 1 126 ? -15.414 0.838 18.219 1 90.56 126 LYS B C 1
ATOM 3079 O O . LYS B 1 126 ? -16.328 0.496 17.469 1 90.56 126 LYS B O 1
ATOM 3084 N N . PRO B 1 127 ? -14.203 0.964 17.875 1 92.44 127 PRO B N 1
ATOM 3085 C CA . PRO B 1 127 ? -13.93 0.703 16.453 1 92.44 127 PRO B CA 1
ATOM 3086 C C . PRO B 1 127 ? -14.18 -0.752 16.062 1 92.44 127 PRO B C 1
ATOM 3088 O O . PRO B 1 127 ? -14.086 -1.646 16.906 1 92.44 127 PRO B O 1
ATOM 3091 N N . ILE B 1 128 ? -14.508 -0.973 14.828 1 95.19 128 ILE B N 1
ATOM 3092 C CA . ILE B 1 128 ? -14.82 -2.305 14.32 1 95.19 128 ILE B CA 1
ATOM 3093 C C . ILE B 1 128 ? -13.531 -3.096 14.109 1 95.19 128 ILE B C 1
ATOM 3095 O O . ILE B 1 128 ? -13.469 -4.285 14.43 1 95.19 128 ILE B O 1
ATOM 3099 N N . TYR B 1 129 ? -12.562 -2.518 13.578 1 97.25 129 TYR B N 1
ATOM 3100 C CA . TYR B 1 129 ? -11.266 -3.131 13.305 1 97.25 129 TYR B CA 1
ATOM 3101 C C . TYR B 1 129 ? -10.141 -2.336 13.953 1 97.25 129 TYR B C 1
ATOM 3103 O O . TYR B 1 129 ? -10.297 -1.147 14.242 1 97.25 129 TYR B O 1
ATOM 3111 N N . SER B 1 130 ? -9.055 -2.996 14.297 1 96.19 130 SER B N 1
ATOM 3112 C CA . SER B 1 130 ? -7.875 -2.287 14.789 1 96.19 130 SER B CA 1
ATOM 3113 C C . SER B 1 130 ? -7.211 -1.479 13.68 1 96.19 130 SER B C 1
ATOM 3115 O O . SER B 1 130 ? -6.918 -0.295 13.859 1 96.19 130 SER B O 1
ATOM 3117 N N . ARG B 1 131 ? -6.906 -2.168 12.578 1 97.56 131 ARG B N 1
ATOM 3118 C CA . ARG B 1 131 ? -6.352 -1.601 11.359 1 97.56 131 ARG B CA 1
ATOM 3119 C C . ARG B 1 131 ? -6.688 -2.469 10.148 1 97.56 131 ARG B C 1
ATOM 3121 O O . ARG B 1 131 ? -7.113 -3.615 10.305 1 97.56 131 ARG B O 1
ATOM 3128 N N . PHE B 1 132 ? -6.574 -1.906 9 1 98.19 132 PHE B N 1
ATOM 3129 C CA . PHE B 1 132 ? -6.523 -2.754 7.812 1 98.19 132 PHE B CA 1
ATOM 3130 C C . PHE B 1 132 ? -5.316 -2.406 6.949 1 98.19 132 PHE B C 1
ATOM 3132 O O . PHE B 1 132 ? -4.742 -1.324 7.086 1 98.19 132 PHE B O 1
ATOM 3139 N N . THR B 1 133 ? -4.871 -3.367 6.23 1 98.62 133 THR B N 1
ATOM 3140 C CA . THR B 1 133 ? -3.826 -3.215 5.223 1 98.62 133 THR B CA 1
ATOM 3141 C C . THR B 1 133 ? -4.422 -3.242 3.82 1 98.62 133 THR B C 1
ATOM 3143 O O . THR B 1 133 ? -5.301 -4.059 3.527 1 98.62 133 THR B O 1
ATOM 3146 N N . SER B 1 134 ? -4.02 -2.309 3.012 1 98.75 134 SER B N 1
ATOM 3147 C CA . SER B 1 134 ? -4.402 -2.289 1.604 1 98.75 134 SER B CA 1
ATOM 3148 C C . SER B 1 134 ? -3.189 -2.461 0.698 1 98.75 134 SER B C 1
ATOM 3150 O O . SER B 1 134 ? -2.207 -1.725 0.819 1 98.75 134 SER B O 1
ATOM 3152 N N . SER B 1 135 ? -3.229 -3.432 -0.152 1 98.81 135 SER B N 1
ATOM 3153 C CA . SER B 1 135 ? -2.203 -3.623 -1.173 1 98.81 135 SER B CA 1
ATOM 3154 C C . SER B 1 135 ? -2.777 -3.434 -2.574 1 98.81 135 SER B C 1
ATOM 3156 O O . SE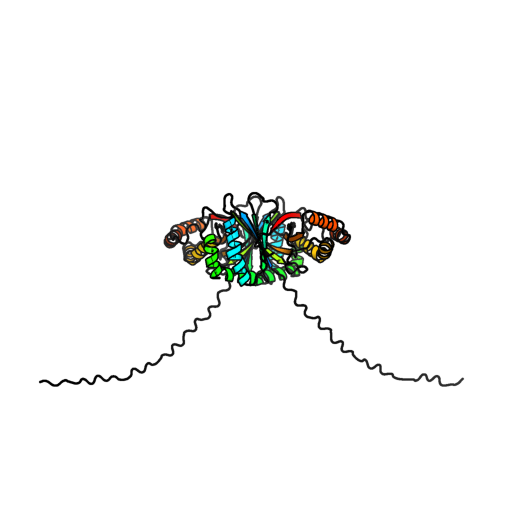R B 1 135 ? -3.906 -3.846 -2.85 1 98.81 135 SER B O 1
ATOM 3158 N N . LEU B 1 136 ? -2.01 -2.805 -3.43 1 98.81 136 LEU B N 1
ATOM 3159 C CA . LEU B 1 136 ? -2.344 -2.695 -4.844 1 98.81 136 LEU B CA 1
ATOM 3160 C C . LEU B 1 136 ? -1.488 -3.641 -5.68 1 98.81 136 LEU B C 1
ATOM 3162 O O . LEU B 1 136 ? -0.286 -3.771 -5.441 1 98.81 136 LEU B O 1
ATOM 3166 N N . MET B 1 137 ? -2.168 -4.273 -6.625 1 98.75 137 MET B N 1
ATOM 3167 C CA . MET B 1 137 ? -1.495 -5.23 -7.492 1 98.75 137 MET B CA 1
ATOM 3168 C C . MET B 1 137 ? -1.814 -4.953 -8.961 1 98.75 137 MET B C 1
ATOM 3170 O O . MET B 1 137 ? -2.928 -4.539 -9.289 1 98.75 137 MET B O 1
ATOM 3174 N N . ILE B 1 138 ? -0.85 -5.215 -9.758 1 98 138 ILE B N 1
ATOM 3175 C CA . ILE B 1 138 ? -1.093 -5.266 -11.195 1 98 138 ILE B CA 1
ATOM 3176 C C . ILE B 1 138 ? -1.217 -6.719 -11.648 1 98 138 ILE B C 1
ATOM 3178 O O . ILE B 1 138 ? -0.373 -7.555 -11.312 1 98 138 ILE B O 1
ATOM 3182 N N . ALA B 1 139 ? -2.258 -6.984 -12.375 1 98.56 139 ALA B N 1
ATOM 3183 C CA . ALA B 1 139 ? -2.463 -8.336 -12.898 1 98.56 139 ALA B CA 1
ATOM 3184 C C . ALA B 1 139 ? -1.297 -8.766 -13.781 1 98.56 139 ALA B C 1
ATOM 3186 O O . ALA B 1 139 ? -0.675 -7.93 -14.445 1 98.56 139 ALA B O 1
ATOM 3187 N N . PHE B 1 140 ? -1.011 -10.062 -13.742 1 98.31 140 PHE B N 1
ATOM 3188 C CA . PHE B 1 140 ? 0.003 -10.617 -14.633 1 98.31 140 PHE B CA 1
ATOM 3189 C C . PHE B 1 140 ? -0.409 -10.445 -16.094 1 98.31 140 PHE B C 1
ATOM 3191 O O . PHE B 1 140 ? -1.6 -10.477 -16.406 1 98.31 140 PHE B O 1
ATOM 3198 N N . ASP B 1 141 ? 0.615 -10.406 -16.984 1 96.5 141 ASP B N 1
ATOM 3199 C CA . ASP B 1 141 ? 0.333 -10.352 -18.406 1 96.5 141 ASP B CA 1
ATOM 3200 C C . ASP B 1 141 ? -0.423 -11.594 -18.875 1 96.5 141 ASP B C 1
ATOM 3202 O O . ASP B 1 141 ? -1.366 -11.5 -19.656 1 96.5 141 ASP B O 1
ATOM 3206 N N . GLY B 1 142 ? -0.071 -12.734 -18.391 1 96.81 142 GLY B N 1
ATOM 3207 C CA . GLY B 1 142 ? -0.67 -14 -18.797 1 96.81 142 GLY B CA 1
ATOM 3208 C C . GLY B 1 142 ? -1.983 -14.289 -18.094 1 96.81 142 GLY B C 1
ATOM 3209 O O . GLY B 1 142 ? -2.648 -15.281 -18.391 1 96.81 142 GLY B O 1
ATOM 3210 N N . PHE B 1 143 ? -2.367 -13.484 -17.172 1 97.69 143 PHE B N 1
ATOM 3211 C CA . PHE B 1 143 ? -3.619 -13.57 -16.422 1 97.69 143 PHE B CA 1
ATOM 3212 C C . PHE B 1 143 ? -4.148 -12.18 -16.094 1 97.69 143 PHE B C 1
ATOM 3214 O O . PHE B 1 143 ? -4.227 -11.812 -14.922 1 97.69 143 PHE B O 1
ATOM 3221 N N . PRO B 1 144 ? -4.547 -11.445 -17.109 1 97.75 144 PRO B N 1
ATOM 3222 C CA . PRO B 1 144 ? -4.715 -9.992 -17.016 1 97.75 144 PRO B CA 1
ATOM 3223 C C . PRO B 1 144 ? -6.031 -9.594 -16.359 1 97.75 144 PRO B C 1
ATOM 3225 O O . PRO B 1 144 ? -6.242 -8.422 -16.047 1 97.75 144 PRO B O 1
ATOM 3228 N N . LYS B 1 145 ? -6.965 -10.609 -16.125 1 97.69 145 LYS B N 1
ATOM 3229 C CA . LYS B 1 145 ? -8.273 -10.32 -15.555 1 97.69 145 LYS B CA 1
ATOM 3230 C C . LYS B 1 145 ? -8.695 -11.406 -14.562 1 97.69 145 LYS B C 1
ATOM 3232 O O . LYS B 1 145 ? -8.336 -12.57 -14.727 1 97.69 145 LYS B O 1
ATOM 3237 N N . ILE B 1 146 ? -9.438 -10.961 -13.625 1 97.69 146 ILE B N 1
ATOM 3238 C CA . ILE B 1 146 ? -10.008 -11.906 -12.672 1 97.69 146 ILE B CA 1
ATOM 3239 C C . ILE B 1 146 ? -10.891 -12.914 -13.406 1 97.69 146 ILE B C 1
ATOM 3241 O O . ILE B 1 146 ? -11.578 -12.562 -14.367 1 97.69 146 ILE B O 1
ATOM 3245 N N . VAL B 1 147 ? -10.844 -14.125 -12.953 1 96.06 147 VAL B N 1
ATOM 3246 C CA . VAL B 1 147 ? -11.742 -15.172 -13.438 1 96.06 147 VAL B CA 1
ATOM 3247 C C . VAL B 1 147 ? -12.648 -15.633 -12.305 1 96.06 147 VAL B C 1
ATOM 3249 O O . VAL B 1 147 ? -12.172 -16.078 -11.258 1 96.06 147 VAL B O 1
ATOM 3252 N N . LEU B 1 148 ? -13.945 -15.508 -12.508 1 93.56 148 LEU B N 1
ATOM 3253 C CA . LEU B 1 148 ? -14.914 -15.891 -11.492 1 93.56 148 LEU B CA 1
ATOM 3254 C C . LEU B 1 148 ? -15.109 -17.406 -11.469 1 93.56 148 LEU B C 1
ATOM 3256 O O . LEU B 1 148 ? -15.266 -18.016 -12.523 1 93.56 148 LEU B O 1
ATOM 3260 N N . PRO B 1 149 ? -15.039 -17.938 -10.297 1 88.44 149 PRO B N 1
ATOM 3261 C CA . PRO B 1 149 ? -15.289 -19.375 -10.211 1 88.44 149 PRO B CA 1
ATOM 3262 C C . PRO B 1 149 ? -16.719 -19.75 -10.562 1 88.44 149 PRO B C 1
ATOM 3264 O O . PRO B 1 149 ? -17.641 -18.953 -10.352 1 88.44 149 PRO B O 1
ATOM 3267 N N . SER B 1 150 ? -17.016 -20.891 -11.203 1 75.69 150 SER B N 1
ATOM 3268 C CA . SER B 1 150 ? -18.328 -21.359 -11.609 1 75.69 150 SER B CA 1
ATOM 3269 C C . SER B 1 150 ? -19.047 -22.047 -10.453 1 75.69 150 SER B C 1
ATOM 3271 O O . SER B 1 150 ? -20.281 -22.141 -10.445 1 75.69 150 SER B O 1
ATOM 3273 N N . GLY B 1 151 ? -18.469 -22.5 -9.422 1 64.81 151 GLY B N 1
ATOM 3274 C CA . GLY B 1 151 ? -19.031 -23.469 -8.5 1 64.81 151 GLY B CA 1
ATOM 3275 C C . GLY B 1 151 ? -19.609 -22.828 -7.25 1 64.81 151 GLY B C 1
ATOM 3276 O O . GLY B 1 151 ? -19.328 -21.656 -6.957 1 64.81 151 GLY B O 1
ATOM 3277 N N . GLU B 1 152 ? -20.625 -23.453 -6.738 1 63.59 152 GLU B N 1
ATOM 3278 C CA . GLU B 1 152 ? -21.281 -23.016 -5.516 1 63.59 152 GLU B CA 1
ATOM 3279 C C . GLU B 1 152 ? -20.359 -23.156 -4.309 1 63.59 152 GLU B C 1
ATOM 3281 O O . GLU B 1 152 ? -20.203 -22.219 -3.529 1 63.59 152 GLU B O 1
ATOM 3286 N N . SER B 1 153 ? -19.906 -24.531 -4.117 1 63.59 153 SER B N 1
ATOM 3287 C CA . SER B 1 153 ? -19.078 -24.734 -2.941 1 63.59 153 SER B CA 1
ATOM 3288 C C . SER B 1 153 ? -17.594 -24.547 -3.275 1 63.59 153 SER B C 1
ATOM 3290 O O . SER B 1 153 ? -17.094 -25.125 -4.238 1 63.59 153 SER B O 1
ATOM 3292 N N . ARG B 1 154 ? -17.031 -23.484 -2.572 1 83 154 ARG B N 1
ATOM 3293 C CA . ARG B 1 154 ? -15.656 -23.203 -2.994 1 83 154 ARG B CA 1
ATOM 3294 C C . ARG B 1 154 ? -14.797 -22.781 -1.809 1 83 154 ARG B C 1
ATOM 3296 O O . ARG B 1 154 ? -15.297 -22.188 -0.848 1 83 154 ARG B O 1
ATOM 3303 N N . ILE B 1 155 ? -13.625 -23.516 -1.728 1 92.94 155 ILE B N 1
ATOM 3304 C CA . ILE B 1 155 ? -12.547 -23.031 -0.881 1 92.94 155 ILE B CA 1
ATOM 3305 C C . ILE B 1 155 ? -11.547 -22.234 -1.725 1 92.94 155 ILE B C 1
ATOM 3307 O O . ILE B 1 155 ? -11.234 -22.625 -2.85 1 92.94 155 ILE B O 1
ATOM 3311 N N . PHE B 1 156 ? -11.18 -21.109 -1.187 1 97.31 156 PHE B N 1
ATOM 3312 C CA . PHE B 1 156 ? -10.156 -20.297 -1.826 1 97.31 156 PHE B CA 1
ATOM 3313 C C . PHE B 1 156 ? -8.828 -20.406 -1.087 1 97.31 156 PHE B C 1
ATOM 3315 O O . PHE B 1 156 ? -8.805 -20.5 0.141 1 97.31 156 PHE B O 1
ATOM 3322 N N . GLU B 1 157 ? -7.828 -20.438 -1.812 1 98.19 157 GLU B N 1
ATOM 3323 C CA . GLU B 1 157 ? -6.473 -20.391 -1.264 1 98.19 157 GLU B CA 1
ATOM 3324 C C . GLU B 1 157 ? -5.734 -19.141 -1.739 1 98.19 157 GLU B C 1
ATOM 3326 O O . GLU B 1 157 ? -5.48 -18.984 -2.936 1 98.19 157 GLU B O 1
ATOM 3331 N N . LEU B 1 158 ? -5.477 -18.297 -0.799 1 98.62 158 LEU B N 1
ATOM 3332 C CA . LEU B 1 158 ? -4.637 -17.125 -1.053 1 98.62 158 LEU B CA 1
ATOM 3333 C C . LEU B 1 158 ? -3.166 -17.453 -0.81 1 98.62 158 LEU B C 1
ATOM 3335 O O . LEU B 1 158 ? -2.795 -17.891 0.281 1 98.62 158 LEU B O 1
ATOM 3339 N N . ARG B 1 159 ? -2.35 -17.234 -1.832 1 98.81 159 ARG B N 1
ATOM 3340 C CA . ARG B 1 159 ? -0.923 -17.516 -1.711 1 98.81 159 ARG B CA 1
ATOM 3341 C C . ARG B 1 159 ? -0.094 -16.266 -1.943 1 98.81 159 ARG B C 1
ATOM 3343 O O . ARG B 1 159 ? -0.265 -15.578 -2.953 1 98.81 159 ARG B O 1
ATOM 3350 N N . THR B 1 160 ? 0.709 -15.945 -0.993 1 98.81 160 THR B N 1
ATOM 3351 C CA . THR B 1 160 ? 1.636 -14.828 -1.071 1 98.81 160 THR B CA 1
ATOM 3352 C C . THR B 1 160 ? 3.078 -15.32 -1.146 1 98.81 160 THR B C 1
ATOM 3354 O O . THR B 1 160 ? 3.523 -16.078 -0.289 1 98.81 160 THR B O 1
ATOM 3357 N N . TYR B 1 161 ? 3.762 -14.93 -2.213 1 98.81 161 TYR B N 1
ATOM 3358 C CA . TYR B 1 161 ? 5.16 -15.273 -2.449 1 98.81 161 TYR B CA 1
ATOM 3359 C C . TYR B 1 161 ? 6.062 -14.062 -2.248 1 98.81 161 TYR B C 1
ATOM 3361 O O . TYR B 1 161 ? 6.016 -13.109 -3.033 1 98.81 161 TYR B O 1
ATOM 3369 N N . GLU B 1 162 ? 6.848 -14.117 -1.174 1 98.56 162 GLU B N 1
ATOM 3370 C CA . GLU B 1 162 ? 7.805 -13.055 -0.896 1 98.56 162 GLU B CA 1
ATOM 3371 C C . GLU B 1 162 ? 9.188 -13.398 -1.442 1 98.56 162 GLU B C 1
ATOM 3373 O O . GLU B 1 162 ? 9.656 -14.531 -1.3 1 98.56 162 GLU B O 1
ATOM 3378 N N . GLY B 1 163 ? 9.836 -12.445 -2.117 1 97.38 163 GLY B N 1
ATOM 3379 C CA . GLY B 1 163 ? 11.195 -12.617 -2.598 1 97.38 163 GLY B CA 1
ATOM 3380 C C . GLY B 1 163 ? 12.203 -11.758 -1.859 1 97.38 163 GLY B C 1
ATOM 3381 O O . GLY B 1 163 ? 11.836 -10.773 -1.213 1 97.38 163 GLY B O 1
ATOM 3382 N N . ASN B 1 164 ? 13.484 -12.133 -1.984 1 94.62 164 ASN B N 1
ATOM 3383 C CA . ASN B 1 164 ? 14.555 -11.414 -1.294 1 94.62 164 ASN B CA 1
ATOM 3384 C C . ASN B 1 164 ? 14.93 -10.133 -2.029 1 94.62 164 ASN B C 1
ATOM 3386 O O . ASN B 1 164 ? 15.656 -9.297 -1.491 1 94.62 164 ASN B O 1
ATOM 3390 N N . SER B 1 165 ? 14.484 -10.008 -3.23 1 94.5 165 SER B N 1
ATOM 3391 C CA . SER B 1 165 ? 14.734 -8.82 -4.043 1 94.5 165 SER B CA 1
ATOM 3392 C C . SER B 1 165 ? 13.648 -8.625 -5.094 1 94.5 165 SER B C 1
ATOM 3394 O O . SER B 1 165 ? 12.898 -9.555 -5.391 1 94.5 165 SER B O 1
ATOM 3396 N N . GLU B 1 166 ? 13.578 -7.43 -5.602 1 95.44 166 GLU B N 1
ATOM 3397 C CA . GLU B 1 166 ? 12.617 -7.156 -6.668 1 95.44 166 GLU B CA 1
ATOM 3398 C C . GLU B 1 166 ? 12.898 -8.008 -7.898 1 95.44 166 GLU B C 1
ATOM 3400 O O . GLU B 1 166 ? 11.977 -8.484 -8.562 1 95.44 166 GLU B O 1
ATOM 3405 N N . ASP B 1 167 ? 14.141 -8.266 -8.188 1 94.94 167 ASP B N 1
ATOM 3406 C CA . ASP B 1 167 ? 14.508 -9.109 -9.32 1 94.94 167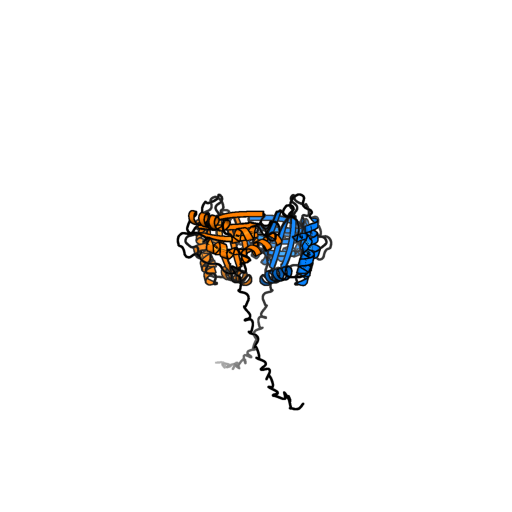 ASP B CA 1
ATOM 3407 C C . ASP B 1 167 ? 14.055 -10.555 -9.102 1 94.94 167 ASP B C 1
ATOM 3409 O O . ASP B 1 167 ? 13.617 -11.227 -10.039 1 94.94 167 ASP B O 1
ATOM 3413 N N . ALA B 1 168 ? 14.234 -11.039 -7.883 1 96.38 168 ALA B N 1
ATOM 3414 C CA . ALA B 1 168 ? 13.805 -12.398 -7.574 1 96.38 168 ALA B CA 1
ATOM 3415 C C . ALA B 1 168 ? 12.312 -12.578 -7.871 1 96.38 168 ALA B C 1
ATOM 3417 O O . ALA B 1 168 ? 11.914 -13.562 -8.492 1 96.38 168 ALA B O 1
ATOM 3418 N N . VAL B 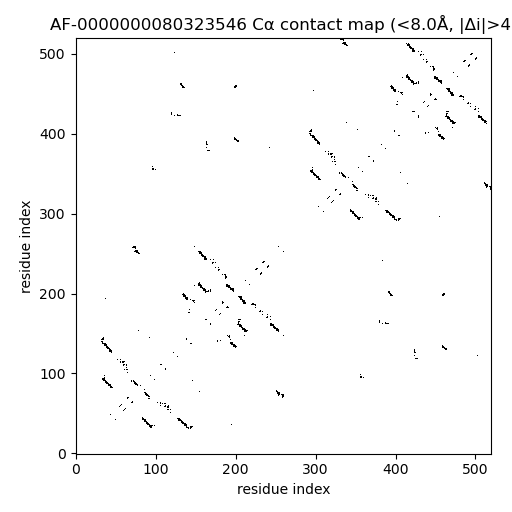1 169 ? 11.461 -11.633 -7.473 1 97.81 169 VAL B N 1
ATOM 3419 C CA . VAL B 1 169 ? 10.023 -11.711 -7.707 1 97.81 169 VAL B CA 1
ATOM 3420 C C . VAL B 1 169 ? 9.742 -11.594 -9.203 1 97.81 169 VAL B C 1
ATOM 3422 O O . VAL B 1 169 ? 8.883 -12.305 -9.734 1 97.81 169 VAL B O 1
ATOM 3425 N N . ARG B 1 170 ? 10.469 -10.703 -9.852 1 96.62 170 ARG B N 1
ATOM 3426 C CA . ARG B 1 170 ? 10.328 -10.578 -11.297 1 96.62 170 ARG B CA 1
ATOM 3427 C C . ARG B 1 170 ? 10.562 -11.914 -11.992 1 96.62 170 ARG B C 1
ATOM 3429 O O . ARG B 1 170 ? 9.805 -12.297 -12.883 1 96.62 170 ARG B O 1
ATOM 3436 N N . ARG B 1 171 ? 11.625 -12.633 -11.609 1 97.12 171 ARG B N 1
ATOM 3437 C CA . ARG B 1 171 ? 11.945 -13.922 -12.203 1 97.12 171 ARG B CA 1
ATOM 3438 C C . ARG B 1 171 ? 10.875 -14.961 -11.883 1 97.12 171 ARG B C 1
ATOM 3440 O O . ARG B 1 171 ? 10.555 -15.812 -12.719 1 97.12 171 ARG B O 1
ATOM 3447 N N . LYS B 1 172 ? 10.297 -14.875 -10.695 1 98.56 172 LYS B N 1
ATOM 3448 C CA . LYS B 1 172 ? 9.211 -15.789 -10.375 1 98.56 172 LYS B CA 1
ATOM 3449 C C . LYS B 1 172 ? 7.992 -15.531 -11.266 1 98.56 172 LYS B C 1
ATOM 3451 O O . LYS B 1 172 ? 7.363 -16.469 -11.75 1 98.56 172 LYS B O 1
ATOM 3456 N N . ILE B 1 173 ? 7.699 -14.289 -11.445 1 98.56 173 ILE B N 1
ATOM 3457 C CA . ILE B 1 173 ? 6.574 -13.938 -12.312 1 98.56 173 ILE B CA 1
ATOM 3458 C C . ILE B 1 173 ? 6.848 -14.422 -13.734 1 98.56 173 ILE B C 1
ATOM 3460 O O . ILE B 1 173 ? 5.949 -14.945 -14.398 1 98.56 173 ILE B O 1
ATOM 3464 N N . LYS B 1 174 ? 8.078 -14.273 -14.164 1 98.06 174 LYS B N 1
ATOM 3465 C CA . LYS B 1 174 ? 8.469 -14.828 -15.453 1 98.06 174 LYS B CA 1
ATOM 3466 C C . LYS B 1 174 ? 8.227 -16.328 -15.5 1 98.06 174 LYS B C 1
ATOM 3468 O O . LYS B 1 174 ? 7.809 -16.859 -16.531 1 98.06 174 LYS B O 1
ATOM 3473 N N . MET B 1 175 ? 8.523 -17 -14.43 1 98.56 175 MET B N 1
ATOM 3474 C CA . MET B 1 175 ? 8.328 -18.438 -14.344 1 98.56 175 MET B CA 1
ATOM 3475 C C . MET B 1 175 ? 6.859 -18.797 -14.539 1 98.56 175 MET B C 1
ATOM 3477 O O . MET B 1 175 ? 6.543 -19.766 -15.234 1 98.56 175 MET B O 1
ATOM 3481 N N . PHE B 1 176 ? 5.941 -18.031 -13.93 1 98.56 176 PHE B N 1
ATOM 3482 C CA . PHE B 1 176 ? 4.516 -18.219 -14.172 1 98.56 176 PHE B CA 1
ATOM 3483 C C . PHE B 1 176 ? 4.207 -18.156 -15.664 1 98.56 176 PHE B C 1
ATOM 3485 O O . PHE B 1 176 ? 3.504 -19.031 -16.188 1 98.56 176 PHE B O 1
ATOM 3492 N N . HIS B 1 177 ? 4.793 -17.219 -16.391 1 97.94 177 HIS B N 1
ATOM 3493 C CA . HIS B 1 177 ? 4.5 -16.953 -17.781 1 97.94 177 HIS B CA 1
ATOM 3494 C C . HIS B 1 177 ? 5.16 -17.984 -18.688 1 97.94 177 HIS B C 1
ATOM 3496 O O . HIS B 1 177 ? 4.637 -18.312 -19.766 1 97.94 177 HIS B O 1
ATOM 3502 N N . ASP B 1 178 ? 6.273 -18.547 -18.203 1 97.5 178 ASP B N 1
ATOM 3503 C CA . ASP B 1 178 ? 7.027 -19.484 -19.031 1 97.5 178 ASP B CA 1
ATOM 3504 C C . ASP B 1 178 ? 6.418 -20.891 -18.969 1 97.5 178 ASP B C 1
ATOM 3506 O O . ASP B 1 178 ? 6.73 -21.75 -19.797 1 97.5 178 ASP B O 1
ATOM 3510 N N . GLY B 1 179 ? 5.457 -21.062 -17.938 1 97.31 179 GLY B N 1
ATOM 3511 C CA . GLY B 1 179 ? 4.949 -22.422 -18.047 1 97.31 179 GLY B CA 1
ATOM 3512 C C . GLY B 1 179 ? 3.975 -22.781 -16.953 1 97.31 179 GLY B C 1
ATOM 3513 O O . GLY B 1 179 ? 3.291 -23.812 -17.031 1 97.31 179 GLY B O 1
ATOM 3514 N N . GLU B 1 180 ? 3.787 -22 -15.93 1 97.75 180 GLU B N 1
ATOM 3515 C CA . GLU B 1 180 ? 3.02 -22.469 -14.773 1 97.75 180 GLU B CA 1
ATOM 3516 C C . GLU B 1 180 ? 1.521 -22.406 -15.055 1 97.75 180 GLU B C 1
ATOM 3518 O O . GLU B 1 180 ? 0.752 -23.203 -14.508 1 97.75 180 GLU B O 1
ATOM 3523 N N . PHE B 1 181 ? 1.113 -21.562 -15.867 1 97.62 181 PHE B N 1
ATOM 3524 C CA . PHE B 1 181 ? -0.318 -21.375 -16.078 1 97.62 181 PHE B CA 1
ATOM 3525 C C . PHE B 1 181 ? -0.936 -22.641 -16.688 1 97.62 181 PHE B C 1
ATOM 3527 O O . PHE B 1 181 ? -1.936 -23.141 -16.172 1 97.62 181 PHE B O 1
ATOM 3534 N N . PRO B 1 182 ? -0.305 -23.25 -17.734 1 97.94 182 PRO B N 1
ATOM 3535 C CA . PRO B 1 182 ? -0.874 -24.5 -18.234 1 97.94 182 PRO B CA 1
ATOM 3536 C C . PRO B 1 182 ? -0.855 -25.625 -17.203 1 97.94 182 PRO B C 1
ATOM 3538 O O . PRO B 1 182 ? -1.735 -26.484 -17.203 1 97.94 182 PRO B O 1
ATOM 3541 N N . ILE B 1 183 ? 0.082 -25.609 -16.328 1 98.56 183 ILE B N 1
ATOM 3542 C CA . ILE B 1 183 ? 0.168 -26.641 -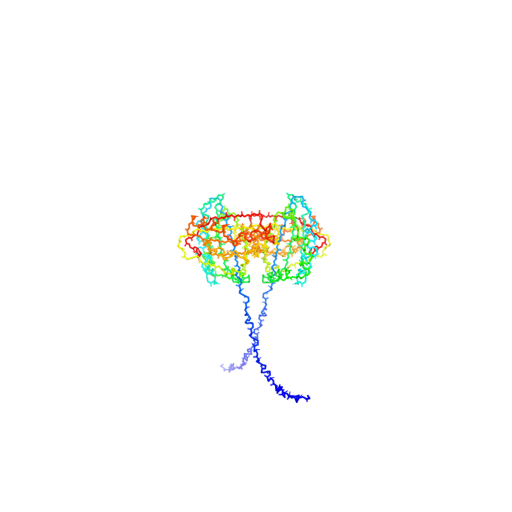15.305 1 98.56 183 ILE B CA 1
ATOM 3543 C C . ILE B 1 183 ? -0.994 -26.5 -14.32 1 98.56 183 ILE B C 1
ATOM 3545 O O . ILE B 1 183 ? -1.6 -27.484 -13.906 1 98.56 183 ILE B O 1
ATOM 3549 N N . PHE B 1 184 ? -1.318 -25.219 -13.898 1 98.25 184 PHE B N 1
ATOM 3550 C CA . PHE B 1 184 ? -2.484 -24.969 -13.062 1 98.25 184 PHE B CA 1
ATOM 3551 C C . PHE B 1 184 ? -3.742 -25.562 -13.688 1 98.25 184 PHE B C 1
ATOM 3553 O O . PHE B 1 184 ? -4.559 -26.172 -12.992 1 98.25 184 PHE B O 1
ATOM 3560 N N . GLU B 1 185 ? -3.83 -25.375 -14.961 1 96.75 185 GLU B N 1
ATOM 3561 C CA . GLU B 1 185 ? -5 -25.875 -15.68 1 96.75 185 GLU B CA 1
ATOM 3562 C C . GLU B 1 185 ? -5.066 -27.391 -15.641 1 96.75 185 GLU B C 1
ATOM 3564 O O . GLU B 1 185 ? -6.105 -27.969 -15.297 1 96.75 185 GLU B O 1
ATOM 3569 N N . ARG B 1 186 ? -3.941 -28.062 -15.938 1 98 186 ARG B N 1
ATOM 3570 C CA . ARG B 1 186 ? -3.908 -29.516 -15.922 1 98 186 ARG B CA 1
ATOM 3571 C C . ARG B 1 186 ? -4.172 -30.062 -14.523 1 98 186 ARG B C 1
ATOM 3573 O O . ARG B 1 186 ? -4.812 -31.109 -14.367 1 98 186 ARG B O 1
ATOM 3580 N N . ALA B 1 187 ? -3.75 -29.297 -13.578 1 98.25 187 ALA B N 1
ATOM 3581 C CA . ALA B 1 187 ? -3.838 -29.719 -12.188 1 98.25 187 ALA B CA 1
ATOM 3582 C C . ALA B 1 187 ? -5.188 -29.344 -11.578 1 98.25 187 ALA B C 1
ATOM 3584 O O . ALA B 1 187 ? -5.477 -29.703 -10.43 1 98.25 187 ALA B O 1
ATOM 3585 N N . LYS B 1 188 ? -6 -28.547 -12.25 1 95.56 188 LYS B N 1
ATOM 3586 C CA . LYS B 1 188 ? -7.32 -28.094 -11.82 1 95.56 188 LYS B CA 1
ATOM 3587 C C . LYS B 1 188 ? -7.23 -27.234 -10.562 1 95.56 188 LYS B C 1
ATOM 3589 O O . LYS B 1 188 ? -8 -27.438 -9.617 1 95.56 188 LYS B O 1
ATOM 3594 N N . LEU B 1 189 ? -6.246 -26.391 -10.469 1 96.38 189 LEU B N 1
ATOM 3595 C CA . LEU B 1 189 ? -6.062 -25.453 -9.367 1 96.38 189 LEU B CA 1
ATOM 3596 C C . LEU B 1 189 ? -6.68 -24.109 -9.695 1 96.38 189 LEU B C 1
ATOM 3598 O O . LEU B 1 189 ? -6.547 -23.156 -8.922 1 96.38 189 LEU B O 1
ATOM 3602 N N . ASN B 1 190 ? -7.383 -23.875 -10.625 1 95 190 ASN B N 1
ATOM 3603 C CA . ASN B 1 190 ? -8.281 -22.844 -11.125 1 95 190 ASN B CA 1
ATOM 3604 C C . ASN B 1 190 ? -7.902 -21.469 -10.586 1 95 190 ASN B C 1
ATOM 3606 O O . ASN B 1 190 ? -8.547 -20.969 -9.664 1 95 190 ASN B O 1
ATOM 3610 N N . PRO B 1 191 ? -6.957 -20.75 -11.094 1 97 191 PRO B N 1
ATOM 3611 C CA . PRO B 1 191 ? -6.621 -19.406 -10.609 1 97 191 PRO B CA 1
ATOM 3612 C C . PRO B 1 191 ? -7.781 -18.422 -10.742 1 97 191 PRO B C 1
ATOM 3614 O O . PRO B 1 191 ? -8.531 -18.469 -11.719 1 97 191 PRO B O 1
ATOM 3617 N N . VAL B 1 192 ? -7.926 -17.547 -9.719 1 97.56 192 VAL B N 1
ATOM 3618 C CA . VAL B 1 192 ? -8.922 -16.484 -9.703 1 97.56 192 VAL B CA 1
ATOM 3619 C C . VAL B 1 192 ? -8.273 -15.164 -10.117 1 97.56 192 VAL B C 1
ATOM 3621 O O . VAL B 1 192 ? -8.82 -14.43 -10.938 1 97.56 192 VAL B O 1
ATOM 3624 N N . PHE B 1 193 ? -7.145 -14.844 -9.555 1 98.38 193 PHE B N 1
ATOM 3625 C CA . PHE B 1 193 ? -6.32 -13.719 -9.984 1 98.38 193 PHE B CA 1
ATOM 3626 C C . PHE B 1 193 ? -4.848 -13.992 -9.695 1 98.38 193 PHE B C 1
ATOM 3628 O O . PHE B 1 193 ? -4.516 -14.836 -8.867 1 98.38 193 PHE B O 1
ATOM 3635 N N . CYS B 1 194 ? -3.961 -13.375 -10.406 1 98.81 194 CYS B N 1
ATOM 3636 C CA . CYS B 1 194 ? -2.518 -13.32 -10.203 1 98.81 194 CYS B CA 1
ATOM 3637 C C . CYS B 1 194 ? -2.01 -11.883 -10.312 1 98.81 194 CYS B C 1
ATOM 3639 O O . CYS B 1 194 ? -2.205 -11.227 -11.336 1 98.81 194 CYS B O 1
ATOM 3641 N N . GLY B 1 195 ? -1.355 -11.445 -9.211 1 98.75 195 GLY B N 1
ATOM 3642 C CA . GLY B 1 195 ? -0.967 -10.047 -9.219 1 98.75 195 GLY B CA 1
ATOM 3643 C C . GLY B 1 195 ? 0.412 -9.805 -8.633 1 98.75 195 GLY B C 1
ATOM 3644 O O . GLY B 1 195 ? 0.797 -10.445 -7.652 1 98.75 195 GLY B O 1
ATOM 3645 N N . GLU B 1 196 ? 1.13 -8.922 -9.273 1 98.69 196 GLU B N 1
ATOM 3646 C CA . GLU B 1 196 ? 2.332 -8.344 -8.672 1 98.69 196 GLU B CA 1
ATOM 3647 C C . GLU B 1 196 ? 1.983 -7.188 -7.742 1 98.69 196 GLU B C 1
ATOM 3649 O O . GLU B 1 196 ? 1.348 -6.219 -8.164 1 98.69 196 GLU B O 1
ATOM 3654 N N . VAL B 1 197 ? 2.383 -7.27 -6.508 1 98.81 197 VAL B N 1
ATOM 3655 C CA . VAL B 1 197 ? 2.066 -6.199 -5.57 1 98.81 197 VAL B CA 1
ATOM 3656 C C . VAL B 1 197 ? 2.996 -5.012 -5.805 1 98.81 197 VAL B C 1
ATOM 3658 O O . VAL B 1 197 ? 4.219 -5.148 -5.73 1 98.81 197 VAL B O 1
ATOM 3661 N N . ILE B 1 198 ? 2.396 -3.85 -6.016 1 98.19 198 ILE B N 1
ATOM 3662 C CA . ILE B 1 198 ? 3.197 -2.678 -6.355 1 98.19 198 ILE B CA 1
ATOM 3663 C C . ILE B 1 198 ? 3.211 -1.703 -5.18 1 98.19 198 ILE B C 1
ATOM 3665 O O . ILE B 1 198 ? 4.082 -0.834 -5.098 1 98.19 198 ILE B O 1
ATOM 3669 N N . ALA B 1 199 ? 2.281 -1.819 -4.289 1 98.69 199 ALA B N 1
ATOM 3670 C CA . ALA B 1 199 ? 2.215 -1.064 -3.041 1 98.69 199 ALA B CA 1
ATOM 3671 C C . ALA B 1 199 ? 1.59 -1.899 -1.928 1 98.69 199 ALA B C 1
ATOM 3673 O O . ALA B 1 199 ? 0.587 -2.584 -2.145 1 98.69 199 ALA B O 1
ATOM 3674 N N . GLY B 1 200 ? 2.145 -1.907 -0.81 1 98.56 200 GLY B N 1
ATOM 3675 C CA . GLY B 1 200 ? 1.706 -2.707 0.322 1 98.56 200 GLY B CA 1
ATOM 3676 C C . GLY B 1 200 ? 2.83 -3.047 1.284 1 98.56 200 GLY B C 1
ATOM 3677 O O . GLY B 1 200 ? 3.838 -2.34 1.342 1 98.56 200 GLY B O 1
ATOM 3678 N N . ASP B 1 201 ? 2.592 -4.078 2.078 1 98.06 201 ASP B N 1
ATOM 3679 C CA . ASP B 1 201 ? 3.586 -4.512 3.053 1 98.06 201 ASP B CA 1
ATOM 3680 C C . ASP B 1 201 ? 4.348 -5.738 2.555 1 98.06 201 ASP B C 1
ATOM 3682 O O . ASP B 1 201 ? 4.012 -6.301 1.51 1 98.06 201 ASP B O 1
ATOM 3686 N N . LYS B 1 202 ? 5.465 -6 3.16 1 97.81 202 LYS B N 1
ATOM 3687 C CA . LYS B 1 202 ? 6.262 -7.207 2.959 1 97.81 202 LYS B CA 1
ATOM 3688 C C . LYS B 1 202 ? 6.754 -7.305 1.517 1 97.81 202 LYS B C 1
ATOM 3690 O O . LYS B 1 202 ? 6.734 -8.383 0.921 1 97.81 202 LYS B O 1
ATOM 3695 N N . LEU B 1 203 ? 7.121 -6.195 0.984 1 98.31 203 LEU B N 1
ATOM 3696 C CA . LEU B 1 203 ? 7.617 -6.176 -0.387 1 98.31 203 LEU B CA 1
ATOM 3697 C C . LEU B 1 203 ? 9.094 -6.555 -0.434 1 98.31 203 LEU B C 1
ATOM 3699 O O . LEU B 1 203 ? 9.82 -6.355 0.542 1 98.31 203 LEU B O 1
ATOM 3703 N N . PRO B 1 204 ? 9.492 -7.152 -1.586 1 98 204 PRO B N 1
ATOM 3704 C CA . PRO B 1 204 ? 8.734 -7.457 -2.805 1 98 204 PRO B CA 1
ATOM 3705 C C . PRO B 1 204 ? 7.969 -8.773 -2.715 1 98 204 PRO B C 1
ATOM 3707 O O . PRO B 1 204 ? 8.453 -9.734 -2.111 1 98 204 PRO B O 1
ATOM 3710 N N . ARG B 1 205 ? 6.773 -8.766 -3.354 1 98.81 205 ARG B N 1
ATOM 3711 C CA . ARG B 1 205 ? 5.996 -10 -3.32 1 98.81 205 ARG B CA 1
ATOM 3712 C C . ARG B 1 205 ? 4.965 -10.031 -4.445 1 98.81 205 ARG B C 1
ATOM 3714 O O . ARG B 1 205 ? 4.652 -8.992 -5.035 1 98.81 205 ARG B O 1
ATOM 3721 N N . LEU B 1 206 ? 4.535 -11.195 -4.785 1 98.88 206 LEU B N 1
ATOM 3722 C CA . LEU B 1 206 ? 3.34 -11.445 -5.586 1 98.88 206 LEU B CA 1
ATOM 3723 C C . LEU B 1 206 ? 2.281 -12.18 -4.773 1 98.88 206 LEU B C 1
ATOM 3725 O O . LEU B 1 206 ? 2.596 -12.805 -3.756 1 98.88 206 LEU B O 1
ATOM 3729 N N . THR B 1 207 ? 1.075 -12.008 -5.164 1 98.88 207 THR B N 1
ATOM 3730 C CA . THR B 1 207 ? -0.057 -12.688 -4.539 1 98.88 207 THR B CA 1
ATOM 3731 C C . THR B 1 207 ? -0.998 -13.258 -5.602 1 98.88 207 THR B C 1
ATOM 3733 O O . THR B 1 207 ? -1.27 -12.602 -6.609 1 98.88 207 THR B O 1
ATOM 3736 N N . TYR B 1 208 ? -1.433 -14.453 -5.398 1 98.75 208 TYR B N 1
ATOM 3737 C CA . TYR B 1 208 ? -2.447 -15.023 -6.273 1 98.75 208 TYR B CA 1
ATOM 3738 C C . TYR B 1 208 ? -3.414 -15.906 -5.488 1 98.75 208 TYR B C 1
ATOM 3740 O O . TYR B 1 208 ? -3.141 -16.266 -4.344 1 98.75 208 TYR B O 1
ATOM 3748 N N . MET B 1 209 ? -4.535 -16.125 -6.086 1 98.38 209 MET B N 1
ATOM 3749 C CA . MET B 1 209 ? -5.605 -16.906 -5.465 1 98.38 209 MET B CA 1
ATOM 3750 C C . MET B 1 209 ? -6.09 -18 -6.398 1 98.38 209 MET B C 1
ATOM 3752 O O . MET B 1 209 ? -6.262 -17.781 -7.598 1 98.38 209 MET B O 1
ATOM 3756 N N . ILE B 1 210 ? -6.215 -19.172 -5.84 1 97.44 210 ILE B N 1
ATOM 3757 C CA . ILE B 1 210 ? -6.84 -20.266 -6.57 1 97.44 210 ILE B CA 1
ATOM 3758 C C . ILE B 1 210 ? -8.102 -20.719 -5.84 1 97.44 210 ILE B C 1
ATOM 3760 O O . ILE B 1 210 ? -8.32 -20.344 -4.684 1 97.44 210 ILE B O 1
ATOM 3764 N N . THR B 1 211 ? -8.93 -21.438 -6.523 1 96.31 211 THR B N 1
ATOM 3765 C CA . THR B 1 211 ? -10.133 -21.984 -5.91 1 96.31 211 THR B CA 1
ATOM 3766 C C . THR B 1 211 ? -10.32 -23.453 -6.293 1 96.31 211 THR B C 1
ATOM 3768 O O . THR B 1 211 ? -9.914 -23.875 -7.379 1 96.31 211 THR B O 1
ATOM 3771 N N . CYS B 1 212 ? -10.773 -24.234 -5.402 1 94.62 212 CYS B N 1
ATOM 3772 C CA . CYS B 1 212 ? -11.156 -25.625 -5.574 1 94.62 212 CYS B CA 1
ATOM 3773 C C . CYS B 1 212 ? -12.477 -25.922 -4.871 1 94.62 212 CYS B C 1
ATOM 3775 O O . CYS B 1 212 ? -12.867 -25.219 -3.945 1 94.62 212 CYS B O 1
ATOM 3777 N N . ASN B 1 213 ? -13.055 -26.984 -5.266 1 92.06 213 ASN B N 1
ATOM 3778 C CA . ASN B 1 213 ? -14.359 -27.312 -4.695 1 92.06 213 ASN B CA 1
ATOM 3779 C C . ASN B 1 213 ? -14.227 -27.828 -3.262 1 92.06 213 ASN B C 1
ATOM 3781 O O . ASN B 1 213 ? -15.211 -27.828 -2.514 1 92.06 213 ASN B O 1
ATOM 3785 N N . SER B 1 214 ? -13.078 -28.391 -2.932 1 91.94 214 SER B N 1
ATOM 3786 C CA . SER B 1 214 ? -12.828 -28.906 -1.593 1 91.94 214 SER B CA 1
ATOM 3787 C C . SER B 1 214 ? -11.328 -28.969 -1.295 1 91.94 214 SER B C 1
ATOM 3789 O O . SER B 1 214 ? -10.508 -28.844 -2.203 1 91.94 214 SER B O 1
ATOM 3791 N N . MET B 1 215 ? -11.055 -29.172 0.016 1 94.12 215 MET B N 1
ATOM 3792 C CA . MET B 1 215 ? -9.664 -29.344 0.423 1 94.12 215 MET B CA 1
ATOM 3793 C C . MET B 1 215 ? -9.055 -30.578 -0.238 1 94.12 215 MET B C 1
ATOM 3795 O O . MET B 1 215 ? -7.875 -30.578 -0.603 1 94.12 215 MET B O 1
ATOM 3799 N N . ASP B 1 216 ? -9.828 -31.594 -0.407 1 95.69 216 ASP B N 1
ATOM 3800 C CA . ASP B 1 216 ? -9.352 -32.812 -1.054 1 95.69 216 ASP B CA 1
ATOM 3801 C C . ASP B 1 216 ? -8.938 -32.531 -2.5 1 95.69 216 ASP B C 1
ATOM 3803 O O . ASP B 1 216 ? -7.883 -33 -2.947 1 95.69 216 ASP B O 1
ATOM 3807 N N . GLU B 1 217 ? -9.766 -31.844 -3.209 1 94.44 217 GLU B N 1
ATOM 3808 C CA . GLU B 1 217 ? -9.445 -31.5 -4.59 1 94.44 217 GLU B CA 1
ATOM 3809 C C . GLU B 1 217 ? -8.211 -30.609 -4.664 1 94.44 217 GLU B C 1
ATOM 3811 O O . GLU B 1 217 ? -7.391 -30.75 -5.574 1 94.44 217 GLU B O 1
ATOM 3816 N N . ARG B 1 218 ? -8.164 -29.734 -3.732 1 96.69 218 ARG B N 1
ATOM 3817 C CA . ARG B 1 218 ? -6.977 -28.891 -3.645 1 96.69 218 ARG B CA 1
ATOM 3818 C C . ARG B 1 218 ? -5.719 -29.719 -3.453 1 96.69 218 ARG B C 1
ATOM 3820 O O . ARG B 1 218 ? -4.719 -29.516 -4.141 1 96.69 218 ARG B O 1
ATOM 3827 N N . ASN B 1 219 ? -5.738 -30.609 -2.527 1 97.94 219 ASN B N 1
ATOM 3828 C CA . ASN B 1 219 ? -4.59 -31.469 -2.256 1 97.94 219 ASN B CA 1
ATOM 3829 C C . ASN B 1 219 ? -4.207 -32.312 -3.48 1 97.94 219 ASN B C 1
ATOM 3831 O O . ASN B 1 219 ? -3.025 -32.438 -3.805 1 97.94 219 ASN B O 1
ATOM 3835 N N . LYS B 1 220 ? -5.176 -32.844 -4.164 1 98 220 LYS B N 1
ATOM 3836 C CA . LYS B 1 220 ? -4.938 -33.594 -5.395 1 98 220 LYS B CA 1
ATOM 3837 C C . LYS B 1 220 ? -4.312 -32.719 -6.469 1 98 220 LYS B C 1
ATOM 3839 O O . LYS B 1 220 ? -3.396 -33.156 -7.176 1 98 220 LYS B O 1
ATOM 3844 N N . GLY B 1 221 ? -4.887 -31.562 -6.574 1 98.31 221 GLY B N 1
ATOM 3845 C CA . GLY B 1 221 ? -4.363 -30.625 -7.559 1 98.31 221 GLY B CA 1
ATOM 3846 C C . GLY B 1 221 ? -2.896 -30.297 -7.344 1 98.31 221 GLY B C 1
ATOM 3847 O O . GLY B 1 221 ? -2.102 -30.328 -8.281 1 98.31 221 GLY B O 1
ATOM 3848 N N . TRP B 1 222 ? -2.557 -29.984 -6.137 1 98.31 222 TRP B N 1
ATOM 3849 C CA . TRP B 1 222 ? -1.168 -29.641 -5.855 1 98.31 222 TRP B CA 1
ATOM 3850 C C . TRP B 1 222 ? -0.254 -30.844 -6.043 1 98.31 222 TRP B C 1
ATOM 3852 O O . TRP B 1 222 ? 0.889 -30.703 -6.484 1 98.31 222 TRP B O 1
ATOM 3862 N N . SER B 1 223 ? -0.69 -32.031 -5.652 1 98.56 223 SER B N 1
ATOM 3863 C CA . SER B 1 223 ? 0.076 -33.25 -5.918 1 98.56 223 SER B CA 1
ATOM 3864 C C . SER B 1 223 ? 0.341 -33.406 -7.41 1 98.56 223 SER B C 1
ATOM 3866 O O . SER B 1 223 ? 1.456 -33.75 -7.816 1 98.56 223 SER B O 1
ATOM 3868 N N . ALA B 1 224 ? -0.701 -33.188 -8.211 1 98.69 224 ALA B N 1
ATOM 3869 C CA . ALA B 1 224 ? -0.563 -33.25 -9.656 1 98.69 224 ALA B CA 1
ATOM 3870 C C . ALA B 1 224 ? 0.399 -32.188 -10.172 1 98.69 224 ALA B C 1
ATOM 3872 O O . ALA B 1 224 ? 1.196 -32.438 -11.078 1 98.69 224 ALA B O 1
ATOM 3873 N N . PHE B 1 225 ? 0.277 -31.047 -9.609 1 98.69 225 PHE B N 1
ATOM 3874 C CA . PHE B 1 225 ? 1.129 -29.938 -10.016 1 98.69 225 PHE B CA 1
ATOM 3875 C C . PHE B 1 225 ? 2.602 -30.281 -9.828 1 98.69 225 PHE B C 1
ATOM 3877 O O . PHE B 1 225 ? 3.396 -30.156 -10.766 1 98.69 225 PHE B O 1
ATOM 3884 N N . VAL B 1 226 ? 3.061 -30.766 -8.656 1 98.06 226 VAL B N 1
ATOM 3885 C CA . VAL B 1 226 ? 4.453 -31.031 -8.312 1 98.06 226 VAL B CA 1
ATOM 3886 C C . VAL B 1 226 ? 4.965 -32.219 -9.109 1 98.06 226 VAL B C 1
ATOM 3888 O O . VAL B 1 226 ? 6.164 -32.344 -9.367 1 98.06 226 VAL B O 1
ATOM 3891 N N . ALA B 1 227 ? 4.066 -33.125 -9.539 1 98.19 227 ALA B N 1
ATOM 3892 C CA . ALA B 1 227 ? 4.438 -34.312 -10.289 1 98.19 227 ALA B CA 1
ATOM 3893 C C . ALA B 1 227 ? 4.527 -34 -11.781 1 98.19 227 ALA B C 1
ATOM 3895 O O . ALA B 1 227 ? 5.027 -34.812 -12.555 1 98.19 227 ALA B O 1
ATOM 3896 N N . ASP B 1 228 ? 4.039 -32.875 -12.195 1 98.5 228 ASP B N 1
ATOM 3897 C CA . ASP B 1 228 ? 3.979 -32.5 -13.609 1 98.5 228 ASP B CA 1
ATOM 3898 C C . ASP B 1 228 ? 5.379 -32.406 -14.211 1 98.5 228 ASP B C 1
ATOM 3900 O O . ASP B 1 228 ? 6.266 -31.781 -13.625 1 98.5 228 ASP B O 1
ATOM 3904 N N . ALA B 1 229 ? 5.609 -32.938 -15.414 1 98.25 229 ALA B N 1
ATOM 3905 C CA . ALA B 1 229 ? 6.918 -32.969 -16.062 1 98.25 229 ALA B CA 1
ATOM 3906 C C . ALA B 1 229 ? 7.41 -31.562 -16.375 1 98.25 229 ALA B C 1
ATOM 3908 O O . ALA B 1 229 ? 8.602 -31.266 -16.25 1 98.25 229 ALA B O 1
ATOM 3909 N N . GLU B 1 230 ? 6.477 -30.766 -16.797 1 98.06 230 GLU B N 1
ATOM 3910 C CA . GLU B 1 230 ? 6.859 -29.391 -17.109 1 98.06 230 GLU B CA 1
ATOM 3911 C C . GLU B 1 230 ? 7.27 -28.641 -15.859 1 98.06 230 GLU B C 1
ATOM 3913 O O . GLU B 1 230 ? 8.156 -27.781 -15.906 1 98.06 230 GLU B O 1
ATOM 3918 N N . TRP B 1 231 ? 6.645 -28.922 -14.742 1 98.38 231 TRP B N 1
ATOM 3919 C CA . TRP B 1 231 ? 7.047 -28.297 -13.484 1 98.38 231 TRP B CA 1
ATOM 3920 C C . TRP B 1 231 ? 8.477 -28.688 -13.117 1 98.38 231 TRP B C 1
ATOM 3922 O O . TRP B 1 231 ? 9.281 -27.844 -12.734 1 98.38 231 TRP B O 1
ATOM 3932 N N . LYS B 1 232 ? 8.789 -29.938 -13.258 1 97.94 232 LYS B N 1
ATOM 3933 C CA . LYS B 1 232 ? 10.133 -30.438 -12.961 1 97.94 232 LYS B CA 1
ATOM 3934 C C . LYS B 1 232 ? 11.18 -29.719 -13.82 1 97.94 232 LYS B C 1
ATOM 3936 O O . LYS B 1 232 ? 12.266 -29.391 -13.336 1 97.94 232 LYS B O 1
ATOM 3941 N N . ARG B 1 233 ? 10.812 -29.5 -14.992 1 97.69 233 ARG B N 1
ATOM 3942 C CA . ARG B 1 233 ? 11.703 -28.75 -15.875 1 97.69 233 ARG B CA 1
ATOM 3943 C C . ARG B 1 233 ? 11.883 -27.328 -15.398 1 97.69 233 ARG B C 1
ATOM 3945 O O . ARG B 1 233 ? 13.008 -26.828 -15.312 1 97.69 233 ARG B O 1
ATOM 3952 N N . LEU B 1 234 ? 10.773 -26.641 -15.07 1 97.88 234 LEU B N 1
ATOM 3953 C CA . LEU B 1 234 ? 10.797 -25.234 -14.672 1 97.88 234 LEU B CA 1
ATOM 3954 C C . LEU B 1 234 ? 11.594 -25.047 -13.383 1 97.88 234 LEU B C 1
ATOM 3956 O O . LEU B 1 234 ? 12.461 -24.172 -13.305 1 97.88 234 LEU B O 1
ATOM 3960 N N . VAL B 1 235 ? 11.344 -25.875 -12.398 1 97.06 235 VAL B N 1
ATOM 3961 C CA . VAL B 1 235 ? 11.922 -25.672 -11.07 1 97.06 235 VAL B CA 1
ATOM 3962 C C . VAL B 1 235 ? 13.414 -25.984 -11.109 1 97.06 235 VAL B C 1
ATOM 3964 O O . VAL B 1 235 ? 14.18 -25.484 -10.281 1 97.06 235 VAL B O 1
ATOM 3967 N N . SER B 1 236 ? 13.938 -26.766 -12.164 1 97.44 236 SER B N 1
ATOM 3968 C CA . SER B 1 236 ? 15.344 -27.125 -12.289 1 97.44 236 SER B CA 1
ATOM 3969 C C . SER B 1 236 ? 16.109 -26.078 -13.086 1 97.44 236 SER B C 1
ATOM 3971 O O . SER B 1 236 ? 17.344 -26.109 -13.117 1 97.44 236 SER B O 1
ATOM 3973 N N . ASP B 1 237 ? 15.398 -25.188 -13.742 1 97.94 237 ASP B N 1
ATOM 3974 C CA . ASP B 1 237 ? 16.047 -24.141 -14.523 1 97.94 237 ASP B CA 1
ATOM 3975 C C . ASP B 1 237 ? 16.75 -23.141 -13.609 1 97.94 237 ASP B C 1
ATOM 3977 O O . ASP B 1 237 ? 16.109 -22.5 -12.766 1 97.94 237 ASP B O 1
ATOM 3981 N N . PRO B 1 238 ? 18.062 -22.875 -13.805 1 96.94 238 PRO B N 1
ATOM 3982 C CA . PRO B 1 238 ? 18.812 -22 -12.914 1 96.94 238 PRO B CA 1
ATOM 3983 C C . PRO B 1 238 ? 18.312 -20.562 -12.93 1 96.94 238 PRO B C 1
ATOM 3985 O O . PRO B 1 238 ? 18.484 -19.828 -11.953 1 96.94 238 PRO B O 1
ATOM 3988 N N . GLN B 1 239 ? 17.688 -20.156 -13.961 1 96.25 239 GLN B N 1
ATOM 3989 C CA . GLN B 1 239 ? 17.203 -18.781 -14.031 1 96.25 239 GLN B CA 1
ATOM 3990 C C . GLN B 1 239 ? 16.125 -18.516 -12.992 1 96.25 239 GLN B C 1
ATOM 3992 O O . GLN B 1 239 ? 15.852 -17.359 -12.656 1 96.25 239 GLN B O 1
ATOM 3997 N N . TYR B 1 240 ? 15.508 -19.594 -12.422 1 97.62 240 TYR B N 1
ATOM 3998 C CA . TYR B 1 240 ? 14.43 -19.422 -11.453 1 97.62 240 TYR B CA 1
ATOM 3999 C C . TYR B 1 240 ? 14.891 -19.828 -10.055 1 97.62 240 TYR B C 1
ATOM 4001 O O . TYR B 1 240 ? 14.07 -19.984 -9.148 1 97.62 240 TYR B O 1
ATOM 4009 N N . ALA B 1 241 ? 16.188 -20.031 -9.883 1 95.81 241 ALA B N 1
ATOM 4010 C CA . ALA B 1 241 ? 16.719 -20.375 -8.562 1 95.81 241 ALA B CA 1
ATOM 4011 C C . ALA B 1 241 ? 16.547 -19.219 -7.59 1 95.81 241 ALA B C 1
ATOM 4013 O O . ALA B 1 241 ? 16.719 -18.047 -7.957 1 95.81 241 ALA B O 1
ATOM 4014 N N . ASN B 1 242 ? 16.109 -19.453 -6.395 1 95.69 242 ASN B N 1
ATOM 4015 C CA . ASN B 1 242 ? 16.047 -18.516 -5.281 1 95.69 242 ASN B CA 1
ATOM 4016 C C . ASN B 1 242 ? 15.109 -17.359 -5.578 1 95.69 242 ASN B C 1
ATOM 4018 O O . ASN B 1 242 ? 15.414 -16.203 -5.25 1 95.69 242 ASN B O 1
ATOM 4022 N N . THR B 1 243 ? 13.992 -17.609 -6.219 1 96.5 243 THR B N 1
ATOM 4023 C CA . THR B 1 243 ? 13.055 -16.562 -6.578 1 96.5 243 THR B CA 1
ATOM 4024 C C . THR B 1 243 ? 12.164 -16.188 -5.391 1 96.5 243 THR B C 1
ATOM 4026 O O . THR B 1 243 ? 11.695 -15.055 -5.289 1 96.5 243 THR B O 1
ATOM 4029 N N . ILE B 1 244 ? 11.922 -17.172 -4.527 1 97.38 244 ILE B N 1
ATOM 4030 C CA . ILE B 1 244 ? 10.992 -16.953 -3.422 1 97.38 244 ILE B CA 1
ATOM 4031 C C . ILE B 1 244 ? 11.641 -17.375 -2.107 1 97.38 244 ILE B C 1
ATOM 4033 O O . ILE B 1 244 ? 12.227 -18.453 -2.018 1 97.38 244 ILE B O 1
ATOM 4037 N N . SER B 1 245 ? 11.531 -16.5 -1.14 1 96.38 245 SER B N 1
ATOM 4038 C CA . SER B 1 245 ? 12.148 -16.75 0.156 1 96.38 245 SER B CA 1
ATOM 4039 C C . SER B 1 245 ? 11.109 -17.188 1.187 1 96.38 245 SER B C 1
ATOM 4041 O O . SER B 1 245 ? 11.453 -17.797 2.199 1 96.38 245 SER B O 1
ATOM 4043 N N . LYS B 1 246 ? 9.82 -16.859 0.976 1 97.31 246 LYS B N 1
ATOM 4044 C CA . LYS B 1 246 ? 8.758 -17.188 1.917 1 97.31 246 LYS B CA 1
ATOM 4045 C C . LYS B 1 246 ? 7.414 -17.328 1.202 1 97.31 246 LYS B C 1
ATOM 4047 O O . LYS B 1 246 ? 7.07 -16.5 0.351 1 97.31 246 LYS B O 1
ATOM 4052 N N . ILE B 1 247 ? 6.695 -18.359 1.468 1 98 247 ILE B N 1
ATOM 4053 C CA . ILE B 1 247 ? 5.34 -18.578 0.972 1 98 247 ILE B CA 1
ATOM 4054 C C . ILE B 1 247 ? 4.359 -18.578 2.141 1 98 247 ILE B C 1
ATOM 4056 O O . ILE B 1 247 ? 4.598 -19.234 3.158 1 98 247 ILE B O 1
ATOM 4060 N N . SER B 1 248 ? 3.33 -17.812 2.053 1 97.88 248 SER B N 1
ATOM 4061 C CA . SER B 1 248 ? 2.227 -17.828 3.004 1 97.88 248 SER B CA 1
ATOM 4062 C C . SER B 1 248 ? 0.915 -18.203 2.32 1 97.88 248 SER B C 1
ATOM 4064 O O . SER B 1 248 ? 0.604 -17.688 1.242 1 97.88 248 SER B O 1
ATOM 4066 N N . ASN B 1 249 ? 0.256 -19.094 2.977 1 97.38 249 ASN B N 1
ATOM 4067 C CA . ASN B 1 249 ? -1.052 -19.516 2.48 1 97.38 249 ASN B CA 1
ATOM 4068 C C . ASN B 1 249 ? -2.16 -19.172 3.475 1 97.38 249 ASN B C 1
ATOM 4070 O O . ASN B 1 249 ? -1.975 -19.312 4.684 1 97.38 249 ASN B O 1
ATOM 4074 N N . THR B 1 250 ? -3.248 -18.719 2.957 1 97.5 250 THR B N 1
ATOM 4075 C CA . THR B 1 250 ? -4.465 -18.5 3.732 1 97.5 250 THR B CA 1
ATOM 4076 C C . THR B 1 250 ? -5.672 -19.125 3.033 1 97.5 250 THR B C 1
ATOM 4078 O O . THR B 1 250 ? -5.887 -18.891 1.841 1 97.5 250 THR B O 1
ATOM 4081 N N . PHE B 1 251 ? -6.367 -19.922 3.803 1 98.06 251 PHE B N 1
ATOM 4082 C CA . PHE B 1 251 ? -7.57 -20.531 3.254 1 98.06 251 PHE B CA 1
ATOM 4083 C C . PHE B 1 251 ? -8.797 -19.688 3.578 1 98.06 251 PHE B C 1
ATOM 4085 O O . PHE B 1 251 ? -9.023 -19.312 4.734 1 98.06 251 PHE B O 1
ATOM 4092 N N . LEU B 1 252 ? -9.594 -19.422 2.52 1 97.56 252 LEU B N 1
ATOM 4093 C CA . LEU B 1 252 ? -10.688 -18.469 2.646 1 97.56 252 LEU B CA 1
ATOM 4094 C C . LEU B 1 252 ? -12 -19.062 2.152 1 97.56 252 LEU B C 1
ATOM 4096 O O . LEU B 1 252 ? -11.992 -19.969 1.311 1 97.56 252 LEU B O 1
ATOM 4100 N N . VAL B 1 253 ? -13.055 -18.562 2.744 1 95.62 253 VAL B N 1
ATOM 4101 C CA . VAL B 1 253 ? -14.406 -18.828 2.266 1 95.62 253 VAL B CA 1
ATOM 4102 C C . VAL B 1 253 ? -15.117 -17.516 1.943 1 95.62 253 VAL B C 1
ATOM 4104 O O . VAL B 1 253 ? -14.945 -16.531 2.654 1 95.62 253 VAL B O 1
ATOM 4107 N N . PRO B 1 254 ? -15.836 -17.469 0.848 1 95.56 254 PRO B N 1
ATOM 4108 C CA . PRO B 1 254 ? -16.516 -16.219 0.493 1 95.56 254 PRO B CA 1
ATOM 4109 C C . PRO B 1 254 ? -17.703 -15.922 1.404 1 95.56 254 PRO B C 1
ATOM 4111 O O . PRO B 1 254 ? -18.406 -16.844 1.831 1 95.56 254 PRO B O 1
ATOM 4114 N N . ALA B 1 255 ? -17.875 -14.656 1.78 1 95.25 255 ALA B N 1
ATOM 4115 C CA . ALA B 1 255 ? -19.141 -14.25 2.398 1 95.25 255 ALA B CA 1
ATOM 4116 C C . ALA B 1 255 ? -20.312 -14.477 1.451 1 95.25 255 ALA B C 1
ATOM 4118 O O . ALA B 1 255 ? -20.125 -14.562 0.235 1 95.25 255 ALA B O 1
ATOM 4119 N N . SER B 1 256 ? -21.547 -14.531 1.999 1 93.94 256 SER B N 1
ATOM 4120 C CA . SER B 1 256 ? -22.734 -14.828 1.204 1 93.94 256 SER B CA 1
ATOM 4121 C C . SER B 1 256 ? -23 -13.727 0.185 1 93.94 256 SER B C 1
ATOM 4123 O O . SER B 1 256 ? -23.656 -13.961 -0.831 1 93.94 256 SER B O 1
ATOM 4125 N N . TYR B 1 257 ? -22.531 -12.547 0.421 1 95.69 257 TYR B N 1
ATOM 4126 C CA . TYR B 1 257 ? -22.797 -11.406 -0.448 1 95.69 257 TYR B CA 1
ATOM 4127 C C . TYR B 1 257 ? -21.594 -11.109 -1.337 1 95.69 257 TYR B C 1
ATOM 4129 O O . TYR B 1 257 ? -21.562 -10.094 -2.035 1 95.69 257 TYR B O 1
ATOM 4137 N N . SER B 1 258 ? -20.5 -11.961 -1.239 1 96.38 258 SER B N 1
ATOM 4138 C CA . SER B 1 258 ? -19.344 -11.844 -2.127 1 96.38 258 SER B CA 1
ATOM 4139 C C . SER B 1 258 ? -19.75 -12.047 -3.584 1 96.38 258 SER B C 1
ATOM 4141 O O . SER B 1 258 ? -20.562 -12.922 -3.895 1 96.38 258 SER B O 1
ATOM 4143 N N . GLN B 1 259 ? -19.156 -11.25 -4.445 1 96.19 259 GLN B N 1
ATOM 4144 C CA . GLN B 1 259 ? -19.453 -11.367 -5.867 1 96.19 259 GLN B CA 1
ATOM 4145 C C . GLN B 1 259 ? -18.438 -12.273 -6.57 1 96.19 259 GLN B C 1
ATOM 4147 O O . GLN B 1 259 ? -18.422 -12.359 -7.801 1 96.19 259 GLN B O 1
ATOM 4152 N N . VAL B 1 260 ? -17.547 -12.812 -5.746 1 94.31 260 VAL B N 1
ATOM 4153 C CA . VAL B 1 260 ? -16.547 -13.758 -6.234 1 94.31 260 VAL B CA 1
ATOM 4154 C C . VAL B 1 260 ? -16.734 -15.109 -5.543 1 94.31 260 VAL B C 1
ATOM 4156 O O . VAL B 1 260 ? -17.062 -15.164 -4.359 1 94.31 260 VAL B O 1
#

Nearest PDB structures (foldseek):
  2pgc-assembly1_C  TM=7.028E-01  e=9.494E-11  uncultured marine organism
  1vqs-assembly1_B  TM=8.343E-01  e=2.671E-05  Agrobacterium fabrum str. C58
  3nn4-assembly1_E  TM=5.633E-01  e=2.096E-05  Nitrospira defluvii
  4m05-assembly1_C  TM=5.385E-01  e=3.204E-05  Nitrospira defluvii
  3bgu-assembly1_A  TM=6.067E-01  e=3.849E-03  Thermobifida fusca YX

Radius of gyration: 31.1 Å; Cα contacts (8 Å, |Δi|>4): 963; chains: 2; bounding box: 93×111×111 Å